Protein AF-Q38CW8-F1 (afdb_monomer_lite)

pLDDT: mean 77.37, std 21.34, range [30.84, 97.62]

Sequence (544 aa):
MPAKKATDAPVYNLPHERQVELLSEALLREYMHKRKFTDTLRTFDEENPRGPDTISSRALMSDLMTLKSETQKDMKADGIETIMEMLCCLRVQRRLEVEDLKRRAAAEVPPTPEKLKKKKSKNHDGGKGSKRKKEKKRVFAKEFEEDSPSDKDSVSKYGEKHTKRRSSEGRSDNSSSDEGSSGDESTSEQSSTSVGKGGGPKSQIGKKTARALLEVLCGAAGALPVSFLGQGFAFDGDVDYGLIQRKKGPDGVVSVVQAFVCAFFFKGPFMDVRRHQKQCLIRSIMTVLSSVQSQARLICLVDGPISADSVETDLASINTRRDFATMQDVENALHDFIDSWMQPNGSGVFCFLLSALLSHGVKAVTSALASNTTSSAVAAEQHLITADGRCSVVLTELLMPKESASTAGDDDFVLGNLALGMGAAGATCGFVTRNPDGNVTMTNGNPRCPVWIVHHEGRYVVLFLKRDNRRQLEQRRTTGATMSTDVFFYEPSVSDRGDTFVTITVNSEDENSSSDNFFLGRAIRSIPLWPSCAIHWNGAEPPF

Structure (mmCIF, N/CA/C/O backbone):
data_AF-Q38CW8-F1
#
_entry.id   AF-Q38CW8-F1
#
loop_
_atom_site.group_PDB
_atom_site.id
_atom_site.type_symbol
_atom_site.label_atom_id
_atom_site.label_alt_id
_atom_site.label_comp_id
_atom_site.label_asym_id
_atom_site.label_entity_id
_atom_site.label_seq_id
_atom_site.pdbx_PDB_ins_code
_atom_site.Cartn_x
_atom_site.Cartn_y
_atom_site.Cartn_z
_atom_site.occupancy
_atom_site.B_iso_or_equiv
_atom_site.auth_seq_id
_atom_site.auth_comp_id
_atom_site.auth_asym_id
_atom_site.auth_atom_id
_atom_site.pdbx_PDB_model_num
ATOM 1 N N . MET A 1 1 ? -8.618 -41.268 -38.007 1.00 33.66 1 MET A N 1
ATOM 2 C CA . MET A 1 1 ? -9.225 -40.640 -36.813 1.00 33.66 1 MET A CA 1
ATOM 3 C C . MET A 1 1 ? -9.398 -39.157 -37.111 1.00 33.66 1 MET A C 1
ATOM 5 O O . MET A 1 1 ? -8.379 -38.494 -37.272 1.00 33.66 1 MET A O 1
ATOM 9 N N . PRO A 1 2 ? -10.623 -38.635 -37.280 1.00 34.03 2 PRO A N 1
ATOM 10 C CA . PRO A 1 2 ? -10.821 -37.194 -37.401 1.00 34.03 2 PRO A CA 1
ATOM 11 C C . PRO A 1 2 ? -10.414 -36.524 -36.080 1.00 34.03 2 PRO A C 1
ATOM 13 O O . PRO A 1 2 ? -10.706 -37.049 -35.004 1.00 34.03 2 PRO A O 1
ATOM 16 N N . ALA A 1 3 ? -9.699 -35.402 -36.156 1.00 39.72 3 ALA A N 1
ATOM 17 C CA . ALA A 1 3 ? -9.290 -34.636 -34.985 1.00 39.72 3 ALA A CA 1
ATOM 18 C C . ALA A 1 3 ? -10.542 -34.184 -34.215 1.00 39.72 3 ALA A C 1
ATOM 20 O O . ALA A 1 3 ? -11.329 -33.386 -34.727 1.00 39.72 3 ALA A O 1
ATOM 21 N N . LYS A 1 4 ? -10.749 -34.712 -33.000 1.00 41.53 4 LYS A N 1
ATOM 22 C CA . LYS A 1 4 ? -11.737 -34.162 -32.064 1.00 41.53 4 LYS A CA 1
ATOM 23 C C . LYS A 1 4 ? -11.395 -32.686 -31.880 1.00 41.53 4 LYS A C 1
ATOM 25 O O . LYS A 1 4 ? -10.305 -32.371 -31.403 1.00 41.53 4 LYS A O 1
ATOM 30 N N . LYS A 1 5 ? -12.296 -31.797 -32.308 1.00 46.56 5 LYS A N 1
ATOM 31 C CA . LYS A 1 5 ? -12.189 -30.365 -32.022 1.00 46.56 5 LYS A CA 1
ATOM 32 C C . LYS A 1 5 ? -11.993 -30.214 -30.514 1.00 46.56 5 LYS A C 1
ATOM 34 O O . LYS A 1 5 ? -12.729 -30.819 -29.740 1.00 46.56 5 LYS A O 1
ATOM 39 N N . ALA A 1 6 ? -10.991 -29.436 -30.116 1.00 56.09 6 ALA A N 1
ATOM 40 C CA . ALA A 1 6 ? -10.623 -29.211 -28.718 1.00 56.09 6 ALA A CA 1
ATOM 41 C C . ALA A 1 6 ? -11.744 -28.561 -27.876 1.00 56.09 6 ALA A C 1
ATOM 43 O O . ALA A 1 6 ? -11.606 -28.455 -26.666 1.00 56.09 6 ALA A O 1
ATOM 44 N N . THR A 1 7 ? -12.862 -28.180 -28.496 1.00 59.16 7 THR A N 1
ATOM 45 C CA . THR A 1 7 ? -13.948 -27.373 -27.932 1.00 59.16 7 THR A CA 1
ATOM 46 C C . THR A 1 7 ? -14.784 -28.042 -26.833 1.00 59.16 7 THR A C 1
ATOM 48 O O . THR A 1 7 ? -15.585 -27.350 -26.225 1.00 59.16 7 THR A O 1
ATOM 51 N N . ASP A 1 8 ? -14.602 -29.336 -26.551 1.00 69.38 8 ASP A N 1
ATOM 52 C CA . ASP A 1 8 ? -15.381 -30.084 -25.537 1.00 69.38 8 ASP A CA 1
ATOM 53 C C . ASP A 1 8 ? -14.575 -30.453 -24.274 1.00 69.38 8 ASP A C 1
ATOM 55 O O . ASP A 1 8 ? -14.980 -31.316 -23.493 1.00 69.38 8 ASP A O 1
ATOM 59 N N . ALA A 1 9 ? -13.400 -29.857 -24.053 1.00 76.94 9 ALA A N 1
ATOM 60 C CA . ALA A 1 9 ? -12.629 -30.171 -22.851 1.00 76.94 9 ALA A CA 1
ATOM 61 C C . ALA A 1 9 ? -13.344 -29.657 -21.577 1.00 76.94 9 ALA A C 1
ATOM 63 O O . ALA A 1 9 ? -13.749 -28.492 -21.555 1.00 76.94 9 ALA A O 1
ATOM 64 N N . PRO A 1 10 ? -13.437 -30.460 -20.491 1.00 83.12 10 PRO A N 1
ATOM 65 C CA . PRO A 1 10 ? -14.126 -30.080 -19.248 1.00 83.12 10 PRO A CA 1
ATOM 66 C C . PRO A 1 10 ? -13.663 -28.739 -18.676 1.00 83.12 10 PRO A C 1
ATOM 68 O O . PRO A 1 10 ? -14.459 -27.987 -18.119 1.00 83.12 10 PRO A O 1
ATOM 71 N N . VAL A 1 11 ? -12.381 -28.417 -18.881 1.00 83.69 11 VAL A N 1
ATOM 72 C CA . VAL A 1 11 ? -11.750 -27.203 -18.365 1.00 83.69 11 VAL A CA 1
ATOM 73 C C . VAL A 1 11 ? -12.439 -25.917 -18.827 1.00 83.69 11 VAL A C 1
ATOM 75 O O . VAL A 1 11 ? -12.532 -24.989 -18.034 1.00 83.69 11 VAL A O 1
ATOM 78 N N . TYR A 1 12 ? -12.994 -25.850 -20.045 1.00 85.25 12 TYR A N 1
ATOM 79 C CA . TYR A 1 12 ? -13.652 -24.626 -20.529 1.00 85.25 12 TYR A CA 1
ATOM 80 C C . TYR A 1 12 ? -14.924 -24.272 -19.747 1.00 85.25 12 TYR A C 1
ATOM 82 O O . TYR A 1 12 ? -15.331 -23.113 -19.747 1.00 85.25 12 TYR A O 1
ATOM 90 N N . ASN A 1 13 ? -15.529 -25.247 -19.060 1.00 86.88 13 ASN A N 1
ATOM 91 C CA . ASN A 1 13 ? -16.735 -25.050 -18.255 1.00 86.88 13 ASN A CA 1
ATOM 92 C C . ASN A 1 13 ? -16.429 -24.690 -16.792 1.00 86.88 13 ASN A C 1
ATOM 94 O O . ASN A 1 13 ? -17.350 -24.435 -16.016 1.00 86.88 13 ASN A O 1
ATOM 98 N N . LEU A 1 14 ? -15.154 -24.685 -16.396 1.00 86.81 14 LEU A N 1
ATOM 99 C CA . LEU A 1 14 ? -14.742 -24.348 -15.036 1.00 86.81 14 LEU A CA 1
ATOM 100 C C . LEU A 1 14 ? -14.613 -22.828 -14.854 1.00 86.81 14 LEU A C 1
ATOM 102 O O . LEU A 1 14 ? -14.365 -22.113 -15.828 1.00 86.81 14 LEU A O 1
ATOM 106 N N . PRO A 1 15 ? -14.721 -22.308 -13.617 1.00 85.69 15 PRO A N 1
ATOM 107 C CA . PRO A 1 15 ? -14.406 -20.912 -13.325 1.00 85.69 15 PRO A CA 1
ATOM 108 C C . PRO A 1 15 ? -12.992 -20.549 -13.795 1.00 85.69 15 PRO A C 1
ATOM 110 O O . PRO A 1 15 ? -12.074 -21.356 -13.664 1.00 85.69 15 PRO A O 1
ATOM 113 N N . HIS A 1 16 ? -12.800 -19.325 -14.299 1.00 83.75 16 HIS A N 1
ATOM 114 C CA . HIS A 1 16 ? -11.527 -18.888 -14.890 1.00 83.75 16 HIS A CA 1
ATOM 115 C C . HIS A 1 16 ? -10.316 -19.112 -13.969 1.00 83.75 16 HIS A C 1
ATOM 117 O O . HIS A 1 16 ? -9.268 -19.551 -14.428 1.00 83.75 16 HIS A O 1
ATOM 123 N N . GLU A 1 17 ? -10.470 -18.887 -12.662 1.00 84.88 17 GLU A N 1
ATOM 124 C CA . GLU A 1 17 ? -9.419 -19.153 -11.675 1.00 84.88 17 GLU A CA 1
ATOM 125 C C . GLU A 1 17 ? -8.967 -20.617 -11.684 1.00 84.88 17 GLU A C 1
ATOM 127 O O . GLU A 1 17 ? -7.772 -20.894 -11.776 1.00 84.88 17 GLU A O 1
ATOM 132 N N . ARG A 1 18 ? -9.919 -21.555 -11.731 1.00 89.19 18 ARG A N 1
ATOM 133 C CA . ARG A 1 18 ? -9.612 -22.983 -11.806 1.00 89.19 18 ARG A CA 1
ATOM 134 C C . ARG A 1 18 ? -8.986 -23.370 -13.147 1.00 89.19 18 ARG A C 1
ATOM 136 O O . ARG A 1 18 ? -8.123 -24.243 -13.183 1.00 89.19 18 ARG A O 1
ATOM 143 N N . GLN A 1 19 ? -9.373 -22.710 -14.243 1.00 90.12 19 GLN A N 1
ATOM 144 C CA . GLN A 1 19 ? -8.715 -22.898 -15.543 1.00 90.12 19 GLN A CA 1
ATOM 145 C C . GLN A 1 19 ? -7.240 -22.486 -15.484 1.00 90.12 19 GLN A C 1
ATOM 147 O O . GLN A 1 19 ? -6.385 -23.218 -15.979 1.00 90.12 19 GLN A O 1
ATOM 152 N N . VAL A 1 20 ? -6.941 -21.340 -14.858 1.00 90.69 20 VAL A N 1
ATOM 153 C CA . VAL A 1 20 ? -5.573 -20.825 -14.699 1.00 90.69 20 VAL A CA 1
ATOM 154 C C . VAL A 1 20 ? -4.730 -21.757 -13.832 1.00 90.69 20 VAL A C 1
ATOM 156 O O . VAL A 1 20 ? -3.605 -22.070 -14.219 1.00 90.69 20 VAL A O 1
ATOM 159 N N . GLU A 1 21 ? -5.270 -22.256 -12.717 1.00 92.06 21 GLU A N 1
ATOM 160 C CA . GLU A 1 21 ? -4.592 -23.246 -11.868 1.00 92.06 21 GLU A CA 1
ATOM 161 C C . GLU A 1 21 ? -4.229 -24.503 -12.668 1.00 92.06 21 GLU A C 1
ATOM 163 O O . GLU A 1 21 ? -3.051 -24.831 -12.817 1.00 92.06 21 GLU A O 1
ATOM 168 N N . LEU A 1 22 ? -5.219 -25.153 -13.285 1.00 93.06 22 LEU A N 1
ATOM 169 C CA . LEU A 1 22 ? -5.009 -26.384 -14.053 1.00 93.06 22 LEU A CA 1
ATOM 170 C C . LEU A 1 22 ? -4.046 -26.184 -15.233 1.00 93.06 22 LEU A C 1
ATOM 172 O O . LEU A 1 22 ? -3.250 -27.074 -15.541 1.00 93.06 22 LEU A O 1
ATOM 176 N N . LEU A 1 23 ? -4.089 -25.016 -15.882 1.00 94.12 23 LEU A N 1
ATOM 177 C CA . LEU A 1 23 ? -3.161 -24.644 -16.947 1.00 94.12 23 LEU A CA 1
ATOM 178 C C . LEU A 1 23 ? -1.740 -24.449 -16.424 1.00 94.12 23 LEU A C 1
ATOM 180 O O . LEU A 1 23 ? -0.802 -24.964 -17.028 1.00 94.12 23 LEU A O 1
ATOM 184 N N . SER A 1 24 ? -1.569 -23.763 -15.295 1.00 93.75 24 SER A N 1
ATOM 185 C CA . SER A 1 24 ? -0.255 -23.560 -14.683 1.00 93.75 24 SER A CA 1
ATOM 186 C C . SER A 1 24 ? 0.392 -24.881 -14.261 1.00 93.75 24 SER A C 1
ATOM 188 O O . SER A 1 24 ? 1.552 -25.129 -14.598 1.00 93.75 24 SER A O 1
ATOM 190 N N . GLU A 1 25 ? -0.370 -25.784 -13.639 1.00 95.12 25 GLU A N 1
ATOM 191 C CA . GLU A 1 25 ? 0.125 -27.113 -13.299 1.00 95.12 25 GLU A CA 1
ATOM 192 C C . GLU A 1 25 ? 0.474 -27.929 -14.556 1.00 95.12 25 GLU A C 1
ATOM 194 O O . GLU A 1 25 ? 1.476 -28.642 -14.581 1.00 95.12 25 GLU A O 1
ATOM 199 N N . ALA A 1 26 ? -0.330 -27.849 -15.621 1.00 95.75 26 ALA A N 1
ATOM 200 C CA . ALA A 1 26 ? -0.064 -28.572 -16.863 1.00 95.75 26 ALA A CA 1
ATOM 201 C C . ALA A 1 26 ? 1.203 -28.073 -17.573 1.00 95.75 26 ALA A C 1
ATOM 203 O O . ALA A 1 26 ? 2.003 -28.889 -18.039 1.00 95.75 26 ALA A O 1
ATOM 204 N N . LEU A 1 27 ? 1.430 -26.754 -17.591 1.00 95.50 27 LEU A N 1
ATOM 205 C CA . LEU A 1 27 ? 2.658 -26.148 -18.109 1.00 95.50 27 LEU A CA 1
ATOM 206 C C . LEU A 1 27 ? 3.887 -26.586 -17.300 1.00 95.50 27 LEU A C 1
ATOM 208 O O . LEU A 1 27 ? 4.918 -26.914 -17.887 1.00 95.50 27 LEU A O 1
ATOM 212 N N . LEU A 1 28 ? 3.781 -26.633 -15.966 1.00 95.50 28 LEU A N 1
ATOM 213 C CA . LEU A 1 28 ? 4.853 -27.122 -15.091 1.00 95.50 28 LEU A CA 1
ATOM 214 C C . LEU A 1 28 ? 5.156 -28.600 -15.347 1.00 95.50 28 LEU A C 1
ATOM 216 O O . LEU A 1 28 ? 6.316 -28.958 -15.555 1.00 95.50 28 LEU A O 1
ATOM 220 N N . ARG A 1 29 ? 4.124 -29.450 -15.412 1.00 95.81 29 ARG A N 1
ATOM 221 C CA . ARG A 1 29 ? 4.280 -30.880 -15.723 1.00 95.81 29 ARG A CA 1
ATOM 222 C C . ARG A 1 29 ? 4.937 -31.089 -17.086 1.00 95.81 29 ARG A C 1
ATOM 224 O O . ARG A 1 29 ? 5.821 -31.935 -17.213 1.00 95.81 29 ARG A O 1
ATOM 231 N N . GLU A 1 30 ? 4.544 -30.315 -18.098 1.00 95.75 30 GLU A N 1
ATOM 232 C CA . GLU A 1 30 ? 5.156 -30.361 -19.427 1.00 95.75 30 GLU A CA 1
ATOM 233 C C . GLU A 1 30 ? 6.642 -29.990 -19.379 1.00 95.75 30 GLU A C 1
ATOM 235 O O . GLU A 1 30 ? 7.479 -30.713 -19.928 1.00 95.75 30 GLU A O 1
ATOM 240 N N . TYR A 1 31 ? 6.965 -28.886 -18.702 1.00 95.44 31 TYR A N 1
ATOM 241 C CA . TYR A 1 31 ? 8.330 -28.401 -18.558 1.00 95.44 31 TYR A CA 1
ATOM 242 C C . TYR A 1 31 ? 9.217 -29.422 -17.842 1.00 95.44 31 TYR A C 1
ATOM 244 O O . TYR A 1 31 ? 10.257 -29.817 -18.375 1.00 95.44 31 TYR A O 1
ATOM 252 N N . MET A 1 32 ? 8.778 -29.920 -16.682 1.00 95.56 32 MET A N 1
ATOM 253 C CA . MET A 1 32 ? 9.516 -30.912 -15.897 1.00 95.56 32 MET A CA 1
ATOM 254 C C . MET A 1 32 ? 9.723 -32.214 -16.675 1.00 95.56 32 MET A C 1
ATOM 256 O O . MET A 1 32 ? 10.832 -32.749 -16.694 1.00 95.56 32 MET A O 1
ATOM 260 N N . HIS A 1 33 ? 8.697 -32.692 -17.385 1.00 94.38 33 HIS A N 1
ATOM 261 C CA . HIS A 1 33 ? 8.805 -33.882 -18.226 1.00 94.38 33 HIS A CA 1
ATOM 262 C C . HIS A 1 33 ? 9.820 -33.685 -19.365 1.00 94.38 33 HIS A C 1
ATOM 264 O O . HIS A 1 33 ? 10.698 -34.521 -19.578 1.00 94.38 33 HIS A O 1
ATOM 270 N N . LYS A 1 34 ? 9.737 -32.566 -20.096 1.00 93.25 34 LYS A N 1
ATOM 271 C CA . LYS A 1 34 ? 10.616 -32.271 -21.240 1.00 93.25 34 LYS A CA 1
ATOM 272 C C . LYS A 1 34 ? 12.066 -32.005 -20.842 1.00 93.25 34 LYS A C 1
ATOM 274 O O . LYS A 1 34 ? 12.974 -32.433 -21.551 1.00 93.25 34 LYS A O 1
ATOM 279 N N . ARG A 1 35 ? 12.291 -31.363 -19.695 1.00 93.75 35 ARG A N 1
ATOM 280 C CA . ARG A 1 35 ? 13.626 -31.109 -19.131 1.00 93.75 35 ARG A CA 1
ATOM 281 C C . ARG A 1 35 ? 14.168 -32.263 -18.279 1.00 93.75 35 ARG A C 1
ATOM 283 O O . ARG A 1 35 ? 15.260 -32.141 -17.736 1.00 93.75 35 ARG A O 1
ATOM 290 N N . LYS A 1 36 ? 13.464 -33.404 -18.240 1.00 93.88 36 LYS A N 1
ATOM 291 C CA . LYS A 1 36 ? 13.861 -34.639 -17.537 1.00 93.88 36 LYS A CA 1
ATOM 292 C C . LYS A 1 36 ? 14.016 -34.472 -16.018 1.00 93.88 36 LYS A C 1
ATOM 294 O O . LYS A 1 36 ? 14.772 -35.209 -15.393 1.00 93.88 36 LYS A O 1
ATOM 299 N N . PHE A 1 37 ? 13.264 -33.559 -15.405 1.00 95.00 37 PHE A N 1
ATOM 300 C CA . PHE A 1 37 ? 13.162 -33.432 -13.948 1.00 95.00 37 PHE A CA 1
ATOM 301 C C . PHE A 1 37 ? 12.173 -34.465 -13.388 1.00 95.00 37 PHE A C 1
ATOM 303 O O . PHE A 1 37 ? 11.130 -34.118 -12.841 1.00 95.00 37 PHE A O 1
ATOM 310 N N . THR A 1 38 ? 12.464 -35.753 -13.580 1.00 94.75 38 THR A N 1
ATOM 311 C CA . THR A 1 38 ? 11.525 -36.850 -13.288 1.00 94.75 38 THR A CA 1
ATOM 312 C C . THR A 1 38 ? 11.210 -36.997 -11.805 1.00 94.75 38 THR A C 1
ATOM 314 O O . THR A 1 38 ? 10.061 -37.254 -11.458 1.00 94.75 38 THR A O 1
ATOM 317 N N . ASP A 1 39 ? 12.199 -36.809 -10.929 1.00 95.25 39 ASP A N 1
ATOM 318 C CA . ASP A 1 39 ? 11.982 -36.887 -9.481 1.00 95.25 39 ASP A CA 1
ATOM 319 C C . ASP A 1 39 ? 11.139 -35.711 -8.981 1.00 95.25 39 ASP A C 1
ATOM 321 O O . ASP A 1 39 ? 10.180 -35.918 -8.246 1.00 95.25 39 ASP A O 1
ATOM 325 N N . THR A 1 40 ? 11.426 -34.497 -9.462 1.00 95.38 40 THR A N 1
ATOM 326 C CA . THR A 1 40 ? 10.623 -33.301 -9.167 1.00 95.38 40 THR A CA 1
ATOM 327 C C . THR A 1 40 ? 9.196 -33.445 -9.682 1.00 95.38 40 THR A C 1
ATOM 329 O O . THR A 1 40 ? 8.261 -33.100 -8.973 1.00 95.38 40 THR A O 1
ATOM 332 N N . LEU A 1 41 ? 9.015 -33.995 -10.887 1.00 96.00 41 LEU A N 1
ATOM 333 C CA . LEU A 1 41 ? 7.690 -34.259 -11.446 1.00 96.00 41 LEU A CA 1
ATOM 334 C C . LEU A 1 41 ? 6.911 -35.276 -10.605 1.00 96.00 41 LEU A C 1
ATOM 336 O O . LEU A 1 41 ? 5.711 -35.105 -10.422 1.00 96.00 41 LEU A O 1
ATOM 340 N N . ARG A 1 42 ? 7.578 -36.312 -10.080 1.00 95.75 42 ARG A N 1
ATOM 341 C CA . ARG A 1 42 ? 6.947 -37.295 -9.189 1.00 95.75 42 ARG A CA 1
ATOM 342 C C . ARG A 1 42 ? 6.469 -36.638 -7.896 1.00 95.75 42 ARG A C 1
ATOM 344 O O . ARG A 1 42 ? 5.302 -36.784 -7.564 1.00 95.75 42 ARG A O 1
ATOM 351 N N . THR A 1 43 ? 7.329 -35.872 -7.222 1.00 95.75 43 THR A N 1
ATOM 352 C CA . THR A 1 43 ? 6.943 -35.122 -6.013 1.00 95.75 43 THR A CA 1
ATOM 353 C C . THR A 1 43 ? 5.823 -34.121 -6.309 1.00 95.75 43 THR A C 1
ATOM 355 O O . THR A 1 43 ? 4.862 -34.027 -5.556 1.00 95.75 43 THR A O 1
ATOM 358 N N . PHE A 1 44 ? 5.879 -33.435 -7.454 1.00 96.19 44 PHE A N 1
ATOM 359 C CA . PHE A 1 44 ? 4.824 -32.512 -7.866 1.00 96.19 44 PHE A CA 1
ATOM 360 C C . PHE A 1 44 ? 3.479 -33.213 -8.102 1.00 96.19 44 PHE A C 1
ATOM 362 O O . PHE A 1 44 ? 2.444 -32.672 -7.727 1.00 96.19 44 PHE A O 1
ATOM 369 N N . ASP A 1 45 ? 3.477 -34.405 -8.707 1.00 95.75 45 ASP A N 1
ATOM 370 C CA . ASP A 1 45 ? 2.262 -35.201 -8.920 1.00 95.75 45 ASP A CA 1
ATOM 371 C C . ASP A 1 45 ? 1.723 -35.821 -7.606 1.00 95.75 45 ASP A C 1
ATOM 373 O O . ASP A 1 45 ? 0.530 -36.112 -7.530 1.00 95.75 45 ASP A O 1
ATOM 377 N N . GLU A 1 46 ? 2.553 -35.991 -6.567 1.00 95.19 46 GLU A N 1
ATOM 378 C CA . GLU A 1 46 ? 2.114 -36.358 -5.207 1.00 95.19 46 GLU A CA 1
ATOM 379 C C . GLU A 1 46 ? 1.435 -35.177 -4.491 1.00 95.19 46 GLU A C 1
ATOM 381 O O . GLU A 1 46 ? 0.380 -35.346 -3.880 1.00 95.19 46 GLU A O 1
ATOM 386 N N . GLU A 1 47 ? 2.012 -33.976 -4.600 1.00 93.75 47 GLU A N 1
ATOM 387 C CA . GLU A 1 47 ? 1.469 -32.741 -4.014 1.00 93.75 47 GLU A CA 1
ATOM 388 C C . GLU A 1 47 ? 0.229 -32.228 -4.763 1.00 93.75 47 GLU A C 1
ATOM 390 O O . GLU A 1 47 ? -0.686 -31.676 -4.154 1.00 93.75 47 GLU A O 1
AT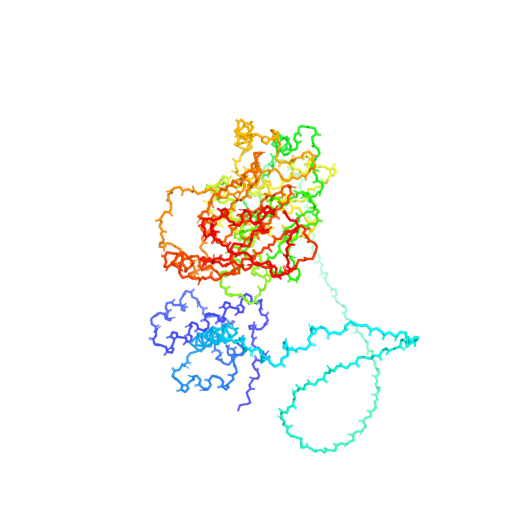OM 395 N N . ASN A 1 48 ? 0.183 -32.436 -6.083 1.00 92.94 48 ASN A N 1
ATOM 396 C CA . ASN A 1 48 ? -0.893 -32.006 -6.973 1.00 92.94 48 ASN A CA 1
ATOM 397 C C . ASN A 1 48 ? -1.384 -33.207 -7.802 1.00 92.94 48 ASN A C 1
ATOM 399 O O . ASN A 1 48 ? -0.994 -33.364 -8.968 1.00 92.94 48 ASN A O 1
ATOM 403 N N . PRO A 1 49 ? -2.239 -34.074 -7.227 1.00 92.62 49 PRO A N 1
ATOM 404 C CA . PRO A 1 49 ? -2.723 -35.270 -7.902 1.00 92.62 49 PRO A CA 1
ATOM 405 C C . PRO A 1 49 ? -3.487 -34.951 -9.186 1.00 92.62 49 PRO A C 1
ATOM 407 O O . PRO A 1 49 ? -4.274 -34.005 -9.262 1.00 92.62 49 PRO A O 1
ATOM 410 N N . ARG A 1 50 ? -3.300 -35.789 -10.207 1.00 92.44 50 ARG A N 1
ATOM 411 C CA . ARG A 1 50 ? -4.026 -35.669 -11.477 1.00 92.44 50 ARG A CA 1
ATOM 412 C C . ARG A 1 50 ? -5.489 -36.078 -11.282 1.00 92.44 50 ARG A C 1
ATOM 414 O O . ARG A 1 50 ? -5.771 -37.189 -10.842 1.00 92.44 50 ARG A O 1
ATOM 421 N N . GLY A 1 51 ? -6.407 -35.188 -11.640 1.00 89.44 51 GLY A N 1
ATOM 422 C CA . GLY A 1 51 ? -7.853 -35.381 -11.568 1.00 89.44 51 GLY A CA 1
ATOM 423 C C . GLY A 1 51 ? -8.524 -35.447 -12.947 1.00 89.44 51 GLY A C 1
ATOM 424 O O . GLY A 1 51 ? -7.849 -35.373 -13.978 1.00 89.44 51 GLY A O 1
ATOM 425 N N . PRO A 1 52 ? -9.865 -35.557 -12.990 1.00 87.50 52 PRO A N 1
ATOM 426 C CA . PRO A 1 52 ? -10.629 -35.610 -14.242 1.00 87.50 52 PRO A CA 1
ATOM 427 C C . PRO A 1 52 ? -10.498 -34.329 -15.081 1.00 87.50 52 PRO A C 1
ATOM 429 O O . PRO A 1 52 ? -10.559 -34.389 -16.307 1.00 87.50 52 PRO A O 1
ATOM 432 N N . ASP A 1 53 ? -10.252 -33.191 -14.428 1.00 89.50 53 ASP A N 1
ATOM 433 C CA . ASP A 1 53 ? -10.110 -31.885 -15.077 1.00 89.50 53 ASP A CA 1
ATOM 434 C C . ASP A 1 53 ? -8.663 -31.570 -15.497 1.00 89.50 53 ASP A C 1
ATOM 436 O O . ASP A 1 53 ? -8.390 -30.515 -16.071 1.00 89.50 53 ASP A O 1
ATOM 440 N N . THR A 1 54 ? -7.705 -32.461 -15.213 1.00 92.25 54 THR A N 1
ATOM 441 C CA . THR A 1 54 ? -6.290 -32.213 -15.501 1.00 92.25 54 THR A CA 1
ATOM 442 C C . THR A 1 54 ? -6.039 -32.079 -17.003 1.00 92.25 54 THR A C 1
ATOM 444 O O . THR A 1 54 ? -6.296 -32.986 -17.799 1.00 92.25 54 THR A O 1
ATOM 447 N N . ILE A 1 55 ? -5.441 -30.952 -17.394 1.00 92.38 55 ILE A N 1
ATOM 448 C CA . ILE A 1 55 ? -5.059 -30.683 -18.778 1.00 92.38 55 ILE A CA 1
ATOM 449 C C . ILE A 1 55 ? -3.861 -31.564 -19.154 1.00 92.38 55 ILE A C 1
ATOM 451 O O . ILE A 1 55 ? -2.732 -31.342 -18.727 1.00 92.38 55 ILE A O 1
ATOM 455 N N . SER A 1 56 ? -4.110 -32.575 -19.983 1.00 88.75 56 SER A N 1
ATOM 456 C CA . SER A 1 56 ? -3.082 -33.492 -20.502 1.00 88.75 56 SER A CA 1
ATOM 457 C C . SER A 1 56 ? -2.708 -33.225 -21.964 1.00 88.75 56 SER A C 1
ATOM 459 O O . SER A 1 56 ? -1.685 -33.705 -22.450 1.00 88.75 56 SER A O 1
ATOM 461 N N . SER A 1 57 ? -3.523 -32.451 -22.684 1.00 90.69 57 SER A N 1
ATOM 462 C CA . SER A 1 57 ? -3.328 -32.179 -24.106 1.00 90.69 57 SER A CA 1
ATOM 463 C C . SER A 1 57 ? -2.519 -30.905 -24.325 1.00 90.69 57 SER A C 1
ATOM 465 O O . SER A 1 57 ? -2.942 -29.811 -23.951 1.00 90.69 57 SER A O 1
ATOM 467 N N . ARG A 1 58 ? -1.389 -31.023 -25.034 1.00 90.06 58 ARG A N 1
ATOM 468 C CA . ARG A 1 58 ? -0.604 -29.855 -25.459 1.00 90.06 58 ARG A CA 1
ATOM 469 C C . ARG A 1 58 ? -1.393 -28.918 -26.377 1.00 90.06 58 ARG A C 1
ATOM 471 O O . ARG A 1 58 ? -1.217 -27.709 -26.283 1.00 90.06 58 ARG A O 1
ATOM 478 N N . ALA A 1 59 ? -2.286 -29.456 -27.212 1.00 89.38 59 ALA A N 1
ATOM 479 C CA . ALA A 1 59 ? -3.159 -28.640 -28.057 1.00 89.38 59 ALA A CA 1
ATOM 480 C C . ALA A 1 59 ? -4.117 -27.780 -27.218 1.00 89.38 59 ALA A C 1
ATOM 482 O O . ALA A 1 59 ? -4.328 -26.620 -27.549 1.00 89.38 59 ALA A O 1
ATOM 483 N N . LEU A 1 60 ? -4.621 -28.321 -26.103 1.00 90.31 60 LEU A N 1
ATOM 484 C CA . LEU A 1 60 ? -5.479 -27.588 -25.172 1.00 90.31 60 LEU A CA 1
ATOM 485 C C . LEU A 1 60 ? -4.706 -26.476 -24.449 1.00 90.31 60 LEU A C 1
ATOM 487 O O . LEU A 1 60 ? -5.186 -25.352 -24.370 1.00 90.31 60 LEU A O 1
ATOM 491 N N . MET A 1 61 ? -3.477 -26.757 -23.994 1.00 92.12 61 MET A N 1
ATOM 492 C CA . MET A 1 61 ? -2.601 -25.726 -23.414 1.00 92.12 61 MET A CA 1
ATOM 493 C C . MET A 1 61 ? -2.296 -24.604 -24.414 1.00 92.12 61 MET A C 1
ATOM 495 O O . MET A 1 61 ? -2.317 -23.432 -24.056 1.00 92.12 61 MET A O 1
ATOM 499 N N . SER A 1 62 ? -2.016 -24.953 -25.675 1.00 90.94 62 SER A N 1
ATOM 500 C CA . SER A 1 62 ? -1.772 -23.970 -26.737 1.00 90.94 62 SER A CA 1
ATOM 501 C C . SER A 1 62 ? -2.987 -23.098 -27.032 1.00 90.94 62 SER A C 1
ATOM 503 O O . SER A 1 62 ? -2.814 -21.900 -27.237 1.00 90.94 62 SER A O 1
ATOM 505 N N . ASP A 1 63 ? -4.183 -23.687 -27.047 1.00 88.94 63 ASP A N 1
ATOM 506 C CA . ASP A 1 63 ? -5.429 -22.962 -27.293 1.00 88.94 63 ASP A CA 1
ATOM 507 C C . ASP A 1 63 ? -5.753 -21.999 -26.143 1.00 88.94 63 ASP A C 1
ATOM 509 O O . ASP A 1 63 ? -5.940 -20.807 -26.377 1.00 88.94 63 ASP A O 1
ATOM 513 N N . LEU A 1 64 ? -5.672 -22.471 -24.892 1.00 87.38 64 LEU A N 1
ATOM 514 C CA . LEU A 1 64 ? -5.874 -21.637 -23.700 1.00 87.38 64 LEU A CA 1
ATOM 515 C C . LEU A 1 64 ? -4.864 -20.483 -23.592 1.00 87.38 64 LEU A C 1
ATOM 517 O O . LEU A 1 64 ? -5.202 -19.418 -23.085 1.00 87.38 64 LEU A O 1
ATOM 521 N N . MET A 1 65 ? -3.637 -20.669 -24.094 1.00 88.31 65 MET A N 1
ATOM 522 C CA . MET A 1 65 ? -2.609 -19.620 -24.147 1.00 88.31 65 MET A CA 1
ATOM 523 C C . MET A 1 65 ? -2.631 -18.798 -25.443 1.00 88.31 65 MET A C 1
ATOM 525 O O . MET A 1 65 ? -1.792 -17.913 -25.613 1.00 88.31 65 MET A O 1
ATOM 529 N N . THR A 1 66 ? -3.557 -19.063 -26.371 1.00 87.75 66 THR A N 1
ATOM 530 C CA . THR A 1 66 ? -3.666 -18.388 -27.680 1.00 87.75 66 THR A CA 1
ATOM 531 C C . THR A 1 66 ? -2.376 -18.424 -28.521 1.00 87.75 66 THR A C 1
ATOM 533 O O . THR A 1 66 ? -2.069 -17.506 -29.284 1.00 87.75 66 THR A O 1
ATOM 536 N N . LEU A 1 67 ? -1.590 -19.499 -28.398 1.00 86.25 67 LEU A N 1
ATOM 537 C CA . LEU A 1 67 ? -0.316 -19.651 -29.104 1.00 86.25 67 LEU A CA 1
ATOM 538 C C . LEU A 1 67 ? -0.524 -20.164 -30.530 1.00 86.25 67 LEU A C 1
ATOM 540 O O . LEU A 1 67 ? -0.835 -21.339 -30.746 1.00 86.25 67 LEU A O 1
ATOM 544 N N . LYS A 1 68 ? -0.264 -19.297 -31.515 1.00 86.88 68 LYS A N 1
ATOM 545 C CA . LYS A 1 68 ? -0.326 -19.638 -32.944 1.00 86.88 68 LYS A CA 1
ATOM 546 C C . LYS A 1 68 ? 0.590 -20.819 -33.275 1.00 86.88 68 LYS A C 1
ATOM 548 O O . LYS A 1 68 ? 1.726 -20.902 -32.810 1.00 86.88 68 LYS A O 1
ATOM 553 N N . SER A 1 69 ? 0.097 -21.728 -34.116 1.00 86.94 69 SER A N 1
ATOM 554 C CA . SER A 1 69 ? 0.839 -22.940 -34.489 1.00 86.94 69 SER A CA 1
ATOM 555 C C . SER A 1 69 ? 2.142 -22.649 -35.248 1.00 86.94 69 SER A C 1
ATOM 557 O O . SER A 1 69 ? 3.101 -23.400 -35.098 1.00 86.94 69 SER A O 1
ATOM 559 N N . GLU A 1 70 ? 2.187 -21.556 -36.012 1.00 86.75 70 GLU A N 1
ATOM 560 C CA . GLU A 1 70 ? 3.377 -21.061 -36.721 1.00 86.75 70 GLU A CA 1
ATOM 561 C C . GLU A 1 70 ? 4.471 -20.656 -35.732 1.00 86.75 70 GLU A C 1
ATOM 563 O O . GLU A 1 70 ? 5.537 -21.261 -35.728 1.00 86.75 70 GLU A O 1
ATOM 568 N N . THR A 1 71 ? 4.150 -19.776 -34.777 1.00 87.00 71 THR A N 1
ATOM 569 C CA . THR A 1 71 ? 5.074 -19.357 -33.712 1.00 87.00 71 THR A CA 1
ATOM 570 C C . THR A 1 71 ? 5.637 -20.549 -32.938 1.00 87.00 71 THR A C 1
ATOM 572 O O . THR A 1 71 ? 6.824 -20.597 -32.637 1.00 87.00 71 THR A O 1
ATOM 575 N N . GLN A 1 72 ? 4.815 -21.562 -32.649 1.00 89.31 72 GLN A N 1
ATOM 576 C CA . GLN A 1 72 ? 5.301 -22.771 -31.981 1.00 89.31 72 GLN A CA 1
ATOM 577 C C . GLN A 1 72 ? 6.268 -23.597 -32.837 1.00 89.31 72 GLN A C 1
ATOM 579 O O . GLN A 1 72 ? 7.137 -24.262 -32.278 1.00 89.31 72 GLN A O 1
ATOM 584 N N . LYS A 1 73 ? 6.096 -23.627 -34.164 1.00 89.44 73 LYS A N 1
ATOM 585 C CA . LYS A 1 73 ? 7.013 -24.331 -35.071 1.00 89.44 73 LYS A CA 1
ATOM 586 C C . LYS A 1 73 ? 8.344 -23.593 -35.162 1.00 89.44 73 LYS A C 1
ATOM 588 O O . LYS A 1 73 ? 9.375 -24.243 -35.026 1.00 89.44 73 LYS A O 1
ATOM 593 N N . ASP A 1 74 ? 8.300 -22.272 -35.298 1.00 87.56 74 ASP A N 1
ATOM 594 C CA . ASP A 1 74 ? 9.492 -21.429 -35.395 1.00 87.56 74 ASP A CA 1
ATOM 595 C C . ASP A 1 74 ? 10.324 -21.521 -34.110 1.00 87.56 74 ASP A C 1
ATOM 597 O O . ASP A 1 74 ? 11.501 -21.862 -34.143 1.00 87.56 74 ASP A O 1
ATOM 601 N N . MET A 1 75 ? 9.687 -21.375 -32.945 1.00 89.75 75 MET A N 1
ATOM 602 C CA . MET A 1 75 ? 10.388 -21.472 -31.659 1.00 89.75 75 MET A CA 1
ATOM 603 C C . MET A 1 75 ? 10.945 -22.876 -31.390 1.00 89.75 75 MET A C 1
ATOM 605 O O . MET A 1 75 ? 12.016 -23.017 -30.802 1.00 89.75 75 MET A O 1
ATOM 609 N N . LYS A 1 76 ? 10.263 -23.933 -31.851 1.00 89.94 76 LYS A N 1
ATOM 610 C CA . LYS A 1 76 ? 10.817 -25.294 -31.784 1.00 89.94 76 LYS A CA 1
ATOM 611 C C . LYS A 1 76 ? 12.054 -25.457 -32.663 1.00 89.94 76 LYS A C 1
ATOM 613 O O . LYS A 1 76 ? 12.942 -26.210 -32.273 1.00 89.94 76 LYS A O 1
ATOM 618 N N . ALA A 1 77 ? 12.121 -24.780 -33.812 1.00 87.00 77 ALA A N 1
ATOM 619 C CA . ALA A 1 77 ? 13.314 -24.782 -34.659 1.00 87.00 77 ALA A CA 1
ATOM 620 C C . ALA A 1 77 ? 14.513 -24.119 -33.953 1.00 87.00 77 ALA A C 1
ATOM 622 O O . ALA A 1 77 ? 15.637 -24.588 -34.112 1.00 87.00 77 ALA A O 1
ATOM 623 N N . ASP A 1 78 ? 14.259 -23.137 -33.082 1.00 87.12 78 ASP A N 1
ATOM 624 C CA . ASP A 1 78 ? 15.265 -22.486 -32.228 1.00 87.12 78 ASP A CA 1
ATOM 625 C C . ASP A 1 78 ? 15.629 -23.291 -30.956 1.00 87.12 78 ASP A C 1
ATOM 627 O O . ASP A 1 78 ? 16.357 -22.811 -30.086 1.00 87.12 78 ASP A O 1
ATOM 631 N N . GLY A 1 79 ? 15.124 -24.523 -30.807 1.00 87.31 79 GLY A N 1
ATOM 632 C CA . GLY A 1 79 ? 15.390 -25.383 -29.646 1.00 87.31 79 GLY A CA 1
ATOM 633 C C . GLY A 1 79 ? 14.540 -25.075 -28.405 1.00 87.31 79 GLY A C 1
ATOM 634 O O . GLY A 1 79 ? 14.807 -25.604 -27.323 1.00 87.31 79 GLY A O 1
ATOM 635 N N . ILE A 1 80 ? 13.503 -24.243 -28.539 1.00 89.19 80 ILE A N 1
ATOM 636 C CA . ILE A 1 80 ? 12.551 -23.929 -27.470 1.00 89.19 80 ILE A CA 1
ATOM 637 C C . ILE A 1 80 ? 11.415 -24.954 -27.519 1.00 89.19 80 ILE A C 1
ATOM 639 O O . ILE A 1 80 ? 10.493 -24.873 -28.333 1.00 89.19 80 ILE A O 1
ATOM 643 N N . GLU A 1 81 ? 11.480 -25.962 -26.651 1.00 90.00 81 GLU A N 1
ATOM 644 C CA . GLU A 1 81 ? 10.593 -27.121 -26.755 1.00 90.00 81 GLU A CA 1
ATOM 645 C C . GLU A 1 81 ? 9.294 -26.999 -25.955 1.00 90.00 81 GLU A C 1
ATOM 647 O O . GLU A 1 81 ? 8.260 -27.528 -26.382 1.00 90.00 81 GLU A O 1
ATOM 652 N N . THR A 1 82 ? 9.315 -26.356 -24.790 1.00 93.25 82 THR A N 1
ATOM 653 C CA . THR A 1 82 ? 8.162 -26.318 -23.870 1.00 93.25 82 THR A CA 1
ATOM 654 C C . THR A 1 82 ? 7.317 -25.071 -24.095 1.00 93.25 82 THR A C 1
ATOM 656 O O . THR A 1 82 ? 7.826 -24.038 -24.526 1.00 93.25 82 THR A O 1
ATOM 659 N N . ILE A 1 83 ? 6.015 -25.137 -23.801 1.00 93.38 83 ILE A N 1
ATOM 660 C CA . ILE A 1 83 ? 5.149 -23.956 -23.903 1.00 93.38 83 ILE A CA 1
ATOM 661 C C . ILE A 1 83 ? 5.603 -22.881 -22.909 1.00 93.38 83 ILE A C 1
ATOM 663 O O . ILE A 1 83 ? 5.615 -21.702 -23.249 1.00 93.38 83 ILE A O 1
ATOM 667 N N . MET A 1 84 ? 6.034 -23.274 -21.708 1.00 92.81 84 MET A N 1
ATOM 668 C CA . MET A 1 84 ? 6.535 -22.333 -20.704 1.00 92.81 84 MET A CA 1
ATOM 669 C C . MET A 1 84 ? 7.728 -21.517 -21.218 1.00 92.81 84 MET A C 1
ATOM 671 O O . MET A 1 84 ? 7.750 -20.297 -21.071 1.00 92.81 84 MET A O 1
ATOM 675 N N . GLU A 1 85 ? 8.687 -22.157 -21.885 1.00 93.56 85 GLU A N 1
ATOM 676 C CA . GLU A 1 85 ? 9.831 -21.448 -22.466 1.00 93.56 85 GLU A CA 1
ATOM 677 C C . GLU A 1 85 ? 9.423 -20.565 -23.642 1.00 93.56 85 GLU A C 1
ATOM 679 O O . GLU A 1 85 ? 9.906 -19.440 -23.739 1.00 93.56 85 GLU A O 1
ATOM 684 N N . MET A 1 86 ? 8.492 -21.023 -24.489 1.00 92.94 86 MET A N 1
ATOM 685 C CA . MET A 1 86 ? 7.930 -20.195 -25.563 1.00 92.94 86 MET A CA 1
ATOM 686 C C . MET A 1 86 ? 7.316 -18.912 -24.996 1.00 92.94 86 MET A C 1
ATOM 688 O O . MET A 1 86 ? 7.599 -17.819 -25.479 1.00 92.94 86 MET A O 1
ATOM 692 N N . LEU A 1 87 ? 6.529 -19.020 -23.925 1.00 91.50 87 LEU A N 1
ATOM 693 C CA . LEU A 1 87 ? 5.916 -17.870 -23.260 1.00 91.50 87 LEU A CA 1
ATOM 694 C C . LEU A 1 87 ? 6.966 -16.919 -22.674 1.00 91.50 87 LEU A C 1
ATOM 696 O O . LEU A 1 87 ? 6.851 -15.701 -22.834 1.00 91.50 87 LEU A O 1
ATOM 700 N N . CYS A 1 88 ? 8.009 -17.457 -22.039 1.00 91.12 88 CYS A N 1
ATOM 701 C CA . CYS A 1 88 ? 9.128 -16.666 -21.531 1.00 91.12 88 CYS A CA 1
ATOM 702 C C . CYS A 1 88 ? 9.855 -15.923 -22.661 1.00 91.12 88 CYS A C 1
ATOM 704 O O . CYS A 1 88 ? 10.078 -14.717 -22.557 1.00 91.12 88 CYS A O 1
ATOM 706 N N . CYS A 1 89 ? 10.170 -16.606 -23.761 1.00 90.75 89 CYS A N 1
ATOM 707 C CA . CYS A 1 89 ? 10.844 -16.015 -24.913 1.00 90.75 89 CYS A CA 1
ATOM 708 C C . CYS A 1 89 ? 9.993 -14.934 -25.593 1.00 90.75 89 CYS A C 1
ATOM 710 O O . CYS A 1 89 ? 10.500 -13.837 -25.819 1.00 90.75 89 CYS A O 1
ATOM 712 N N . LEU A 1 90 ? 8.696 -15.174 -25.818 1.00 89.50 90 LEU A N 1
ATOM 713 C CA . LEU A 1 90 ? 7.773 -14.167 -26.362 1.00 89.50 90 LEU A CA 1
ATOM 714 C C . LEU A 1 90 ? 7.684 -12.928 -25.462 1.00 89.50 90 LEU A C 1
ATOM 716 O O . LEU A 1 90 ? 7.638 -11.796 -25.944 1.00 89.50 90 LEU A O 1
ATOM 720 N N . ARG A 1 91 ? 7.698 -13.120 -24.138 1.00 88.00 91 ARG A N 1
ATOM 721 C CA . ARG A 1 91 ? 7.685 -12.015 -23.172 1.00 88.00 91 ARG A CA 1
ATOM 722 C C . ARG A 1 91 ? 8.973 -11.193 -23.218 1.00 88.00 91 ARG A C 1
ATOM 724 O O . ARG A 1 91 ? 8.905 -9.967 -23.128 1.00 88.00 91 ARG A O 1
ATOM 731 N N . VAL A 1 92 ? 10.129 -11.840 -23.367 1.00 87.25 92 VAL A N 1
ATOM 732 C CA . VAL A 1 92 ? 11.422 -11.156 -23.529 1.00 87.25 92 VAL A CA 1
ATOM 733 C C . VAL A 1 92 ? 11.472 -10.398 -24.856 1.00 87.25 92 VAL A C 1
ATOM 735 O O . VAL A 1 92 ? 11.821 -9.219 -24.851 1.00 87.25 92 VAL A O 1
ATOM 738 N N . GLN A 1 93 ? 11.055 -11.020 -25.963 1.00 87.25 93 GLN A N 1
ATOM 739 C CA . GLN A 1 93 ? 10.985 -10.380 -27.283 1.00 87.25 93 GLN A CA 1
ATOM 740 C C . GLN A 1 93 ? 10.101 -9.130 -27.249 1.00 87.25 93 GLN A C 1
ATOM 742 O O . GLN A 1 93 ? 10.572 -8.043 -27.576 1.00 87.25 93 GLN A O 1
ATOM 747 N N . ARG A 1 94 ? 8.874 -9.238 -26.721 1.00 84.88 94 ARG A N 1
ATOM 748 C CA . ARG A 1 94 ? 7.958 -8.094 -26.587 1.00 84.88 94 ARG A CA 1
ATOM 749 C C . ARG A 1 94 ? 8.554 -6.970 -25.735 1.00 84.88 94 ARG A C 1
ATOM 751 O O . ARG A 1 94 ? 8.362 -5.795 -26.034 1.00 84.88 94 ARG A O 1
ATOM 758 N N . ARG A 1 95 ? 9.288 -7.300 -24.665 1.00 83.75 95 ARG A N 1
ATOM 759 C CA . ARG A 1 95 ? 9.972 -6.289 -23.847 1.00 83.75 95 ARG A CA 1
ATOM 760 C C . ARG A 1 95 ? 11.055 -5.558 -24.646 1.00 83.75 95 ARG A C 1
ATOM 762 O O . ARG A 1 95 ? 11.125 -4.334 -24.559 1.00 83.75 95 ARG A O 1
ATOM 769 N N . LEU A 1 96 ? 11.875 -6.285 -25.404 1.00 83.81 96 LEU A N 1
ATOM 770 C CA . LEU A 1 96 ? 12.929 -5.700 -26.236 1.00 83.81 96 LEU A CA 1
ATOM 771 C C . LEU A 1 96 ? 12.348 -4.815 -27.345 1.00 83.81 96 LEU A C 1
ATOM 773 O O . LEU A 1 96 ? 12.843 -3.711 -27.547 1.00 83.81 96 LEU A O 1
ATOM 777 N N . GLU A 1 97 ? 11.264 -5.246 -27.994 1.00 85.81 97 GLU A N 1
ATOM 778 C CA . GLU A 1 97 ? 10.533 -4.450 -28.989 1.00 85.81 97 GLU A CA 1
ATOM 779 C C . GLU A 1 97 ? 10.011 -3.135 -28.399 1.00 85.81 97 GLU A C 1
ATOM 781 O O . GLU A 1 97 ? 10.198 -2.072 -28.985 1.00 85.81 97 GLU A O 1
ATOM 786 N N . VAL A 1 98 ? 9.405 -3.175 -27.207 1.00 79.75 98 VAL A N 1
ATOM 787 C CA . VAL A 1 98 ? 8.923 -1.966 -26.518 1.00 79.75 98 VAL A CA 1
ATOM 788 C C . VAL A 1 98 ? 10.082 -1.042 -26.131 1.00 79.75 98 VAL A C 1
ATOM 790 O O . VAL A 1 98 ? 9.963 0.178 -26.249 1.00 79.75 98 VAL A O 1
ATOM 793 N N . GLU A 1 99 ? 11.207 -1.586 -25.661 1.00 80.94 99 GLU A N 1
ATOM 794 C CA . GLU A 1 99 ? 12.404 -0.796 -25.344 1.00 80.94 99 GLU A CA 1
ATOM 795 C C . GLU A 1 99 ? 13.046 -0.174 -26.598 1.00 80.94 99 GLU A C 1
ATOM 797 O O . GLU A 1 99 ? 13.581 0.933 -26.521 1.00 80.94 99 GLU A O 1
ATOM 802 N N . ASP A 1 100 ? 12.980 -0.846 -27.748 1.00 84.19 100 ASP A N 1
ATOM 803 C CA . ASP A 1 100 ? 13.469 -0.332 -29.029 1.00 84.19 100 ASP A CA 1
ATOM 804 C C . ASP A 1 100 ? 12.537 0.735 -29.622 1.00 84.19 100 ASP A C 1
ATOM 806 O O . ASP A 1 100 ? 12.997 1.805 -30.014 1.00 84.19 100 ASP A O 1
ATOM 810 N N . LEU A 1 101 ? 11.216 0.523 -29.579 1.00 80.56 101 LEU A N 1
ATOM 811 C CA . LEU A 1 101 ? 10.217 1.532 -29.957 1.00 80.56 101 LEU A CA 1
ATOM 812 C C . LEU A 1 101 ? 10.375 2.811 -29.130 1.00 80.56 101 LEU A C 1
ATOM 814 O O . LEU A 1 101 ? 10.346 3.909 -29.681 1.00 80.56 101 LEU A O 1
ATOM 818 N N . LYS A 1 102 ? 10.615 2.679 -27.819 1.00 80.38 102 LYS A N 1
ATOM 819 C CA . LYS A 1 102 ? 10.913 3.823 -26.944 1.00 80.38 102 LYS A CA 1
ATOM 820 C C . LYS A 1 102 ? 12.212 4.526 -27.330 1.00 80.38 102 LYS A C 1
ATOM 822 O O . LYS A 1 102 ? 12.252 5.752 -27.324 1.00 80.38 102 LYS A O 1
ATOM 827 N N . ARG A 1 103 ? 13.263 3.775 -27.682 1.00 82.12 103 ARG A N 1
ATOM 828 C CA . ARG A 1 103 ? 14.530 4.351 -28.160 1.00 82.12 103 ARG A CA 1
ATOM 829 C C . ARG A 1 103 ? 14.355 5.114 -29.472 1.00 82.12 103 ARG A C 1
ATOM 831 O O . ARG A 1 103 ? 14.858 6.226 -29.569 1.00 82.12 103 ARG A O 1
ATOM 838 N N . ARG A 1 104 ? 13.612 4.567 -30.440 1.00 81.12 104 ARG A N 1
ATOM 839 C CA . ARG A 1 104 ? 13.314 5.245 -31.714 1.00 81.12 104 ARG A CA 1
ATOM 840 C C . ARG A 1 104 ? 12.467 6.499 -31.508 1.00 81.12 104 ARG A C 1
ATOM 842 O O . ARG A 1 104 ? 12.811 7.547 -32.039 1.00 81.12 104 ARG A O 1
ATOM 849 N N . ALA A 1 105 ? 11.431 6.421 -30.672 1.00 78.38 105 ALA A N 1
ATOM 850 C CA . ALA A 1 105 ? 10.593 7.572 -30.334 1.00 78.38 105 ALA A CA 1
ATOM 851 C C . ALA A 1 105 ? 11.378 8.702 -29.640 1.00 78.38 105 ALA A C 1
ATOM 853 O O . ALA A 1 105 ? 11.053 9.870 -29.822 1.00 78.38 105 ALA A O 1
ATOM 854 N N . ALA A 1 106 ? 12.422 8.371 -28.871 1.00 79.56 106 ALA A N 1
ATOM 855 C CA . ALA A 1 106 ? 13.296 9.358 -28.237 1.00 79.56 106 ALA A CA 1
ATOM 856 C C . ALA A 1 106 ? 14.381 9.928 -29.175 1.00 79.56 106 ALA A C 1
ATOM 858 O O . ALA A 1 106 ? 14.907 11.004 -28.903 1.00 79.56 106 ALA A O 1
ATOM 859 N N . ALA A 1 107 ? 14.749 9.215 -30.245 1.00 70.50 107 ALA A N 1
ATOM 860 C CA . ALA A 1 107 ? 15.879 9.571 -31.105 1.00 70.50 107 ALA A CA 1
ATOM 861 C C . ALA A 1 107 ? 15.514 10.481 -32.293 1.00 70.50 107 ALA A C 1
ATOM 863 O O . ALA A 1 107 ? 16.414 11.063 -32.896 1.00 70.50 107 ALA A O 1
ATOM 864 N N . GLU A 1 108 ? 14.232 10.642 -32.635 1.00 55.88 108 GLU A N 1
ATOM 865 C CA . GLU A 1 108 ? 13.826 11.365 -33.845 1.00 55.88 108 GLU A CA 1
ATOM 866 C C . GLU A 1 108 ? 12.898 12.555 -33.567 1.00 55.88 108 GLU A C 1
ATOM 868 O O . GLU A 1 108 ? 11.680 12.431 -33.473 1.00 55.88 108 GLU A O 1
ATOM 873 N N . VAL A 1 109 ? 13.481 13.756 -33.572 1.00 55.03 109 VAL A N 1
ATOM 874 C CA . VAL A 1 109 ? 12.831 14.932 -34.165 1.00 55.03 109 VAL A CA 1
ATOM 875 C C . VAL A 1 109 ? 13.752 15.404 -35.289 1.00 55.03 109 VAL A C 1
ATOM 877 O O . VAL A 1 109 ? 14.786 16.016 -35.011 1.00 55.03 109 VAL A O 1
ATOM 880 N N . PRO A 1 110 ? 13.445 15.106 -36.564 1.00 60.22 110 PRO A N 1
ATOM 881 C CA . PRO A 1 110 ? 14.211 15.643 -37.678 1.00 60.22 110 PRO A CA 1
ATOM 882 C C . PRO A 1 110 ? 14.188 17.177 -37.608 1.00 60.22 110 PRO A C 1
ATOM 884 O O . PRO A 1 110 ? 13.112 17.755 -37.412 1.00 60.22 110 PRO A O 1
ATOM 887 N N . PRO A 1 111 ? 15.324 17.876 -37.773 1.00 58.03 111 PRO A N 1
ATOM 888 C CA . PRO A 1 111 ? 15.315 19.328 -37.800 1.00 58.03 111 PRO A CA 1
ATOM 889 C C . PRO A 1 111 ? 14.450 19.799 -38.973 1.00 58.03 111 PRO A C 1
ATOM 891 O O . PRO A 1 111 ? 14.742 19.522 -40.137 1.00 58.03 111 PRO A O 1
ATOM 894 N N . THR A 1 112 ? 13.366 20.516 -38.663 1.00 49.53 112 THR A N 1
ATOM 895 C CA . THR A 1 112 ? 12.532 21.193 -39.665 1.00 49.53 112 THR A CA 1
ATOM 896 C C . THR A 1 112 ? 13.433 22.004 -40.604 1.00 49.53 112 THR A C 1
ATOM 898 O O . THR A 1 112 ? 14.192 22.845 -40.114 1.00 49.53 112 THR A O 1
ATOM 901 N N . PRO A 1 113 ? 13.374 21.808 -41.933 1.00 57.91 113 PRO A N 1
ATOM 902 C CA . PRO A 1 113 ? 14.254 22.517 -42.852 1.00 57.91 113 PRO A CA 1
ATOM 903 C C . PRO A 1 113 ? 14.063 24.037 -42.728 1.00 57.91 113 PRO A C 1
ATOM 905 O O . PRO A 1 113 ? 12.962 24.562 -42.899 1.00 57.91 113 PRO A O 1
ATOM 908 N N . GLU A 1 114 ? 15.159 24.758 -42.477 1.00 54.03 114 GLU A N 1
ATOM 909 C CA . GLU A 1 114 ? 15.248 26.209 -42.214 1.00 54.03 114 GLU A CA 1
ATOM 910 C C . GLU A 1 114 ? 14.706 27.137 -43.324 1.00 54.03 114 GLU A C 1
ATOM 912 O O . GLU A 1 114 ? 14.721 28.364 -43.198 1.00 54.03 114 GLU A O 1
ATOM 917 N N . LYS A 1 115 ? 14.157 26.596 -44.415 1.00 50.31 115 LYS A N 1
ATOM 918 C CA . LYS A 1 115 ? 13.695 27.378 -45.572 1.00 50.31 115 LYS A CA 1
ATOM 919 C C . LYS A 1 115 ? 12.343 28.085 -45.382 1.00 50.31 115 LYS A C 1
ATOM 921 O O . LYS A 1 115 ? 11.860 28.705 -46.324 1.00 50.31 115 LYS A O 1
ATOM 926 N N . LEU A 1 116 ? 11.758 28.082 -44.179 1.00 52.59 116 LEU A N 1
ATOM 927 C CA . LEU A 1 116 ? 10.477 28.756 -43.896 1.00 52.59 116 LEU A CA 1
ATOM 928 C C . LEU A 1 116 ? 10.538 29.908 -42.871 1.00 52.59 116 LEU A C 1
ATOM 930 O O . LEU A 1 116 ? 9.514 30.540 -42.619 1.00 52.59 116 LEU A O 1
ATOM 934 N N . LYS A 1 117 ? 11.718 30.282 -42.349 1.00 49.50 117 LYS A N 1
ATOM 935 C CA . LYS A 1 117 ? 11.855 31.382 -41.362 1.00 49.50 117 LYS A CA 1
ATOM 936 C C . LYS A 1 117 ? 12.205 32.772 -41.939 1.00 49.50 117 LYS A C 1
ATOM 938 O O . LYS A 1 117 ? 12.369 33.717 -41.178 1.00 49.50 117 LYS A O 1
ATOM 943 N N . LYS A 1 118 ? 12.254 32.959 -43.270 1.00 47.91 118 LYS A N 1
ATOM 944 C CA . LYS A 1 118 ? 12.696 34.225 -43.920 1.00 47.91 118 LYS A CA 1
ATOM 945 C C . LYS A 1 118 ? 11.611 35.090 -44.594 1.00 47.91 118 LYS A C 1
ATOM 947 O O . LYS A 1 118 ? 11.942 35.903 -45.450 1.00 47.91 118 LYS A O 1
ATOM 952 N N . LYS A 1 119 ? 10.320 34.968 -44.248 1.00 47.53 119 LYS A N 1
ATOM 953 C CA . LYS A 1 119 ? 9.256 35.711 -44.975 1.00 47.53 119 LYS A CA 1
ATOM 954 C C . LYS A 1 119 ? 8.180 36.423 -44.144 1.00 47.53 119 LYS A C 1
ATOM 956 O O . LYS A 1 119 ? 7.106 36.704 -44.666 1.00 47.53 119 LYS A O 1
ATOM 961 N N . LYS A 1 120 ? 8.450 36.760 -42.878 1.00 44.81 120 LYS A N 1
ATOM 962 C CA . LYS A 1 120 ? 7.522 37.550 -42.043 1.00 44.81 120 LYS A CA 1
ATOM 963 C C . LYS A 1 120 ? 8.232 38.675 -41.287 1.00 44.81 120 LYS A C 1
ATOM 965 O O . LYS A 1 120 ? 8.323 38.665 -40.069 1.00 44.81 120 LYS A O 1
ATOM 970 N N . SER A 1 121 ? 8.713 39.670 -42.022 1.00 45.88 121 SER A N 1
ATOM 971 C CA . SER A 1 121 ? 9.011 40.994 -41.471 1.00 45.88 121 SER A CA 1
ATOM 972 C C . SER A 1 121 ? 8.936 42.021 -42.597 1.00 45.88 121 SER A C 1
ATOM 974 O O . SER A 1 121 ? 9.620 41.850 -43.601 1.00 45.88 121 SER A O 1
ATOM 976 N N . LYS A 1 122 ? 8.142 43.077 -42.390 1.00 47.44 122 LYS A N 1
ATOM 977 C CA . LYS A 1 122 ? 7.963 44.261 -43.251 1.00 47.44 122 LYS A CA 1
ATOM 978 C C . LYS A 1 122 ? 7.174 44.047 -44.549 1.00 47.44 122 LYS A C 1
ATOM 980 O O . LYS A 1 122 ? 7.727 43.712 -45.583 1.00 47.44 122 LYS A O 1
ATOM 985 N N . ASN A 1 123 ? 5.876 44.334 -44.475 1.00 44.69 123 ASN A N 1
ATOM 986 C CA . ASN A 1 123 ? 5.241 45.310 -45.364 1.00 44.69 123 ASN A CA 1
ATOM 987 C C . ASN A 1 123 ? 3.968 45.812 -44.678 1.00 44.69 123 ASN A C 1
ATOM 989 O O . ASN A 1 123 ? 2.935 45.148 -44.655 1.00 44.69 123 ASN A O 1
ATOM 993 N N . HIS A 1 124 ? 4.120 46.967 -44.037 1.00 44.06 124 HIS A N 1
ATOM 994 C CA . HIS A 1 124 ? 3.046 47.824 -43.573 1.00 44.06 124 HIS A CA 1
ATOM 995 C C . HIS A 1 124 ? 2.827 48.834 -44.700 1.00 44.06 124 HIS A C 1
ATOM 997 O O . HIS A 1 124 ? 3.798 49.468 -45.106 1.00 44.06 124 HIS A O 1
ATOM 1003 N N . ASP A 1 125 ? 1.598 48.917 -45.205 1.00 44.31 125 ASP A N 1
ATOM 1004 C CA . ASP A 1 125 ? 0.888 50.139 -45.611 1.00 44.31 125 ASP A CA 1
ATOM 1005 C C . ASP A 1 125 ? 0.019 49.946 -46.870 1.00 44.31 125 ASP A C 1
ATOM 1007 O O . ASP A 1 125 ? 0.438 49.357 -47.864 1.00 44.31 125 ASP A O 1
ATOM 1011 N N . GLY A 1 126 ? -1.205 50.475 -46.798 1.00 41.16 126 GLY A N 1
ATOM 1012 C CA . GLY A 1 126 ? -2.054 50.760 -47.954 1.00 41.16 126 GLY A CA 1
ATOM 1013 C C . GLY A 1 126 ? -3.130 49.736 -48.345 1.00 41.16 126 GLY A C 1
ATOM 1014 O O . GLY A 1 126 ? -2.883 48.814 -49.111 1.00 41.16 126 GLY A O 1
ATOM 1015 N N . GLY A 1 127 ? -4.388 50.036 -47.992 1.00 37.22 127 GLY A N 1
ATOM 1016 C CA . GLY A 1 127 ? -5.448 50.024 -49.016 1.00 37.22 127 GLY A CA 1
ATOM 1017 C C . GLY A 1 127 ? -6.575 48.987 -48.922 1.00 37.22 127 GLY A C 1
ATOM 1018 O O . GLY A 1 127 ? -6.554 47.967 -49.593 1.00 37.22 127 GLY A O 1
ATOM 1019 N N . LYS A 1 128 ? -7.616 49.347 -48.155 1.00 40.56 128 LYS A N 1
ATOM 1020 C CA . LYS A 1 128 ? -9.071 49.231 -48.434 1.00 40.56 128 LYS A CA 1
ATOM 1021 C C . LYS A 1 128 ? -9.567 48.166 -49.442 1.00 40.56 128 LYS A C 1
ATOM 1023 O O . LYS A 1 128 ? -9.327 48.292 -50.635 1.00 40.56 128 LYS A O 1
ATOM 1028 N N . GLY A 1 129 ? -10.517 47.321 -49.009 1.00 38.62 129 GLY A N 1
ATOM 1029 C CA . GLY A 1 129 ? -11.538 46.796 -49.935 1.00 38.62 129 GLY A CA 1
ATOM 1030 C C . GLY A 1 129 ? -12.301 45.524 -49.547 1.00 38.62 129 GLY A C 1
ATOM 1031 O O . GLY A 1 129 ? -11.944 44.443 -49.975 1.00 38.62 129 GLY A O 1
ATOM 1032 N N . SER A 1 130 ? -13.421 45.693 -48.835 1.00 42.69 130 SER A N 1
ATOM 1033 C CA . SER A 1 130 ? -14.704 44.968 -48.983 1.00 42.69 130 SER A CA 1
ATOM 1034 C C . SER A 1 130 ? -14.809 43.423 -49.045 1.00 42.69 130 SER A C 1
ATOM 1036 O O . SER A 1 130 ? -14.588 42.798 -50.071 1.00 42.69 130 SER A O 1
ATOM 1038 N N . LYS A 1 131 ? -15.518 42.921 -48.016 1.00 44.03 131 LYS A N 1
ATOM 1039 C CA . LYS A 1 131 ? -16.753 42.093 -48.053 1.00 44.03 131 LYS A CA 1
ATOM 1040 C C . LYS A 1 131 ? -16.712 40.594 -48.424 1.00 44.03 131 LYS A C 1
ATOM 1042 O O . LYS A 1 131 ? -16.465 40.224 -49.560 1.00 44.03 131 LYS A O 1
ATOM 1047 N N . ARG A 1 132 ? -17.369 39.848 -47.505 1.00 42.06 132 ARG A N 1
ATOM 1048 C CA . ARG A 1 132 ? -18.188 38.613 -47.663 1.00 42.06 132 ARG A CA 1
ATOM 1049 C C . ARG A 1 132 ? -17.409 37.309 -47.894 1.00 42.06 132 ARG A C 1
ATOM 1051 O O . ARG A 1 132 ? -16.422 37.311 -48.595 1.00 42.06 132 ARG A O 1
ATOM 1058 N N . LYS A 1 133 ? -17.834 36.120 -47.455 1.00 40.66 133 LYS A N 1
ATOM 1059 C CA . LYS A 1 133 ? -18.835 35.562 -46.512 1.00 40.66 133 LYS A CA 1
ATOM 1060 C C . LYS A 1 133 ? -18.624 34.030 -46.634 1.00 40.66 133 LYS A C 1
ATOM 1062 O O . LYS A 1 133 ? -18.435 33.584 -47.753 1.00 40.66 133 LYS A O 1
ATOM 1067 N N . LYS A 1 134 ? -18.655 33.289 -45.512 1.00 39.06 134 LYS A N 1
ATOM 1068 C CA . LYS A 1 134 ? -18.950 31.838 -45.311 1.00 39.06 134 LYS A CA 1
ATOM 1069 C C . LYS A 1 134 ? -18.787 30.863 -46.505 1.00 39.06 134 LYS A C 1
ATOM 1071 O O . LYS A 1 134 ? -19.488 31.047 -47.483 1.00 39.06 134 LYS A O 1
ATOM 1076 N N . GLU A 1 135 ? -18.087 29.727 -46.328 1.00 39.06 135 GLU A N 1
ATOM 1077 C CA . GLU A 1 135 ? -18.678 28.379 -46.097 1.00 39.06 135 GLU A CA 1
ATOM 1078 C C . GLU A 1 135 ? -17.642 27.217 -46.100 1.00 39.06 135 GLU A C 1
ATOM 1080 O O . GLU A 1 135 ? -16.729 27.190 -46.913 1.00 39.06 135 GLU A O 1
ATOM 1085 N N . LYS A 1 136 ? -17.839 26.264 -45.167 1.00 36.91 136 LYS A N 1
ATOM 1086 C CA . LYS A 1 136 ? -17.555 24.802 -45.148 1.00 36.91 136 LYS A CA 1
ATOM 1087 C C . LYS A 1 136 ? -16.561 24.170 -46.152 1.00 36.91 136 LYS A C 1
ATOM 1089 O O . LYS A 1 136 ? -16.819 24.197 -47.349 1.00 36.91 136 LYS A O 1
ATOM 1094 N N . LYS A 1 137 ? -15.671 23.291 -45.647 1.00 40.09 137 LYS A N 1
ATOM 1095 C CA . LYS A 1 137 ? -15.694 21.824 -45.918 1.00 40.09 137 LYS A CA 1
ATOM 1096 C C . LYS A 1 137 ? -14.588 21.032 -45.192 1.00 40.09 137 LYS A C 1
ATOM 1098 O O . LYS A 1 137 ? -13.449 21.469 -45.116 1.00 40.09 137 LYS A O 1
ATOM 1103 N N . ARG A 1 138 ? -14.975 19.836 -44.723 1.00 36.19 138 ARG A N 1
ATOM 1104 C CA . ARG A 1 138 ? -14.150 18.690 -44.286 1.00 36.19 138 ARG A CA 1
ATOM 1105 C C . ARG A 1 138 ? -13.409 18.067 -45.475 1.00 36.19 138 ARG A C 1
ATOM 1107 O O . ARG A 1 138 ? -14.065 17.862 -46.491 1.00 36.19 138 ARG A O 1
ATOM 1114 N N . VAL A 1 139 ? -12.148 17.668 -45.292 1.00 39.66 139 VAL A N 1
ATOM 1115 C CA . VAL A 1 139 ? -11.404 16.574 -45.973 1.00 39.66 139 VAL A CA 1
ATOM 1116 C C . VAL A 1 139 ? -10.173 16.314 -45.062 1.00 39.66 139 VAL A C 1
ATOM 1118 O O . VAL A 1 139 ? -9.649 17.287 -44.535 1.00 39.66 139 VAL A O 1
ATOM 1121 N N . PHE A 1 140 ? -9.706 15.118 -44.690 1.00 35.62 140 PHE A N 1
ATOM 1122 C CA . PHE A 1 140 ? -9.232 14.006 -45.518 1.00 35.62 140 PHE A CA 1
ATOM 1123 C C . PHE A 1 140 ? -8.945 12.775 -44.625 1.00 35.62 140 PHE A C 1
ATOM 1125 O O . PHE A 1 140 ? -8.380 12.927 -43.546 1.00 35.62 140 PHE A O 1
ATOM 1132 N N . ALA A 1 141 ? -9.297 11.579 -45.106 1.00 33.38 141 ALA A N 1
ATOM 1133 C CA . ALA A 1 141 ? -8.807 10.275 -44.651 1.00 33.38 141 ALA A CA 1
ATOM 1134 C C . ALA A 1 141 ? -8.268 9.522 -45.884 1.00 33.38 141 ALA A C 1
ATOM 1136 O O . ALA A 1 141 ? -8.899 9.594 -46.938 1.00 33.38 141 ALA A O 1
ATOM 1137 N N . LYS A 1 142 ? -7.106 8.871 -45.751 1.00 36.56 142 LYS A N 1
ATOM 1138 C CA . LYS A 1 142 ? -6.404 7.924 -46.655 1.00 36.56 142 LYS A CA 1
ATOM 1139 C C . LYS A 1 142 ? -5.131 7.515 -45.883 1.00 36.56 142 LYS A C 1
ATOM 1141 O O . LYS A 1 142 ? -4.588 8.383 -45.211 1.00 36.56 142 LYS A O 1
ATOM 1146 N N . GLU A 1 143 ? -4.594 6.302 -45.830 1.00 34.56 143 GLU A N 1
ATOM 1147 C CA . GLU A 1 143 ? -4.616 5.061 -46.622 1.00 34.56 143 GLU A CA 1
ATOM 1148 C C . GLU A 1 143 ? -3.993 3.955 -45.733 1.00 34.56 143 GLU A C 1
ATOM 1150 O O . GLU A 1 143 ? -3.218 4.304 -44.845 1.00 34.56 143 GLU A O 1
ATOM 1155 N N . PHE A 1 144 ? -4.330 2.674 -45.953 1.00 37.53 144 PHE A N 1
ATOM 1156 C CA . PHE A 1 144 ? -3.419 1.508 -46.085 1.00 37.53 144 PHE A CA 1
ATOM 1157 C C . PHE A 1 144 ? -4.188 0.184 -45.873 1.00 37.53 144 PHE A C 1
ATOM 1159 O O . PHE A 1 144 ? -4.439 -0.226 -44.744 1.00 37.53 144 PHE A O 1
ATOM 1166 N N . GLU A 1 145 ? -4.534 -0.481 -46.979 1.00 36.22 145 GLU A N 1
ATOM 1167 C CA . GLU A 1 145 ? -4.861 -1.913 -47.077 1.00 36.22 145 GLU A CA 1
ATOM 1168 C C . GLU A 1 145 ? -4.384 -2.404 -48.456 1.00 36.22 145 GLU A C 1
ATOM 1170 O O . GLU A 1 145 ? -4.755 -1.799 -49.455 1.00 36.22 145 GLU A O 1
ATOM 1175 N N . GLU A 1 146 ? -3.575 -3.465 -48.477 1.00 42.19 146 GLU A N 1
ATOM 1176 C CA . GLU A 1 146 ? -3.246 -4.423 -49.559 1.00 42.19 146 GLU A CA 1
ATOM 1177 C C . GLU A 1 146 ? -2.609 -5.607 -48.779 1.00 42.19 146 GLU A C 1
ATOM 1179 O O . GLU A 1 146 ? -1.848 -5.370 -47.843 1.00 42.19 146 GLU A O 1
ATOM 1184 N N . ASP A 1 147 ? -2.929 -6.893 -48.929 1.00 37.03 147 ASP A N 1
ATOM 1185 C CA . ASP A 1 147 ? -3.137 -7.696 -50.133 1.00 37.03 147 ASP A CA 1
ATOM 1186 C C . ASP A 1 147 ? -3.765 -9.058 -49.740 1.00 37.03 147 ASP A C 1
ATOM 1188 O O . ASP A 1 147 ? -3.310 -9.675 -48.772 1.00 37.03 147 ASP A O 1
ATOM 1192 N N . SER A 1 148 ? -4.745 -9.575 -50.499 1.00 40.22 148 SER A N 1
ATOM 1193 C CA . SER A 1 148 ? -4.866 -11.010 -50.862 1.00 40.22 148 SER A CA 1
ATOM 1194 C C . SER A 1 148 ? -6.061 -11.278 -51.804 1.00 40.22 148 SER A C 1
ATOM 1196 O O . SER A 1 148 ? -7.115 -10.665 -51.637 1.00 40.22 148 SER A O 1
ATOM 1198 N N . PRO A 1 149 ? -5.940 -12.193 -52.792 1.00 42.00 149 PRO A N 1
ATOM 1199 C CA . PRO A 1 149 ? -6.772 -12.210 -53.996 1.00 42.00 149 PRO A CA 1
ATOM 1200 C C . PRO A 1 149 ? -7.945 -13.207 -53.946 1.00 42.00 149 PRO A C 1
ATOM 1202 O O . PRO A 1 149 ? -7.898 -14.246 -53.294 1.00 42.00 149 PRO A O 1
ATOM 1205 N N . SER A 1 150 ? -8.994 -12.870 -54.699 1.00 36.97 150 SER A N 1
ATOM 1206 C CA . SER A 1 150 ? -10.278 -13.564 -54.846 1.00 36.97 150 SER A CA 1
ATOM 1207 C C . SER A 1 150 ? -10.290 -14.674 -55.908 1.00 36.97 150 SER A C 1
ATOM 1209 O O . SER A 1 150 ? -9.816 -14.435 -57.018 1.00 36.97 150 SER A O 1
ATOM 1211 N N . ASP A 1 151 ? -11.010 -15.772 -55.638 1.00 44.12 151 ASP A N 1
ATOM 1212 C CA . ASP A 1 151 ? -11.534 -16.709 -56.646 1.00 44.12 151 ASP A CA 1
ATOM 1213 C C . ASP A 1 151 ? -13.062 -16.909 -56.499 1.00 44.12 151 ASP A C 1
ATOM 1215 O O . ASP A 1 151 ? -13.568 -17.463 -55.528 1.00 44.12 151 ASP A O 1
ATOM 1219 N N . LYS A 1 152 ? -13.768 -16.320 -57.470 1.00 41.72 152 LYS A N 1
ATOM 1220 C CA . LYS A 1 152 ? -14.898 -16.785 -58.300 1.00 41.72 152 LYS A CA 1
ATOM 1221 C C . LYS A 1 152 ? -15.937 -17.838 -57.830 1.00 41.72 152 LYS A C 1
ATOM 1223 O O . LYS A 1 152 ? -15.631 -18.990 -57.556 1.00 41.72 152 LYS A O 1
ATOM 1228 N N . ASP A 1 153 ? -17.195 -17.411 -58.031 1.00 40.00 153 ASP A N 1
ATOM 1229 C CA . ASP A 1 153 ? -18.301 -18.072 -58.766 1.00 40.00 153 ASP A CA 1
ATOM 1230 C C . ASP A 1 153 ? -19.553 -18.627 -58.038 1.00 40.00 153 ASP A C 1
ATOM 1232 O O . ASP A 1 153 ? -19.510 -19.538 -57.220 1.00 40.00 153 ASP A O 1
ATOM 1236 N N . SER A 1 154 ? -20.709 -18.146 -58.548 1.00 41.78 154 SER A N 1
ATOM 1237 C CA . SER A 1 154 ? -22.065 -18.755 -58.645 1.00 41.78 154 SER A CA 1
ATOM 1238 C C . SER A 1 154 ? -22.893 -18.950 -57.350 1.00 41.78 154 SER A C 1
ATOM 1240 O O . SER A 1 154 ? -22.493 -19.667 -56.451 1.00 41.78 154 SER A O 1
ATOM 1242 N N . VAL A 1 155 ? -24.003 -18.237 -57.075 1.00 40.19 155 VAL A N 1
ATOM 1243 C CA . VAL A 1 155 ? -25.354 -18.103 -57.701 1.00 40.19 155 VAL A CA 1
ATOM 1244 C C . VAL A 1 155 ? -26.358 -19.245 -57.388 1.00 40.19 155 VAL A C 1
ATOM 1246 O O . VAL A 1 155 ? -26.136 -20.400 -57.729 1.00 40.19 155 VAL A O 1
ATOM 1249 N N . SER A 1 156 ? -27.537 -18.826 -56.878 1.00 41.47 156 SER A N 1
ATOM 1250 C CA . SER A 1 156 ? -28.867 -19.488 -56.704 1.00 41.47 156 SER A CA 1
ATOM 1251 C C . SER A 1 156 ? -29.212 -19.832 -55.237 1.00 41.47 156 SER A C 1
ATOM 1253 O O . SER A 1 156 ? -28.436 -20.498 -54.572 1.00 41.47 156 SER A O 1
ATOM 1255 N N . LYS A 1 157 ? -30.213 -19.250 -54.545 1.00 36.44 157 LYS A N 1
ATOM 1256 C CA . LYS A 1 157 ? -31.662 -18.960 -54.750 1.00 36.44 157 LYS A CA 1
ATOM 1257 C C . LYS A 1 157 ? -32.550 -20.209 -54.551 1.00 36.44 157 LYS A C 1
ATOM 1259 O O . LYS A 1 157 ? -32.287 -21.200 -55.207 1.00 36.44 157 LYS A O 1
ATOM 1264 N N . TYR A 1 158 ? -33.591 -20.074 -53.702 1.00 41.12 158 TYR A N 1
ATOM 1265 C CA . TYR A 1 158 ? -34.671 -20.997 -53.233 1.00 41.12 158 TYR A CA 1
ATOM 1266 C C . TYR A 1 158 ? -34.549 -21.277 -51.716 1.00 41.12 158 TYR A C 1
ATOM 1268 O O . TYR A 1 158 ? -33.463 -21.586 -51.257 1.00 41.12 158 TYR A O 1
ATOM 1276 N N . GLY A 1 159 ? -35.559 -21.198 -50.841 1.00 35.38 159 GLY A N 1
ATOM 1277 C CA . GLY A 1 159 ? -36.988 -20.877 -50.910 1.00 35.38 159 GLY A CA 1
ATOM 1278 C C . GLY A 1 159 ? -37.614 -21.110 -49.513 1.00 35.38 159 GLY A C 1
ATOM 1279 O O . GLY A 1 159 ? -37.141 -21.958 -48.761 1.00 35.38 159 GLY A O 1
ATOM 1280 N N . GLU A 1 160 ? -38.642 -20.337 -49.150 1.00 34.62 160 GLU A N 1
ATOM 1281 C CA . GLU A 1 160 ? -39.440 -20.455 -47.911 1.00 34.62 160 GLU A CA 1
ATOM 1282 C C . GLU A 1 160 ? -40.210 -21.786 -47.791 1.00 34.62 160 GLU A C 1
ATOM 1284 O O . GLU A 1 160 ? -40.677 -22.305 -48.808 1.00 34.62 160 GLU A O 1
ATOM 1289 N N . LYS A 1 161 ? -40.500 -22.241 -46.552 1.00 40.88 161 LYS A N 1
ATOM 1290 C CA . LYS A 1 161 ? -41.881 -22.535 -46.084 1.00 40.88 161 LYS A CA 1
ATOM 1291 C C . LYS A 1 161 ? -41.998 -22.975 -44.610 1.00 40.88 161 LYS A C 1
ATOM 1293 O O . LYS A 1 161 ? -41.236 -23.784 -44.099 1.00 40.88 161 LYS A O 1
ATOM 1298 N N . HIS A 1 162 ? -43.052 -22.436 -43.996 1.00 40.44 162 HIS A N 1
ATOM 1299 C CA . HIS A 1 162 ? -43.751 -22.769 -42.748 1.00 40.44 162 HIS A CA 1
ATOM 1300 C C . HIS A 1 162 ? -43.923 -24.263 -42.401 1.00 40.44 162 HIS A C 1
ATOM 1302 O O . HIS A 1 162 ? -44.217 -25.042 -43.296 1.00 40.44 162 HIS A O 1
ATOM 1308 N N . THR A 1 163 ? -44.017 -24.595 -41.095 1.00 40.06 163 THR A N 1
ATOM 1309 C CA . THR A 1 163 ? -45.228 -25.220 -40.490 1.00 40.06 163 THR A CA 1
ATOM 1310 C C . THR A 1 163 ? -45.218 -25.265 -38.947 1.00 40.06 163 THR A C 1
ATOM 1312 O O . THR A 1 163 ? -44.186 -25.433 -38.313 1.00 40.06 163 THR A O 1
ATOM 1315 N N . LYS A 1 164 ? -46.423 -25.092 -38.376 1.00 38.16 164 LYS A N 1
ATOM 1316 C CA . LYS A 1 164 ? -46.856 -25.116 -36.959 1.00 38.16 164 LYS A CA 1
ATOM 1317 C C . LYS A 1 164 ? -47.020 -26.546 -36.400 1.00 38.16 164 LYS A C 1
ATOM 1319 O O . LYS A 1 164 ? -47.435 -27.399 -37.179 1.00 38.16 164 LYS A O 1
ATOM 1324 N N . ARG A 1 165 ? -46.949 -26.723 -35.060 1.00 40.38 165 ARG A N 1
ATOM 1325 C CA . ARG A 1 165 ? -47.911 -27.427 -34.136 1.00 40.38 165 ARG A CA 1
ATOM 1326 C C . ARG A 1 165 ? -47.232 -27.757 -32.777 1.00 40.38 165 ARG A C 1
ATOM 1328 O O . ARG A 1 165 ? -46.090 -28.182 -32.796 1.00 40.38 165 ARG A O 1
ATOM 1335 N N . ARG A 1 166 ? -47.768 -27.308 -31.617 1.00 40.28 166 ARG A N 1
ATOM 1336 C CA . ARG A 1 166 ? -48.694 -27.996 -30.651 1.00 40.28 166 ARG A CA 1
ATOM 1337 C C . ARG A 1 166 ? -48.096 -29.294 -30.060 1.00 40.28 166 ARG A C 1
ATOM 1339 O O . ARG A 1 166 ? -47.584 -30.066 -30.848 1.00 40.28 166 ARG A O 1
ATOM 1346 N N . SER A 1 167 ? -48.207 -29.716 -28.794 1.00 40.22 167 SER A N 1
ATOM 1347 C CA . SER A 1 167 ? -48.693 -29.250 -27.469 1.00 40.22 167 SER A CA 1
ATOM 1348 C C . SER A 1 167 ? -48.805 -30.528 -26.601 1.00 40.22 167 SER A C 1
ATOM 1350 O O . SER A 1 167 ? -49.392 -31.463 -27.135 1.00 40.22 167 SER A O 1
ATOM 1352 N N . SER A 1 168 ? -48.329 -30.567 -25.342 1.00 47.16 168 SER A N 1
ATOM 1353 C CA . SER A 1 168 ? -48.769 -31.450 -24.210 1.00 47.16 168 SER A CA 1
ATOM 1354 C C . SER A 1 168 ? -47.623 -31.581 -23.185 1.00 47.16 168 SER A C 1
ATOM 1356 O O . SER A 1 168 ? -46.535 -32.005 -23.560 1.00 47.16 168 SER A O 1
ATOM 1358 N N . GLU A 1 169 ? -47.693 -31.008 -21.981 1.00 39.69 169 GLU A N 1
ATOM 1359 C CA . GLU A 1 169 ? -48.319 -31.536 -20.745 1.00 39.69 169 GLU A CA 1
ATOM 1360 C C . GLU A 1 169 ? -47.728 -32.855 -20.214 1.00 39.69 169 GLU A C 1
ATOM 1362 O O . GLU A 1 169 ? -47.789 -33.892 -20.865 1.00 39.69 169 GLU A O 1
ATOM 1367 N N . GLY A 1 170 ? -47.206 -32.787 -18.982 1.00 43.47 170 GLY A N 1
ATOM 1368 C CA . GLY A 1 170 ? -46.775 -33.914 -18.157 1.00 43.47 170 GLY A CA 1
ATOM 1369 C C . GLY A 1 170 ? -46.506 -33.447 -16.720 1.00 43.47 170 GLY A C 1
ATOM 1370 O O . GLY A 1 170 ? -45.420 -32.962 -16.420 1.00 43.47 170 GLY A O 1
ATOM 1371 N N . ARG A 1 171 ? -47.527 -33.545 -15.857 1.00 40.19 171 ARG A N 1
ATOM 1372 C CA . ARG A 1 171 ? -47.458 -33.464 -14.385 1.00 40.19 171 ARG A CA 1
ATOM 1373 C C . ARG A 1 171 ? -47.539 -34.889 -13.830 1.00 40.19 171 ARG A C 1
ATOM 1375 O O . ARG A 1 171 ? -48.325 -35.679 -14.345 1.00 40.19 171 ARG A O 1
ATOM 1382 N N . SER A 1 172 ? -46.813 -35.179 -12.754 1.00 52.38 172 SER A N 1
ATOM 1383 C CA . SER A 1 172 ? -47.036 -36.365 -11.919 1.00 52.38 172 SER A CA 1
ATOM 1384 C C . SER A 1 172 ? -46.661 -36.067 -10.465 1.00 52.38 172 SER A C 1
ATOM 1386 O O . SER A 1 172 ? -45.509 -35.741 -10.178 1.00 52.38 172 SER A O 1
ATOM 1388 N N . ASP A 1 173 ? -47.672 -36.172 -9.603 1.00 39.16 173 ASP A N 1
ATOM 1389 C CA . ASP A 1 173 ? -47.660 -36.085 -8.141 1.00 39.16 173 ASP A CA 1
ATOM 1390 C C . ASP A 1 173 ? -47.280 -37.433 -7.485 1.00 39.16 173 ASP A C 1
ATOM 1392 O O . ASP A 1 173 ? -47.503 -38.491 -8.071 1.00 39.16 173 ASP A O 1
ATOM 1396 N N . ASN A 1 174 ? -46.771 -37.385 -6.247 1.00 51.25 174 ASN A N 1
ATOM 1397 C CA . ASN A 1 174 ? -46.852 -38.431 -5.204 1.00 51.25 174 ASN A CA 1
ATOM 1398 C C . ASN A 1 174 ? -46.458 -37.749 -3.865 1.00 51.25 174 ASN A C 1
ATOM 1400 O O . ASN A 1 174 ? -45.383 -37.160 -3.815 1.00 51.25 174 ASN A O 1
ATOM 1404 N N . SER A 1 175 ? -47.289 -37.567 -2.819 1.00 49.12 175 SER A N 1
ATOM 1405 C CA . SER A 1 175 ? -48.036 -38.514 -1.947 1.00 49.12 175 SER A CA 1
ATOM 1406 C C . SER A 1 175 ? -47.099 -39.553 -1.297 1.00 49.12 175 SER A C 1
ATOM 1408 O O . SER A 1 175 ? -46.329 -40.165 -2.027 1.00 49.12 175 SER A O 1
ATOM 1410 N N . SER A 1 176 ? -47.066 -39.822 0.018 1.00 52.19 176 SER A N 1
ATOM 1411 C CA . SER A 1 176 ? -47.991 -39.589 1.146 1.00 52.19 176 SER A CA 1
ATOM 1412 C C . SER A 1 176 ? -47.312 -39.962 2.493 1.00 52.19 176 SER A C 1
ATOM 1414 O O . SER A 1 176 ? -46.281 -40.630 2.459 1.00 52.19 176 SER A O 1
ATOM 1416 N N . SER A 1 177 ? -47.979 -39.619 3.619 1.00 49.41 177 SER A N 1
ATOM 1417 C CA . SER A 1 177 ? -48.049 -40.331 4.936 1.00 49.41 177 SER A CA 1
ATOM 1418 C C . SER A 1 177 ? -46.762 -40.448 5.798 1.00 49.41 177 SER A C 1
ATOM 1420 O O . SER A 1 177 ? -45.684 -40.641 5.262 1.00 49.41 177 SER A O 1
ATOM 1422 N N . ASP A 1 178 ? -46.732 -40.339 7.134 1.00 48.31 178 ASP A N 1
ATOM 1423 C CA . ASP A 1 178 ? -47.716 -40.604 8.199 1.00 48.31 178 ASP A CA 1
ATOM 1424 C C . ASP A 1 178 ? -47.267 -39.974 9.547 1.00 48.31 178 ASP A C 1
ATOM 1426 O O . ASP A 1 178 ? -46.073 -39.766 9.748 1.00 48.31 178 ASP A O 1
ATOM 1430 N N . GLU A 1 179 ? -48.252 -39.703 10.423 1.00 51.88 179 GLU A N 1
ATOM 1431 C CA . GLU A 1 179 ? -48.332 -39.938 11.895 1.00 51.88 179 GLU A CA 1
ATOM 1432 C C . GLU A 1 179 ? -47.089 -39.639 12.786 1.00 51.88 179 GLU A C 1
ATOM 1434 O O . GLU A 1 179 ? -45.984 -40.084 12.522 1.00 51.88 179 GLU A O 1
ATOM 1439 N N . GLY A 1 180 ? -47.129 -38.989 13.953 1.00 44.22 180 GLY A N 1
ATOM 1440 C CA . GLY A 1 180 ? -48.183 -38.665 14.904 1.00 44.22 180 GLY A CA 1
ATOM 1441 C C . GLY A 1 180 ? -47.559 -38.530 16.313 1.00 44.22 180 GLY A C 1
ATOM 1442 O O . GLY A 1 180 ? -46.508 -39.097 16.598 1.00 44.22 180 GLY A O 1
ATOM 1443 N N . SER A 1 181 ? -48.273 -37.835 17.200 1.00 53.44 181 SER A N 1
ATOM 1444 C CA . SER A 1 181 ? -48.206 -37.915 18.671 1.00 53.44 181 SER A CA 1
ATOM 1445 C C . SER A 1 181 ? -47.232 -37.033 19.483 1.00 53.44 181 SER A C 1
ATOM 1447 O O . SER A 1 181 ? -46.062 -36.831 19.187 1.00 53.44 181 SER A O 1
ATOM 1449 N N . SER A 1 182 ? -47.836 -36.535 20.561 1.00 44.44 182 SER A N 1
ATOM 1450 C CA . SER A 1 182 ? -47.538 -35.480 21.533 1.00 44.44 182 SER A CA 1
ATOM 1451 C C . SER A 1 182 ? -46.605 -35.852 22.691 1.00 44.44 182 SER A C 1
ATOM 1453 O O . SER A 1 182 ? -46.569 -37.010 23.103 1.00 44.44 182 SER A O 1
ATOM 1455 N N . GLY A 1 183 ? -46.016 -34.834 23.331 1.00 46.78 183 GLY A N 1
ATOM 1456 C CA . GLY A 1 183 ? -45.481 -34.906 24.697 1.00 46.78 183 GLY A CA 1
ATOM 1457 C C . GLY A 1 183 ? -44.871 -33.579 25.167 1.00 46.78 183 GLY A C 1
ATOM 1458 O O . GLY A 1 183 ? -43.838 -33.170 24.649 1.00 46.78 183 GLY A O 1
ATOM 1459 N N . ASP A 1 184 ? -45.539 -32.920 26.117 1.00 40.88 184 ASP A N 1
ATOM 1460 C CA . ASP A 1 184 ? -45.059 -31.788 26.928 1.00 40.88 184 ASP A CA 1
ATOM 1461 C C . ASP A 1 184 ? -43.833 -32.170 27.779 1.00 40.88 184 ASP A C 1
ATOM 1463 O O . ASP A 1 184 ? -43.802 -33.273 28.314 1.00 40.88 184 ASP A O 1
ATOM 1467 N N . GLU A 1 185 ? -42.875 -31.248 27.952 1.00 41.78 185 GLU A N 1
ATOM 1468 C CA . GLU A 1 185 ? -42.352 -30.774 29.255 1.00 41.78 185 GLU A CA 1
ATOM 1469 C C . GLU A 1 185 ? -41.037 -29.969 29.110 1.00 41.78 185 GLU A C 1
ATOM 1471 O O . GLU A 1 185 ? -40.032 -30.429 28.578 1.00 41.78 185 GLU A O 1
ATOM 1476 N N . SER A 1 186 ? -41.076 -28.749 29.652 1.00 39.97 186 SER A N 1
ATOM 1477 C CA . SER A 1 186 ? -40.095 -28.154 30.576 1.00 39.97 186 SER A CA 1
ATOM 1478 C C . SER A 1 186 ? -38.592 -28.098 30.223 1.00 39.97 186 SER A C 1
ATOM 1480 O O . SER A 1 186 ? -37.822 -29.024 30.437 1.00 39.97 186 SER A O 1
ATOM 1482 N N . THR A 1 187 ? -38.166 -26.883 29.854 1.00 34.69 187 THR A N 1
ATOM 1483 C CA . THR A 1 187 ? -36.986 -26.144 30.368 1.00 34.69 187 THR A CA 1
ATOM 1484 C C . THR A 1 187 ? -35.721 -26.921 30.774 1.00 34.69 187 THR A C 1
ATOM 1486 O O . THR A 1 187 ? -35.620 -27.405 31.898 1.00 34.69 187 THR A O 1
ATOM 1489 N N . SER A 1 188 ? -34.669 -26.850 29.953 1.00 39.66 188 SER A N 1
ATOM 1490 C CA . SER A 1 188 ? -33.331 -26.343 30.331 1.00 39.66 188 SER A CA 1
ATOM 1491 C C . SER A 1 188 ? -32.341 -26.470 29.163 1.00 39.66 188 SER A C 1
ATOM 1493 O O . SER A 1 188 ? -32.347 -27.446 28.428 1.00 39.66 188 SER A O 1
ATOM 1495 N N . GLU A 1 189 ? -31.552 -25.408 28.984 1.00 36.41 189 GLU A N 1
ATOM 1496 C CA . GLU A 1 189 ? -30.179 -25.356 28.458 1.00 36.41 189 GLU A CA 1
ATOM 1497 C C . GLU A 1 189 ? -29.746 -26.334 27.345 1.00 36.41 189 GLU A C 1
ATOM 1499 O O . GLU A 1 189 ? -29.531 -27.511 27.594 1.00 36.41 189 GLU A O 1
ATOM 1504 N N . GLN A 1 190 ? -29.461 -25.787 26.151 1.00 38.31 190 GLN A N 1
ATOM 1505 C CA . GLN A 1 190 ? -28.223 -25.985 25.360 1.00 38.31 190 GLN A CA 1
ATOM 1506 C C . GLN A 1 190 ? -28.472 -25.629 23.885 1.00 38.31 190 GLN A C 1
ATOM 1508 O O . GLN A 1 190 ? -28.878 -26.462 23.078 1.00 38.31 190 GLN A O 1
ATOM 1513 N N . SER A 1 191 ? -28.166 -24.389 23.490 1.00 36.25 191 SER A N 1
ATOM 1514 C CA . SER A 1 191 ? -28.022 -24.046 22.072 1.00 36.25 191 SER A CA 1
ATOM 1515 C C . SER A 1 191 ? -26.610 -24.402 21.608 1.00 36.25 191 SER A C 1
ATOM 1517 O O . SER A 1 191 ? -25.678 -23.599 21.678 1.00 36.25 191 SER A O 1
ATOM 1519 N N . SER A 1 192 ? -26.461 -25.630 21.132 1.00 34.47 192 SER A N 1
ATOM 1520 C CA . SER A 1 192 ? -25.470 -25.965 20.118 1.00 34.47 192 SER A CA 1
ATOM 1521 C C . SER A 1 192 ? -26.007 -25.482 18.768 1.00 34.47 192 SER A C 1
ATOM 1523 O O . SER A 1 192 ? -27.152 -25.771 18.464 1.00 34.47 192 SER A O 1
ATOM 1525 N N . THR A 1 193 ? -25.221 -24.746 17.969 1.00 33.44 193 THR A N 1
ATOM 1526 C CA . THR A 1 193 ? -25.252 -24.875 16.497 1.00 33.44 193 THR A CA 1
ATOM 1527 C C . THR A 1 193 ? -24.203 -24.016 15.788 1.00 33.44 193 THR A C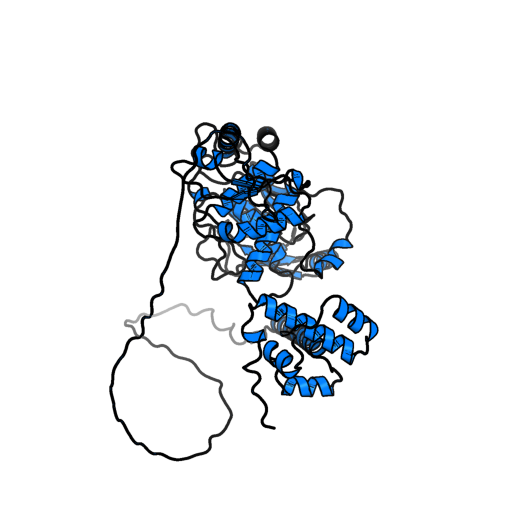 1
ATOM 1529 O O . THR A 1 193 ? -24.137 -22.800 15.943 1.00 33.44 193 THR A O 1
ATOM 1532 N N . SER A 1 194 ? -23.498 -24.699 14.883 1.00 35.28 194 SER A N 1
ATOM 1533 C CA . SER A 1 194 ? -22.758 -24.224 13.707 1.00 35.28 194 SER A CA 1
ATOM 1534 C C . SER A 1 194 ? -21.379 -23.585 13.920 1.00 35.28 194 SER A C 1
ATOM 1536 O O . SER A 1 194 ? -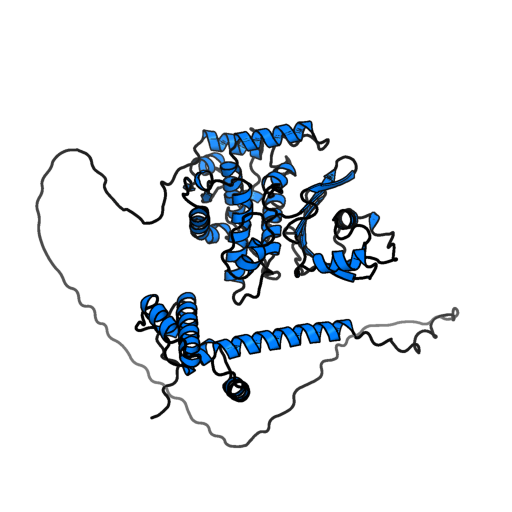21.190 -22.373 13.937 1.00 35.28 194 SER A O 1
ATOM 1538 N N . VAL A 1 195 ? -20.374 -24.464 13.956 1.00 30.84 195 VAL A N 1
ATOM 1539 C CA . VAL A 1 195 ? -18.978 -24.153 13.633 1.00 30.84 195 VAL A CA 1
ATOM 1540 C C . VAL A 1 195 ? -18.894 -23.837 12.135 1.00 30.84 195 VAL A C 1
ATOM 1542 O O . VAL A 1 195 ? -18.734 -24.723 11.298 1.00 30.84 195 VAL A O 1
ATOM 1545 N N . GLY A 1 196 ? -19.047 -22.559 11.795 1.00 32.59 196 GLY A N 1
ATOM 1546 C CA . GLY A 1 196 ? -18.641 -22.007 10.507 1.00 32.59 196 GLY A CA 1
ATOM 1547 C C . GLY A 1 196 ? -17.144 -21.712 10.542 1.00 32.59 196 GLY A C 1
ATOM 1548 O O . GLY A 1 196 ? -16.690 -20.880 11.326 1.00 32.59 196 GLY A O 1
ATOM 1549 N N . LYS A 1 197 ? -16.368 -22.416 9.715 1.00 34.59 197 LYS A N 1
ATOM 1550 C CA . LYS A 1 197 ? -14.932 -22.175 9.524 1.00 34.59 197 LYS A CA 1
ATOM 1551 C C . LYS A 1 197 ? -14.690 -20.696 9.167 1.00 34.59 197 LYS A C 1
ATOM 1553 O O . LYS A 1 197 ? -15.094 -20.265 8.095 1.00 34.59 197 LYS A O 1
ATOM 1558 N N . GLY A 1 198 ? -14.023 -19.949 10.055 1.00 32.03 198 GLY A N 1
ATOM 1559 C CA . GLY A 1 198 ? -13.340 -18.685 9.729 1.00 32.03 198 GLY A CA 1
ATOM 1560 C C . GLY A 1 198 ? -13.888 -17.374 10.315 1.00 32.03 198 GLY A C 1
ATOM 1561 O O . GLY A 1 198 ? -13.281 -16.334 10.087 1.00 32.03 198 GLY A O 1
ATOM 1562 N N . GLY A 1 199 ? -14.986 -17.370 11.076 1.00 34.81 199 GLY A N 1
ATOM 1563 C CA . GLY A 1 199 ? -15.543 -16.131 11.642 1.00 34.81 199 GLY A CA 1
ATOM 1564 C C . GLY A 1 199 ? -15.307 -16.002 13.145 1.00 34.81 199 GLY A C 1
ATOM 1565 O O . GLY A 1 199 ? -15.986 -16.674 13.917 1.00 34.81 199 GLY A O 1
ATOM 1566 N N . GLY A 1 200 ? -14.399 -15.120 13.577 1.00 44.78 200 GLY A N 1
ATOM 1567 C CA . GLY A 1 200 ? -14.345 -14.684 14.979 1.00 44.78 200 GLY A CA 1
ATOM 1568 C C . GLY A 1 200 ? -15.701 -14.122 15.452 1.00 44.78 200 GLY A C 1
ATOM 1569 O O . GLY A 1 200 ? -16.535 -13.748 14.618 1.00 44.78 200 GLY A O 1
ATOM 1570 N N . PRO A 1 201 ? -15.964 -14.069 16.772 1.00 51.12 201 PRO A N 1
ATOM 1571 C CA . PRO A 1 201 ? -17.241 -13.600 17.302 1.00 51.12 201 PRO A CA 1
ATOM 1572 C C . PRO A 1 201 ? -17.543 -12.190 16.781 1.00 51.12 201 PRO A C 1
ATOM 1574 O O . PRO A 1 201 ? -16.768 -11.259 17.004 1.00 51.12 201 PRO A O 1
ATOM 1577 N N . LYS A 1 202 ? -18.671 -12.030 16.074 1.00 62.47 202 LYS A N 1
ATOM 1578 C CA . LYS A 1 202 ? -19.147 -10.719 15.617 1.00 62.47 202 LYS A CA 1
ATOM 1579 C C . LYS A 1 202 ? -19.367 -9.838 16.846 1.00 62.47 202 LYS A C 1
ATOM 1581 O O . LYS A 1 202 ? -20.265 -10.102 17.641 1.00 62.47 202 LYS A O 1
ATOM 1586 N N . SER A 1 203 ? -18.536 -8.813 17.005 1.00 81.88 203 SER A N 1
ATOM 1587 C CA . SER A 1 203 ? -18.659 -7.830 18.082 1.00 81.88 203 SER A CA 1
ATOM 1588 C C . SER A 1 203 ? -19.217 -6.529 17.520 1.00 81.88 203 SER A C 1
ATOM 1590 O O . SER A 1 203 ? -18.955 -6.182 16.369 1.00 81.88 203 SER A O 1
ATOM 1592 N N . GLN A 1 204 ? -19.955 -5.787 18.339 1.00 89.06 204 GLN A N 1
ATOM 1593 C CA . GLN A 1 204 ? -20.377 -4.420 18.030 1.00 89.06 204 GLN A CA 1
ATOM 1594 C C . GLN A 1 204 ? -19.429 -3.409 18.689 1.00 89.06 204 GLN A C 1
ATOM 1596 O O . GLN A 1 204 ? -18.787 -3.722 19.695 1.00 89.06 204 GLN A O 1
ATOM 1601 N N . ILE A 1 205 ? -19.349 -2.194 18.138 1.00 90.62 205 ILE A N 1
ATOM 1602 C CA . ILE A 1 205 ? -18.511 -1.102 18.672 1.00 90.62 205 ILE A CA 1
ATOM 1603 C C . ILE A 1 205 ? -19.025 -0.617 20.040 1.00 90.62 205 ILE A C 1
ATOM 1605 O O . ILE A 1 205 ? -18.236 -0.289 20.935 1.00 90.62 205 ILE A O 1
ATOM 1609 N N . GLY A 1 206 ? -20.351 -0.581 20.210 1.00 91.50 206 GLY A N 1
ATOM 1610 C CA . GLY A 1 206 ? -21.025 -0.096 21.410 1.00 91.50 206 GLY A CA 1
ATOM 1611 C C . GLY A 1 206 ? -21.146 1.433 21.479 1.00 91.50 206 GLY A C 1
ATOM 1612 O O . GLY A 1 206 ? -20.316 2.186 20.970 1.00 91.50 206 GLY A O 1
ATOM 1613 N N . LYS A 1 207 ? -22.191 1.914 22.168 1.00 91.75 207 LYS A N 1
ATOM 1614 C CA . LYS A 1 207 ? -22.581 3.341 22.207 1.00 91.75 207 LYS A CA 1
ATOM 1615 C C . LYS A 1 207 ? -21.484 4.279 22.722 1.00 91.75 207 LYS A C 1
ATOM 1617 O O . LYS A 1 207 ? -21.301 5.367 22.190 1.00 91.75 207 LYS A O 1
ATOM 1622 N N . LYS A 1 208 ? -20.744 3.869 23.758 1.00 92.44 208 LYS A N 1
ATOM 1623 C CA . LYS A 1 208 ? -19.689 4.701 24.364 1.00 92.44 208 LYS A CA 1
ATOM 1624 C C . LYS A 1 208 ? -18.546 4.966 23.380 1.00 92.44 208 LYS A C 1
ATOM 1626 O O . LYS A 1 208 ? -18.096 6.100 23.262 1.00 92.44 208 LYS A O 1
ATOM 1631 N N . THR A 1 209 ? -18.101 3.928 22.679 1.00 92.44 209 THR A N 1
ATOM 1632 C CA . THR A 1 209 ? -17.030 4.029 21.683 1.00 92.44 209 THR A CA 1
ATOM 1633 C C . THR A 1 209 ? -17.503 4.798 20.454 1.00 92.44 209 THR A C 1
ATOM 1635 O O . THR A 1 209 ? -16.767 5.646 19.965 1.00 92.44 209 THR A O 1
ATOM 1638 N N . ALA A 1 210 ? -18.745 4.572 20.006 1.00 92.75 210 ALA A N 1
ATOM 1639 C CA . ALA A 1 210 ? -19.350 5.320 18.905 1.00 92.75 210 ALA A CA 1
ATOM 1640 C C . ALA A 1 210 ? -19.375 6.834 19.178 1.00 92.75 210 ALA A C 1
ATOM 1642 O O . ALA A 1 210 ? -18.921 7.612 18.344 1.00 92.75 210 ALA A O 1
ATOM 1643 N N . ARG A 1 211 ? -19.810 7.256 20.375 1.00 92.56 211 ARG A N 1
ATOM 1644 C CA . ARG A 1 211 ? -19.770 8.673 20.786 1.00 92.56 211 ARG A CA 1
ATOM 1645 C C . ARG A 1 211 ? -18.360 9.244 20.800 1.00 92.56 211 ARG A C 1
ATOM 1647 O O . ARG A 1 211 ? -18.146 10.318 20.260 1.00 92.56 211 ARG A O 1
ATOM 1654 N N . ALA A 1 212 ? -17.404 8.517 21.377 1.00 93.25 212 ALA A N 1
ATOM 1655 C CA . ALA A 1 212 ? -16.019 8.973 21.441 1.00 93.25 212 ALA A CA 1
ATOM 1656 C C . ALA A 1 212 ? -15.384 9.105 20.042 1.00 93.25 212 ALA A C 1
ATOM 1658 O O . ALA A 1 212 ? -14.618 10.031 19.798 1.00 93.25 212 ALA A O 1
ATOM 1659 N N . LEU A 1 213 ? -15.720 8.207 19.108 1.00 93.88 213 LEU A N 1
ATOM 1660 C CA . LEU A 1 213 ? -15.298 8.316 17.710 1.00 93.88 213 LEU A CA 1
ATOM 1661 C C . LEU A 1 213 ? -15.896 9.551 17.033 1.00 93.88 213 LEU A C 1
ATOM 1663 O O . LEU A 1 213 ? -15.162 10.289 16.386 1.00 93.88 213 LEU A O 1
ATOM 1667 N N . LEU A 1 214 ? -17.200 9.794 17.196 1.00 92.81 214 LEU A N 1
ATOM 1668 C CA . LEU A 1 214 ? -17.863 10.976 16.634 1.00 92.81 214 LEU A CA 1
ATOM 1669 C C . LEU A 1 214 ? -17.290 12.278 17.202 1.00 92.81 214 LEU A C 1
ATOM 1671 O O . LEU A 1 214 ? -17.050 13.217 16.449 1.00 92.81 214 LEU A O 1
ATOM 1675 N N . GLU A 1 215 ? -17.000 12.307 18.501 1.00 92.44 215 GLU A N 1
ATOM 1676 C CA . GLU A 1 215 ? -16.380 13.452 19.167 1.00 92.44 215 GLU A CA 1
ATOM 1677 C C . GLU A 1 215 ? -14.981 13.753 18.609 1.00 92.44 215 GLU A C 1
ATOM 1679 O O . GLU A 1 215 ? -14.667 14.905 18.334 1.00 92.44 215 GLU A O 1
ATOM 1684 N N . VAL A 1 216 ? -14.158 12.732 18.360 1.00 93.50 216 VAL A N 1
ATOM 1685 C CA . VAL A 1 216 ? -12.831 12.915 17.746 1.00 93.50 216 VAL A CA 1
ATOM 1686 C C . VAL A 1 216 ? -12.929 13.300 16.263 1.00 93.50 216 VAL A C 1
ATOM 1688 O O . VAL A 1 216 ? -12.113 14.077 15.763 1.00 93.50 216 VAL A O 1
ATOM 1691 N N . LEU A 1 217 ? -13.920 12.763 15.547 1.00 94.19 217 LEU A N 1
ATOM 1692 C CA . LEU A 1 217 ? -14.125 13.041 14.127 1.00 94.19 217 LEU A CA 1
ATOM 1693 C C . LEU A 1 217 ? -14.621 14.467 13.883 1.00 94.19 217 LEU A C 1
ATOM 1695 O O . LEU A 1 217 ? -13.994 15.176 13.108 1.00 94.19 217 LEU A O 1
ATOM 1699 N N . CYS A 1 218 ? -15.710 14.886 14.533 1.00 91.75 218 CYS A N 1
ATOM 1700 C CA . CYS A 1 218 ? -16.406 16.143 14.231 1.00 91.75 218 CYS A CA 1
ATOM 1701 C C . CYS A 1 218 ? -16.678 17.026 15.464 1.00 91.75 218 CYS A C 1
ATOM 1703 O O . CYS A 1 218 ? -17.260 18.102 15.324 1.00 91.75 218 CYS A O 1
ATOM 1705 N N . GLY A 1 219 ? -16.308 16.587 16.668 1.00 88.38 219 GLY A N 1
ATOM 1706 C CA . GLY A 1 219 ? -16.666 17.254 17.922 1.00 88.38 219 GLY A CA 1
ATOM 1707 C C . GLY A 1 219 ? -18.038 16.839 18.454 1.00 88.38 219 GLY A C 1
ATOM 1708 O O . GLY A 1 219 ? -18.858 16.259 17.747 1.00 88.38 219 GLY A O 1
ATOM 1709 N N . ALA A 1 220 ? -18.316 17.160 19.720 1.00 78.88 220 ALA A N 1
ATOM 1710 C CA . ALA A 1 220 ? -19.540 16.731 20.411 1.00 78.88 220 ALA A CA 1
ATOM 1711 C C . ALA A 1 220 ? -20.850 17.243 19.770 1.00 78.88 220 ALA A C 1
ATOM 1713 O O . ALA A 1 220 ? -21.893 16.611 19.916 1.00 78.88 220 ALA A O 1
ATOM 1714 N N . ALA A 1 221 ? -20.799 18.383 19.073 1.00 73.62 221 ALA A N 1
ATOM 1715 C CA . ALA A 1 221 ? -21.940 18.984 18.376 1.00 73.62 221 ALA A CA 1
ATOM 1716 C C . ALA A 1 221 ? -21.863 18.839 16.843 1.00 73.62 221 ALA A C 1
ATOM 1718 O O . ALA A 1 221 ? -22.744 19.329 16.136 1.00 73.62 221 ALA A O 1
ATOM 1719 N N . GLY A 1 222 ? -20.803 18.217 16.318 1.00 73.00 222 GLY A N 1
ATOM 1720 C CA . GLY A 1 222 ? -20.574 18.122 14.883 1.00 73.00 222 GLY A CA 1
ATOM 1721 C C . GLY A 1 222 ? -21.370 16.992 14.244 1.00 73.00 222 GLY A C 1
ATOM 1722 O O . GLY A 1 222 ? -21.337 15.852 14.701 1.00 73.00 222 GLY A O 1
ATOM 1723 N N . ALA A 1 223 ? -22.052 17.297 13.142 1.00 83.69 223 ALA A N 1
ATOM 1724 C CA . ALA A 1 223 ? -22.642 16.277 12.286 1.00 83.69 223 ALA A CA 1
ATOM 1725 C C . ALA A 1 223 ? -21.571 15.691 11.356 1.00 83.69 223 ALA A C 1
ATOM 1727 O O . ALA A 1 223 ? -20.756 16.421 10.787 1.00 83.69 223 ALA A O 1
ATOM 1728 N N . LEU A 1 224 ? -21.584 14.371 11.169 1.00 89.31 224 LEU A N 1
ATOM 1729 C CA . LEU A 1 224 ? -20.708 13.720 10.201 1.00 89.31 224 LEU A CA 1
ATOM 1730 C C . LEU A 1 224 ? -21.122 14.124 8.773 1.00 89.31 224 LEU A C 1
ATOM 1732 O O . LEU A 1 224 ? -22.288 13.934 8.410 1.00 89.31 224 LEU A O 1
ATOM 1736 N N . PRO A 1 225 ? -20.210 14.647 7.933 1.00 90.12 225 PRO A N 1
ATOM 1737 C CA . PRO A 1 225 ? -20.571 15.026 6.576 1.00 90.12 225 PRO A CA 1
ATOM 1738 C C . PRO A 1 225 ? -21.011 13.815 5.749 1.00 90.12 225 PRO A C 1
ATOM 1740 O O . PRO A 1 225 ? -20.317 12.800 5.659 1.00 90.12 225 PRO A O 1
ATOM 1743 N N . VAL A 1 226 ? -22.133 13.958 5.042 1.00 89.69 226 VAL A N 1
ATOM 1744 C CA . VAL A 1 226 ? -22.673 12.935 4.122 1.00 89.69 226 VAL A CA 1
ATOM 1745 C C . VAL A 1 226 ? -21.703 12.545 3.000 1.00 89.69 226 VAL A C 1
ATOM 1747 O O . VAL A 1 226 ? -21.892 11.509 2.364 1.00 89.69 226 VAL A O 1
ATOM 1750 N N . SER A 1 227 ? -20.674 13.355 2.736 1.00 91.56 227 SER A N 1
ATOM 1751 C CA . SER A 1 227 ? -19.607 13.038 1.783 1.00 91.56 227 SER A CA 1
ATOM 1752 C C . SER A 1 227 ? -18.754 11.837 2.201 1.00 91.56 227 SER A C 1
ATOM 1754 O O . SER A 1 227 ? -18.208 11.183 1.320 1.00 91.56 227 SER A O 1
ATOM 1756 N N . PHE A 1 228 ? -18.682 11.503 3.494 1.00 91.12 228 PHE A N 1
ATOM 1757 C CA . PHE A 1 228 ? -17.989 10.304 3.979 1.00 91.12 228 PHE A CA 1
ATOM 1758 C C . PHE A 1 228 ? -18.865 9.046 3.896 1.00 91.12 228 PHE A C 1
ATOM 1760 O O . PHE A 1 228 ? -18.365 7.972 3.577 1.00 91.12 228 PHE A O 1
ATOM 1767 N N . LEU A 1 229 ? -20.170 9.170 4.160 1.00 90.75 229 LEU A N 1
ATOM 1768 C CA . LEU A 1 229 ? -21.080 8.023 4.307 1.00 90.75 229 LEU A CA 1
ATOM 1769 C C . LEU A 1 229 ? -21.451 7.333 2.987 1.00 90.75 229 LEU A C 1
ATOM 1771 O O . LEU A 1 229 ? -21.684 6.130 2.974 1.00 90.75 229 LEU A O 1
ATOM 1775 N N . GLY A 1 230 ? -21.507 8.085 1.887 1.00 90.06 230 GLY A N 1
ATOM 1776 C CA . GLY A 1 230 ? -21.859 7.579 0.553 1.00 90.06 230 GLY A CA 1
ATOM 1777 C C . GLY A 1 230 ? -20.664 7.472 -0.392 1.00 90.06 230 GLY A C 1
ATOM 1778 O O . GLY A 1 230 ? -20.804 7.780 -1.577 1.00 90.06 230 GLY A O 1
ATOM 1779 N N . GLN A 1 231 ? -19.488 7.133 0.135 1.00 94.12 231 GLN A N 1
ATOM 1780 C CA . GLN A 1 231 ? -18.243 7.026 -0.616 1.00 94.12 231 GLN A CA 1
ATOM 1781 C C . GLN A 1 231 ? -17.613 5.636 -0.430 1.00 94.12 231 GLN A C 1
ATOM 1783 O O . GLN A 1 231 ? -17.100 5.302 0.639 1.00 94.12 231 GLN A O 1
ATOM 1788 N N . GLY A 1 232 ? -17.592 4.843 -1.503 1.00 95.44 232 GLY A N 1
ATOM 1789 C CA . GLY A 1 232 ? -16.777 3.626 -1.594 1.00 95.44 232 GLY A CA 1
ATOM 1790 C C . GLY A 1 232 ? -15.465 3.848 -2.346 1.00 95.44 232 GLY A C 1
ATOM 1791 O O . GLY A 1 232 ? -15.230 4.913 -2.919 1.00 95.44 232 GLY A O 1
ATOM 1792 N N . PHE A 1 233 ? -14.614 2.828 -2.382 1.00 97.06 233 PHE A N 1
ATOM 1793 C CA . PHE A 1 233 ? -13.398 2.802 -3.197 1.00 97.06 233 PHE A CA 1
ATOM 1794 C C . PHE A 1 233 ? -13.719 2.379 -4.635 1.00 97.06 233 PHE A C 1
ATOM 1796 O O . PHE A 1 233 ? -13.389 1.277 -5.069 1.00 97.06 233 PHE A O 1
ATOM 1803 N N . ALA A 1 234 ? -14.414 3.249 -5.365 1.00 95.69 234 ALA A N 1
ATOM 1804 C CA . ALA A 1 234 ? -14.727 3.020 -6.770 1.00 95.69 234 ALA A CA 1
ATOM 1805 C C . ALA A 1 234 ? -13.575 3.477 -7.666 1.00 95.69 234 ALA A C 1
ATOM 1807 O O . ALA A 1 234 ? -13.093 4.601 -7.520 1.00 95.69 234 ALA A O 1
ATOM 1808 N N . PHE A 1 235 ? -13.177 2.621 -8.604 1.00 94.94 235 PHE A N 1
ATOM 1809 C CA . PHE A 1 235 ? -12.210 2.962 -9.640 1.00 94.94 235 PHE A CA 1
ATOM 1810 C C . PHE A 1 235 ? -12.863 3.721 -10.794 1.00 94.94 235 PHE A C 1
ATOM 1812 O O . PHE A 1 235 ? -14.062 3.582 -11.055 1.00 94.94 235 PHE A O 1
ATOM 1819 N N . ASP A 1 236 ? -12.045 4.519 -11.463 1.00 89.62 236 ASP A N 1
ATOM 1820 C CA . ASP A 1 236 ? -12.381 5.251 -12.665 1.00 89.62 236 ASP A CA 1
ATOM 1821 C C . ASP A 1 236 ? -12.517 4.324 -13.879 1.00 89.62 236 ASP A C 1
ATOM 1823 O O . ASP A 1 236 ? -11.939 3.237 -13.917 1.00 89.62 236 ASP A O 1
ATOM 1827 N N . GLY A 1 237 ? -13.351 4.731 -14.839 1.00 86.19 237 GLY A N 1
ATOM 1828 C CA . GLY A 1 237 ? -13.555 3.997 -16.087 1.00 86.19 237 GLY A CA 1
ATOM 1829 C C . GLY A 1 237 ? -12.523 4.333 -17.164 1.00 86.19 237 GLY A C 1
ATOM 1830 O O . GLY A 1 237 ? -12.268 3.497 -18.024 1.00 86.19 237 GLY A O 1
ATOM 1831 N N . ASP A 1 238 ? -11.933 5.527 -17.099 1.00 86.50 238 ASP A N 1
ATOM 1832 C CA . ASP A 1 238 ? -10.942 6.046 -18.040 1.00 86.50 238 ASP A CA 1
ATOM 1833 C C . ASP A 1 238 ? -9.508 5.875 -17.508 1.00 86.50 238 ASP A C 1
ATOM 1835 O O . ASP A 1 238 ? -8.561 5.737 -18.285 1.00 86.50 238 ASP A O 1
ATOM 1839 N N . VAL A 1 239 ? -9.335 5.850 -16.179 1.00 91.25 239 VAL A N 1
ATOM 1840 C CA . VAL A 1 239 ? -8.033 5.685 -15.513 1.00 91.25 239 VAL A CA 1
ATOM 1841 C C . VAL A 1 239 ? -8.044 4.460 -14.597 1.00 91.25 239 VAL A C 1
ATOM 1843 O O . VAL A 1 239 ? -8.448 4.534 -13.439 1.00 91.25 239 VAL A O 1
ATOM 1846 N N . ASP A 1 240 ? -7.508 3.336 -15.079 1.00 93.31 240 ASP A N 1
ATOM 1847 C CA . ASP A 1 240 ? -7.592 2.030 -14.400 1.00 93.31 240 ASP A CA 1
ATOM 1848 C C . ASP A 1 240 ? -7.054 2.002 -12.954 1.00 93.31 240 ASP A C 1
ATOM 1850 O O . ASP A 1 240 ? -7.462 1.161 -12.155 1.00 93.31 240 ASP A O 1
ATOM 1854 N N . TYR A 1 241 ? -6.123 2.884 -12.593 1.00 94.25 241 TYR A N 1
ATOM 1855 C CA . TYR A 1 241 ? -5.548 2.964 -11.243 1.00 94.25 241 TYR A CA 1
ATOM 1856 C C . TYR A 1 241 ? -6.212 4.031 -10.360 1.00 94.25 241 TYR A C 1
ATOM 1858 O O . TYR A 1 241 ? -5.862 4.165 -9.186 1.00 94.25 241 TYR A O 1
ATOM 1866 N N . GLY A 1 242 ? -7.099 4.847 -10.927 1.00 95.00 242 GLY A N 1
ATOM 1867 C CA . GLY A 1 242 ? -7.637 6.042 -10.298 1.00 95.00 242 GLY A CA 1
ATOM 1868 C C . GLY A 1 242 ? -8.874 5.745 -9.462 1.00 95.00 242 GLY A C 1
ATOM 1869 O O . GLY A 1 242 ? -9.855 5.223 -9.967 1.00 95.00 242 GLY A O 1
ATOM 1870 N N . LEU A 1 243 ? -8.868 6.115 -8.187 1.00 96.31 243 LEU A N 1
ATOM 1871 C CA . LEU A 1 243 ? -10.041 6.111 -7.320 1.00 96.31 243 LEU A CA 1
ATOM 1872 C C . LEU A 1 243 ? -10.843 7.398 -7.525 1.00 96.31 243 LEU A C 1
ATOM 1874 O O . LEU A 1 243 ? -10.281 8.495 -7.631 1.00 96.31 243 LEU A O 1
ATOM 1878 N N . ILE A 1 244 ? -12.168 7.270 -7.555 1.00 94.06 244 ILE A N 1
ATOM 1879 C CA . ILE A 1 244 ? -13.097 8.387 -7.715 1.00 94.06 244 ILE A CA 1
ATOM 1880 C C . ILE A 1 244 ? -13.604 8.860 -6.360 1.00 94.06 244 ILE A C 1
ATOM 1882 O O . ILE A 1 244 ? -14.298 8.132 -5.650 1.00 94.06 244 ILE A O 1
ATOM 1886 N N . GLN A 1 245 ? -13.384 10.135 -6.058 1.00 92.94 245 GLN A N 1
ATOM 1887 C CA . GLN A 1 245 ? -14.142 10.856 -5.046 1.00 92.94 245 GLN A CA 1
ATOM 1888 C C . GLN A 1 245 ? -15.361 11.531 -5.681 1.00 92.94 245 GLN A C 1
ATOM 1890 O O . GLN A 1 245 ? -15.240 12.303 -6.631 1.00 92.94 245 GLN A O 1
ATOM 1895 N N . ARG A 1 246 ? -16.546 11.268 -5.126 1.00 89.50 246 ARG A N 1
ATOM 1896 C CA . ARG A 1 246 ? -17.825 11.789 -5.635 1.00 89.50 246 ARG A CA 1
ATOM 1897 C C . ARG A 1 246 ? -18.173 13.163 -5.079 1.00 89.50 246 ARG A C 1
ATOM 1899 O O . ARG A 1 246 ? -18.760 13.987 -5.774 1.00 89.50 246 ARG A O 1
ATOM 1906 N N . LYS A 1 247 ? -17.863 13.395 -3.803 1.00 90.38 247 LYS A N 1
ATOM 1907 C CA . LYS A 1 247 ? -18.161 14.639 -3.081 1.00 90.38 247 LYS A CA 1
ATOM 1908 C C 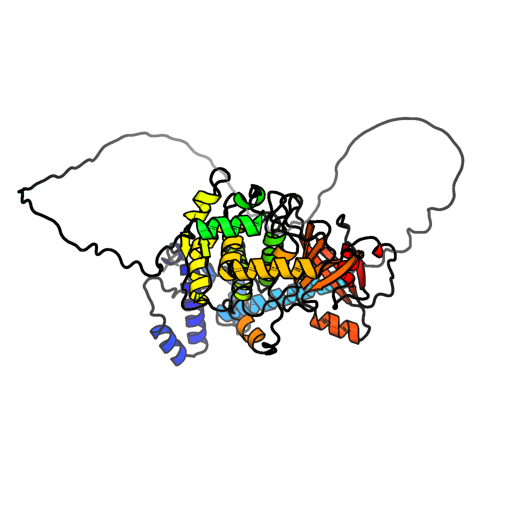. LYS A 1 247 ? -16.921 15.108 -2.336 1.00 90.38 247 LYS A C 1
ATOM 1910 O O . LYS A 1 247 ? -16.185 14.285 -1.798 1.00 90.38 247 LYS A O 1
ATOM 1915 N N . LYS A 1 248 ? -16.713 16.424 -2.264 1.00 89.25 248 LYS A N 1
ATOM 1916 C CA . LYS A 1 248 ? -15.639 17.021 -1.453 1.00 89.25 248 LYS A CA 1
ATOM 1917 C C . LYS A 1 248 ? -15.774 16.595 0.016 1.00 89.25 248 LYS A C 1
ATOM 1919 O O . LYS A 1 248 ? -16.894 16.513 0.520 1.00 89.25 248 LYS A O 1
ATOM 1924 N N . GLY A 1 249 ? -14.652 16.292 0.668 1.00 90.38 249 GLY A N 1
ATOM 1925 C CA . GLY A 1 249 ? -14.633 15.866 2.069 1.00 90.38 249 GLY A CA 1
ATOM 1926 C C . GLY A 1 249 ? -13.601 14.780 2.390 1.00 90.38 249 GLY A C 1
ATOM 1927 O O . GLY A 1 249 ? -12.629 15.084 3.066 1.00 90.38 249 GLY A O 1
ATOM 1928 N N . PRO A 1 250 ? -13.777 13.534 1.909 1.00 94.31 250 PRO A N 1
ATOM 1929 C CA . PRO A 1 250 ? -12.908 12.399 2.243 1.00 94.31 250 PRO A CA 1
ATOM 1930 C C . PRO A 1 250 ? -11.608 12.331 1.416 1.00 94.31 250 PRO A C 1
ATOM 1932 O O . PRO A 1 250 ? -10.991 11.270 1.324 1.00 94.31 250 PRO A O 1
ATOM 1935 N N . ASP A 1 251 ? -11.203 13.424 0.772 1.00 92.81 251 ASP A N 1
ATOM 1936 C CA . ASP A 1 251 ? -10.042 13.481 -0.129 1.00 92.81 251 ASP A CA 1
ATOM 1937 C C . ASP A 1 251 ? -8.742 13.054 0.549 1.00 92.81 251 ASP A C 1
ATOM 1939 O O . ASP A 1 251 ? -7.988 12.289 -0.047 1.00 92.81 251 ASP A O 1
ATOM 1943 N N . GLY A 1 252 ? -8.495 13.477 1.790 1.00 94.06 252 GLY A N 1
ATOM 1944 C CA . GLY A 1 252 ? -7.323 13.047 2.555 1.00 94.06 252 GLY A CA 1
ATOM 1945 C C . GLY A 1 252 ? -7.259 11.526 2.727 1.00 94.06 252 GLY A C 1
ATOM 1946 O O . GLY A 1 252 ? -6.222 10.918 2.469 1.00 94.06 252 GLY A O 1
ATOM 1947 N N . VAL A 1 253 ? -8.386 10.879 3.055 1.00 96.69 253 VAL A N 1
ATOM 1948 C CA . VAL A 1 253 ? -8.460 9.410 3.190 1.00 96.69 253 VAL A CA 1
ATOM 1949 C C . VAL A 1 253 ? -8.276 8.722 1.836 1.00 96.69 253 VAL A C 1
ATOM 1951 O O . VAL A 1 253 ? -7.468 7.800 1.712 1.00 96.69 253 VAL A O 1
ATOM 1954 N N . VAL A 1 254 ? -8.996 9.178 0.805 1.00 96.88 254 VAL A N 1
ATOM 1955 C CA . VAL A 1 254 ? -8.914 8.596 -0.545 1.00 96.88 254 VAL A CA 1
ATOM 1956 C C . VAL A 1 254 ? -7.508 8.755 -1.121 1.00 96.88 254 VAL A C 1
ATOM 1958 O O . VAL A 1 254 ? -7.011 7.828 -1.750 1.00 96.88 254 VAL A O 1
ATOM 1961 N N . SER A 1 255 ? -6.838 9.881 -0.874 1.00 96.06 255 SER A N 1
ATOM 1962 C CA . SER A 1 255 ? -5.507 10.172 -1.423 1.00 96.06 255 SER A CA 1
ATOM 1963 C C . SER A 1 255 ? -4.413 9.312 -0.798 1.00 96.06 255 SER A C 1
ATOM 1965 O O . SER A 1 255 ? -3.495 8.895 -1.505 1.00 96.06 255 SER A O 1
ATOM 1967 N N . VAL A 1 256 ? -4.528 8.978 0.493 1.00 96.75 256 VAL A N 1
ATOM 1968 C CA . VAL A 1 256 ? -3.617 8.022 1.144 1.00 96.75 256 VAL A CA 1
ATOM 1969 C C . VAL A 1 256 ? -3.735 6.645 0.502 1.00 96.75 256 VAL A C 1
ATOM 1971 O O . VAL A 1 256 ? -2.728 6.057 0.108 1.00 96.75 256 VAL A O 1
ATOM 1974 N N . VAL A 1 257 ? -4.960 6.148 0.320 1.00 97.62 257 VAL A N 1
ATOM 1975 C CA . VAL A 1 257 ? -5.178 4.854 -0.340 1.00 97.62 257 VAL A CA 1
ATOM 1976 C C . VAL A 1 257 ? -4.737 4.913 -1.805 1.00 97.62 257 VAL A C 1
ATOM 1978 O O . VAL A 1 257 ? -4.017 4.025 -2.255 1.00 97.62 257 VAL A O 1
ATOM 1981 N N . GLN A 1 258 ? -5.071 5.986 -2.526 1.00 97.00 258 GLN A N 1
ATOM 1982 C CA . GLN A 1 258 ? -4.664 6.218 -3.914 1.00 97.00 258 GLN A CA 1
ATOM 1983 C C . GLN A 1 258 ? -3.144 6.186 -4.094 1.00 97.00 258 GLN A C 1
ATOM 1985 O O . GLN A 1 258 ? -2.663 5.606 -5.066 1.00 97.00 258 GLN A O 1
ATOM 1990 N N . ALA A 1 259 ? -2.380 6.782 -3.174 1.00 96.31 259 ALA A N 1
ATOM 1991 C CA . ALA A 1 259 ? -0.922 6.760 -3.231 1.00 96.31 259 ALA A CA 1
ATOM 1992 C C . ALA A 1 259 ? -0.388 5.325 -3.231 1.00 96.31 259 ALA A C 1
ATOM 1994 O O . ALA A 1 259 ? 0.457 4.975 -4.056 1.00 96.31 259 ALA A O 1
ATOM 1995 N N . PHE A 1 260 ? -0.926 4.462 -2.370 1.00 96.12 260 PHE A N 1
ATOM 1996 C CA . PHE A 1 260 ? -0.537 3.056 -2.356 1.00 96.12 260 PHE A CA 1
ATOM 1997 C C . PHE A 1 260 ? -1.105 2.263 -3.532 1.00 96.12 260 PHE A C 1
ATOM 1999 O O . PHE A 1 260 ? -0.431 1.350 -4.005 1.00 96.12 260 PHE A O 1
ATOM 2006 N N . VAL A 1 261 ? -2.283 2.617 -4.054 1.00 96.19 261 VAL A N 1
ATOM 2007 C CA . VAL A 1 261 ? -2.798 2.007 -5.287 1.00 96.19 261 VAL A CA 1
ATOM 2008 C C . VAL A 1 261 ? -1.812 2.285 -6.415 1.00 96.19 261 VAL A C 1
ATOM 2010 O O . VAL A 1 261 ? -1.323 1.338 -7.020 1.00 96.19 261 VAL A O 1
ATOM 2013 N N . CYS A 1 262 ? -1.400 3.540 -6.626 1.00 95.19 262 CYS A N 1
ATOM 2014 C CA . CYS A 1 262 ? -0.371 3.888 -7.611 1.00 95.19 262 CYS A CA 1
ATOM 2015 C C . CYS A 1 262 ? 0.956 3.155 -7.355 1.00 95.19 262 CYS A C 1
ATOM 2017 O O . CYS A 1 262 ? 1.595 2.694 -8.300 1.00 95.19 262 CYS A O 1
ATOM 2019 N N . ALA A 1 263 ? 1.366 2.999 -6.092 1.00 92.94 263 ALA A N 1
ATOM 2020 C CA . ALA A 1 263 ? 2.600 2.297 -5.741 1.00 92.94 263 ALA A CA 1
ATOM 2021 C C . ALA A 1 263 ? 2.589 0.807 -6.126 1.00 92.94 263 ALA A C 1
ATOM 2023 O O . ALA A 1 263 ? 3.652 0.242 -6.395 1.00 92.94 263 ALA A O 1
ATOM 2024 N N . PHE A 1 264 ? 1.421 0.160 -6.127 1.00 93.44 264 PHE A N 1
ATOM 2025 C CA . PHE A 1 264 ? 1.282 -1.272 -6.411 1.00 93.44 264 PHE A CA 1
ATOM 2026 C C . PHE A 1 264 ? 0.794 -1.566 -7.827 1.00 93.44 264 PHE A C 1
ATOM 2028 O O . PHE A 1 264 ? 1.193 -2.577 -8.401 1.00 93.44 264 PHE A O 1
ATOM 2035 N N . PHE A 1 265 ? 0.015 -0.668 -8.425 1.00 93.38 265 PHE A N 1
ATOM 2036 C CA . PHE A 1 265 ? -0.630 -0.890 -9.715 1.00 93.38 265 PHE A CA 1
ATOM 2037 C C . PHE A 1 265 ? 0.367 -1.124 -10.852 1.00 93.38 265 PHE A C 1
ATOM 2039 O O . PHE A 1 265 ? 0.136 -1.958 -11.722 1.00 93.38 265 PHE A O 1
ATOM 2046 N N . PHE A 1 266 ? 1.513 -0.443 -10.826 1.00 90.25 266 PHE A N 1
ATOM 2047 C CA . PHE A 1 266 ? 2.544 -0.580 -11.860 1.00 90.25 266 PHE A CA 1
ATOM 2048 C C . PHE A 1 266 ? 3.595 -1.659 -11.543 1.00 90.25 266 PHE A C 1
ATOM 2050 O O . PHE A 1 266 ? 4.577 -1.807 -12.278 1.00 90.25 266 PHE A O 1
ATOM 2057 N N . LYS A 1 267 ? 3.411 -2.439 -10.465 1.00 83.00 267 LYS A N 1
ATOM 2058 C CA . LYS A 1 267 ? 4.310 -3.544 -10.105 1.00 83.00 267 LYS A CA 1
ATOM 2059 C C . LYS A 1 267 ? 3.968 -4.805 -10.896 1.00 83.00 267 LYS A C 1
ATOM 2061 O O . LYS A 1 267 ? 3.319 -5.720 -10.403 1.00 83.00 267 LYS A O 1
ATOM 2066 N N . GLY A 1 268 ? 4.481 -4.857 -12.121 1.00 71.06 268 GLY A N 1
ATOM 2067 C CA . GLY A 1 268 ? 4.347 -6.008 -13.010 1.00 71.06 268 GLY A CA 1
ATOM 2068 C C . GLY A 1 268 ? 3.114 -5.936 -13.917 1.00 71.06 268 GLY A C 1
ATOM 2069 O O . GLY A 1 268 ? 2.255 -5.075 -13.745 1.00 71.06 268 GLY A O 1
ATOM 2070 N N . PRO A 1 269 ? 3.049 -6.793 -14.949 1.00 77.69 269 PRO A N 1
ATOM 2071 C CA . PRO A 1 269 ? 1.918 -6.813 -15.862 1.00 77.69 269 PRO A CA 1
ATOM 2072 C C . PRO A 1 269 ? 0.734 -7.569 -15.263 1.00 77.69 269 PRO A C 1
ATOM 2074 O O . PRO A 1 269 ? 0.908 -8.547 -14.538 1.00 77.69 269 PRO A O 1
ATOM 2077 N N . PHE A 1 270 ? -0.460 -7.171 -15.678 1.00 84.50 270 PHE A N 1
ATOM 2078 C CA . PHE A 1 270 ? -1.728 -7.813 -15.362 1.00 84.50 270 PHE A CA 1
ATOM 2079 C C . PHE A 1 270 ? -2.515 -8.053 -16.656 1.00 84.50 270 PHE A C 1
ATOM 2081 O O . PHE A 1 270 ? -2.254 -7.415 -17.677 1.00 84.50 270 PHE A O 1
ATOM 2088 N N . MET A 1 271 ? -3.448 -9.006 -16.625 1.00 80.62 271 MET A N 1
ATOM 2089 C CA . MET A 1 271 ? -4.343 -9.296 -17.757 1.00 80.62 271 MET A CA 1
ATOM 2090 C C . MET A 1 271 ? -5.770 -8.811 -17.493 1.00 80.62 271 MET A C 1
ATOM 2092 O O . MET A 1 271 ? -6.406 -8.269 -18.387 1.00 80.62 271 MET A O 1
ATOM 2096 N N . ASP A 1 272 ? -6.255 -8.986 -16.261 1.00 89.50 272 ASP A N 1
ATOM 2097 C CA . ASP A 1 272 ? -7.577 -8.540 -15.823 1.00 89.50 272 ASP A CA 1
ATOM 2098 C C . ASP A 1 272 ? -7.431 -7.289 -14.951 1.00 89.50 272 ASP A C 1
ATOM 2100 O O . ASP A 1 272 ? -6.946 -7.358 -13.818 1.00 89.50 272 ASP A O 1
ATOM 2104 N N . VAL A 1 273 ? -7.865 -6.152 -15.500 1.00 91.94 273 VAL A N 1
ATOM 2105 C CA . VAL A 1 273 ? -7.850 -4.844 -14.832 1.00 91.94 273 VAL A CA 1
ATOM 2106 C C . VAL A 1 273 ? -8.611 -4.897 -13.509 1.00 91.94 273 VAL A C 1
ATOM 2108 O O . VAL A 1 273 ? -8.099 -4.431 -12.497 1.00 91.94 273 VAL A O 1
ATOM 2111 N N . ARG A 1 274 ? -9.805 -5.499 -13.473 1.00 92.56 274 ARG A N 1
ATOM 2112 C CA . ARG A 1 274 ? -10.668 -5.495 -12.283 1.00 92.56 274 ARG A CA 1
ATOM 2113 C C . ARG A 1 274 ? -10.067 -6.335 -11.164 1.00 92.56 274 ARG A C 1
ATOM 2115 O O . ARG A 1 274 ? -10.063 -5.917 -10.004 1.00 92.56 274 ARG A O 1
ATOM 2122 N N . ARG A 1 275 ? -9.546 -7.520 -11.497 1.00 91.50 275 ARG A N 1
ATOM 2123 C CA . ARG A 1 275 ? -8.846 -8.365 -10.516 1.00 91.50 275 ARG A CA 1
ATOM 2124 C C . ARG A 1 275 ? -7.620 -7.638 -9.965 1.00 91.50 275 ARG A C 1
ATOM 2126 O O . ARG A 1 275 ? -7.407 -7.645 -8.753 1.00 91.50 275 ARG A O 1
ATOM 2133 N N . HIS A 1 276 ? -6.861 -6.979 -10.838 1.00 93.06 276 HIS A N 1
ATOM 2134 C CA . HIS A 1 276 ? -5.673 -6.218 -10.459 1.00 93.06 276 HIS A CA 1
ATOM 2135 C C . HIS A 1 276 ? -6.004 -5.012 -9.573 1.00 93.06 276 HIS A C 1
ATOM 2137 O O . HIS A 1 276 ? -5.363 -4.818 -8.544 1.00 93.06 276 HIS A O 1
ATOM 2143 N N . GLN A 1 277 ? -7.055 -4.258 -9.902 1.00 95.31 277 GLN A N 1
ATOM 2144 C CA . GLN A 1 277 ? -7.594 -3.166 -9.084 1.00 95.31 277 GLN A CA 1
ATOM 2145 C C . GLN A 1 277 ? -7.936 -3.640 -7.668 1.00 95.31 277 GLN A C 1
ATOM 2147 O O . GLN A 1 277 ? -7.478 -3.047 -6.691 1.00 95.31 277 GLN A O 1
ATOM 2152 N N . LYS A 1 278 ? -8.687 -4.743 -7.550 1.00 95.25 278 LYS A N 1
ATOM 2153 C CA . LYS A 1 278 ? -9.063 -5.340 -6.259 1.00 95.25 278 LYS A CA 1
ATOM 2154 C C . LYS A 1 278 ? -7.830 -5.747 -5.449 1.00 95.25 278 LYS A C 1
ATOM 2156 O O . LYS A 1 278 ? -7.734 -5.400 -4.276 1.00 95.25 278 LYS A O 1
ATOM 2161 N N . GLN A 1 279 ? -6.861 -6.418 -6.071 1.00 93.44 279 GLN A N 1
ATOM 2162 C CA . GLN A 1 279 ? -5.609 -6.810 -5.410 1.00 93.44 279 GLN A CA 1
ATOM 2163 C C . GLN A 1 279 ? -4.787 -5.600 -4.954 1.00 93.44 279 GLN A C 1
ATOM 2165 O O . GLN A 1 279 ? -4.310 -5.569 -3.819 1.00 93.44 279 GLN A O 1
ATOM 2170 N N . CYS A 1 280 ? -4.654 -4.581 -5.806 1.00 95.06 280 CYS A N 1
ATOM 2171 C CA . CYS A 1 280 ? -3.953 -3.350 -5.458 1.00 95.06 280 CYS A CA 1
ATOM 2172 C C . CYS A 1 280 ? -4.628 -2.650 -4.281 1.00 95.06 280 CYS A C 1
ATOM 2174 O O . CYS A 1 280 ? -3.937 -2.285 -3.336 1.00 95.06 280 CYS A O 1
ATOM 2176 N N . LEU A 1 281 ? -5.959 -2.531 -4.294 1.00 97.12 281 LEU A N 1
ATOM 2177 C CA . LEU A 1 281 ? -6.721 -1.896 -3.222 1.00 97.12 281 LEU A CA 1
ATOM 2178 C C . LEU A 1 281 ? -6.570 -2.634 -1.884 1.00 97.12 281 LEU A C 1
ATOM 2180 O O . LEU A 1 281 ? -6.311 -1.991 -0.867 1.00 97.12 281 LEU A O 1
ATOM 2184 N N . ILE A 1 282 ? -6.676 -3.968 -1.880 1.00 96.00 282 ILE A N 1
ATOM 2185 C CA . ILE A 1 282 ? -6.440 -4.797 -0.684 1.00 96.00 282 ILE A CA 1
ATOM 2186 C C . ILE A 1 282 ? -5.045 -4.525 -0.136 1.00 96.00 282 ILE A C 1
ATOM 2188 O O . ILE A 1 282 ? -4.894 -4.206 1.042 1.00 96.00 282 ILE A O 1
ATOM 2192 N N . ARG A 1 283 ? -4.027 -4.562 -1.002 1.00 93.81 283 ARG A N 1
ATOM 2193 C CA . ARG A 1 283 ? -2.640 -4.315 -0.605 1.00 93.81 283 ARG A CA 1
ATOM 2194 C C . ARG A 1 283 ? -2.446 -2.901 -0.052 1.00 93.81 283 ARG A C 1
ATOM 2196 O O . ARG A 1 283 ? -1.755 -2.736 0.947 1.00 93.81 283 ARG A O 1
ATOM 2203 N N . SER A 1 284 ? -3.084 -1.893 -0.648 1.00 95.81 284 SER A N 1
ATOM 2204 C CA . SER A 1 284 ? -3.069 -0.502 -0.175 1.00 95.81 284 SER A CA 1
ATOM 2205 C C . SER A 1 284 ? -3.684 -0.343 1.211 1.00 95.81 284 SER A C 1
ATOM 2207 O O . SER A 1 284 ? -3.063 0.251 2.092 1.00 95.81 284 SER A O 1
ATOM 2209 N N . ILE A 1 285 ? -4.872 -0.909 1.425 1.00 96.38 285 ILE A N 1
ATOM 2210 C CA . ILE A 1 285 ? -5.558 -0.889 2.721 1.00 96.38 285 ILE A CA 1
ATOM 2211 C C . ILE A 1 285 ? -4.724 -1.630 3.768 1.00 96.38 285 ILE A C 1
ATOM 2213 O O . ILE A 1 285 ? -4.507 -1.105 4.860 1.00 96.38 285 ILE A O 1
ATOM 2217 N N . MET A 1 286 ? -4.200 -2.809 3.424 1.00 95.44 286 MET A N 1
ATOM 2218 C CA . MET A 1 286 ? -3.323 -3.579 4.302 1.00 95.44 286 MET A CA 1
ATOM 2219 C C . MET A 1 286 ? -2.066 -2.795 4.676 1.00 95.44 286 MET A C 1
ATOM 2221 O O . MET A 1 286 ? -1.682 -2.824 5.842 1.00 95.44 286 MET A O 1
ATOM 2225 N N . THR A 1 287 ? -1.441 -2.056 3.752 1.00 94.19 287 THR A N 1
ATOM 2226 C CA . THR A 1 287 ? -0.268 -1.216 4.058 1.00 94.19 287 THR A CA 1
ATOM 2227 C C . THR A 1 287 ? -0.597 -0.170 5.112 1.00 94.19 287 THR A C 1
ATOM 2229 O O . THR A 1 287 ? 0.133 -0.044 6.097 1.00 94.19 287 THR A O 1
ATOM 2232 N N . VAL A 1 288 ? -1.716 0.537 4.949 1.00 95.00 288 VAL A N 1
ATOM 2233 C CA . VAL A 1 288 ? -2.137 1.556 5.913 1.00 95.00 288 VAL A CA 1
ATOM 2234 C C . VAL A 1 288 ? -2.460 0.918 7.264 1.00 95.00 288 VAL A C 1
ATOM 2236 O O . VAL A 1 288 ? -1.871 1.311 8.268 1.00 95.00 288 VAL A O 1
ATOM 2239 N N . LEU A 1 289 ? -3.307 -0.116 7.304 1.00 94.75 289 LEU A N 1
ATOM 2240 C CA . LEU A 1 289 ? -3.698 -0.783 8.553 1.00 94.75 289 LEU A CA 1
ATOM 2241 C C . LEU A 1 289 ? -2.495 -1.365 9.309 1.00 94.75 289 LEU A C 1
ATOM 2243 O O . LEU A 1 289 ? -2.390 -1.172 10.518 1.00 94.75 289 LEU A O 1
ATOM 2247 N N . SER A 1 290 ? -1.559 -2.002 8.598 1.00 92.62 290 SER A N 1
ATOM 2248 C CA . SER A 1 290 ? -0.332 -2.569 9.186 1.00 92.62 290 SER A CA 1
ATOM 2249 C C . SER A 1 290 ? 0.582 -1.498 9.783 1.00 92.62 290 SER A C 1
ATOM 2251 O O . SER A 1 290 ? 1.320 -1.767 10.729 1.00 92.62 290 SER A O 1
ATOM 2253 N N . SER A 1 291 ? 0.565 -0.288 9.216 1.00 90.50 291 SER A N 1
ATOM 2254 C CA . SER A 1 291 ? 1.346 0.842 9.724 1.00 90.50 291 SER A CA 1
ATOM 2255 C C . SER A 1 291 ? 0.704 1.516 10.933 1.00 90.50 291 SER A C 1
ATOM 2257 O O . SER A 1 291 ? 1.408 1.951 11.842 1.00 90.50 291 SER A O 1
ATOM 2259 N N . VAL A 1 292 ? -0.630 1.558 10.960 1.00 91.88 292 VAL A N 1
ATOM 2260 C CA . VAL A 1 292 ? -1.414 2.082 12.080 1.00 91.88 292 VAL A CA 1
ATOM 2261 C C . VAL A 1 292 ? -1.318 1.141 13.281 1.00 91.88 292 VAL A C 1
ATOM 2263 O O . VAL A 1 292 ? -1.244 1.589 14.424 1.00 91.88 292 VAL A O 1
ATOM 2266 N N . GLN A 1 293 ? -1.298 -0.169 13.026 1.00 93.25 293 GLN A N 1
ATOM 2267 C CA . GLN A 1 293 ? -1.201 -1.197 14.047 1.00 93.25 293 GLN A CA 1
ATOM 2268 C C . GLN A 1 293 ? -0.407 -2.403 13.532 1.00 93.25 293 GLN A C 1
ATOM 2270 O O . GLN A 1 293 ? -0.874 -3.159 12.685 1.00 93.25 293 GLN A O 1
ATOM 2275 N N . SER A 1 294 ? 0.780 -2.624 14.099 1.00 90.44 294 SER A N 1
ATOM 2276 C CA . SER A 1 294 ? 1.662 -3.729 13.700 1.00 90.44 294 SER A CA 1
ATOM 2277 C C . SER A 1 294 ? 1.248 -5.087 14.274 1.00 90.44 294 SER A C 1
ATOM 2279 O O . SER A 1 294 ? 1.702 -6.127 13.799 1.00 90.44 294 SER A O 1
ATOM 2281 N N . GLN A 1 295 ? 0.397 -5.108 15.305 1.00 91.56 295 GLN A N 1
ATOM 2282 C CA . GLN A 1 295 ? -0.078 -6.338 15.936 1.00 91.56 295 GLN A CA 1
ATOM 2283 C C . GLN A 1 295 ? -1.448 -6.735 15.379 1.00 91.56 295 GLN A C 1
ATOM 2285 O O . GLN A 1 295 ? -2.452 -6.119 15.730 1.00 91.56 295 GLN A O 1
ATOM 2290 N N . ALA A 1 296 ? -1.507 -7.822 14.600 1.00 93.06 296 ALA A N 1
ATOM 2291 C CA . ALA A 1 296 ? -2.742 -8.328 13.982 1.00 93.06 296 ALA A CA 1
ATOM 2292 C C . ALA A 1 296 ? -3.927 -8.441 14.962 1.00 93.06 296 ALA A C 1
ATOM 2294 O O . ALA A 1 296 ? -5.035 -8.013 14.652 1.00 93.06 296 ALA A O 1
ATOM 2295 N N . ARG A 1 297 ? -3.675 -8.919 16.189 1.00 94.69 297 ARG A N 1
ATOM 2296 C CA . ARG A 1 297 ? -4.698 -9.071 17.241 1.00 94.69 297 ARG A CA 1
ATOM 2297 C C . ARG A 1 297 ? -5.403 -7.768 17.638 1.00 94.69 297 ARG A C 1
ATOM 2299 O O . ARG A 1 297 ? -6.503 -7.816 18.171 1.00 94.69 297 ARG A O 1
ATOM 2306 N N . LEU A 1 298 ? -4.756 -6.621 17.423 1.00 94.62 298 LEU A N 1
ATOM 2307 C CA . LEU A 1 298 ? -5.286 -5.296 17.750 1.00 94.62 298 LEU A CA 1
ATOM 2308 C C . LEU A 1 298 ? -5.929 -4.603 16.541 1.00 94.62 298 LEU A C 1
ATOM 2310 O O . LEU A 1 298 ? -6.510 -3.531 16.704 1.00 94.62 298 LEU A O 1
ATOM 2314 N N . ILE A 1 299 ? -5.837 -5.189 15.343 1.00 95.56 299 ILE A N 1
ATOM 2315 C CA . ILE A 1 299 ? -6.518 -4.665 14.160 1.00 95.56 299 ILE A CA 1
ATOM 2316 C C . ILE A 1 299 ? -8.016 -4.951 14.281 1.00 95.56 299 ILE A C 1
ATOM 2318 O O . ILE A 1 299 ? -8.439 -6.067 14.589 1.00 95.56 299 ILE A O 1
ATOM 2322 N N . CYS A 1 300 ? -8.818 -3.923 14.023 1.00 96.25 300 CYS A N 1
ATOM 2323 C CA . CYS A 1 300 ? -10.271 -3.980 14.008 1.00 96.25 300 CYS A CA 1
ATOM 2324 C C . CYS A 1 300 ? -10.766 -3.616 12.608 1.00 96.25 300 CYS A C 1
ATOM 2326 O O . CYS A 1 300 ? -10.517 -2.509 12.137 1.00 96.25 300 CYS A O 1
ATOM 2328 N N . LEU A 1 301 ? -11.469 -4.538 11.952 1.00 96.81 301 LEU A N 1
ATOM 2329 C CA . LEU A 1 301 ? -12.133 -4.297 10.673 1.00 96.81 301 LEU A CA 1
ATOM 2330 C C . LEU A 1 301 ? -13.618 -4.033 10.906 1.00 96.81 301 LEU A C 1
ATOM 2332 O O . LEU A 1 301 ? -14.280 -4.786 11.623 1.00 96.81 301 LEU A O 1
ATOM 2336 N N . VAL A 1 302 ? -14.136 -2.981 10.280 1.00 95.38 302 VAL A N 1
ATOM 2337 C CA . VAL A 1 302 ? -15.527 -2.529 10.386 1.00 95.38 302 VAL A CA 1
ATOM 2338 C C . VAL A 1 302 ? -16.214 -2.691 9.040 1.00 95.38 302 VAL A C 1
ATOM 2340 O O . VAL A 1 302 ? -15.718 -2.183 8.043 1.00 95.38 302 VAL A O 1
ATOM 2343 N N . ASP A 1 303 ? -17.378 -3.330 9.004 1.00 93.50 303 ASP A N 1
ATOM 2344 C CA . ASP A 1 303 ? -18.168 -3.451 7.778 1.00 93.50 303 ASP A CA 1
ATOM 2345 C C . ASP A 1 303 ? -19.665 -3.314 8.070 1.00 93.50 303 ASP A C 1
ATOM 2347 O O . ASP A 1 303 ? -20.180 -3.819 9.074 1.00 93.50 303 ASP A O 1
ATOM 2351 N N . GLY A 1 304 ? -20.361 -2.608 7.182 1.00 89.56 304 GLY A N 1
ATOM 2352 C CA . GLY A 1 304 ? -21.797 -2.385 7.271 1.00 89.56 304 GLY A CA 1
ATOM 2353 C C . GLY A 1 304 ? -22.238 -1.010 6.762 1.00 89.56 304 GLY A C 1
ATOM 2354 O O . GLY A 1 304 ? -21.436 -0.072 6.688 1.00 89.56 304 GLY A O 1
ATOM 2355 N N . PRO A 1 305 ? -23.523 -0.873 6.396 1.00 88.19 305 PRO A N 1
ATOM 2356 C CA . PRO A 1 305 ? -24.090 0.406 5.995 1.00 88.19 305 PRO A CA 1
ATOM 2357 C C . PRO A 1 305 ? -24.199 1.351 7.197 1.00 88.19 305 PRO A C 1
ATOM 2359 O O . PRO A 1 305 ? -24.498 0.919 8.309 1.00 88.19 305 PRO A O 1
ATOM 2362 N N . ILE A 1 306 ? -23.982 2.644 6.956 1.00 88.50 306 ILE A N 1
ATOM 2363 C CA . ILE A 1 306 ? -24.176 3.710 7.943 1.00 88.50 306 ILE A CA 1
ATOM 2364 C C . ILE A 1 306 ? -25.026 4.791 7.279 1.00 88.50 306 ILE A C 1
ATOM 2366 O O . ILE A 1 306 ? -24.600 5.417 6.306 1.00 88.50 306 ILE A O 1
ATOM 2370 N N . SER A 1 307 ? -26.240 4.980 7.782 1.00 86.06 307 SER A N 1
ATOM 2371 C CA . SER A 1 307 ? -27.184 5.984 7.312 1.00 86.06 307 SER A CA 1
ATOM 2372 C C . SER A 1 307 ? -26.871 7.353 7.907 1.00 86.06 307 SER A C 1
ATOM 2374 O O . SER A 1 307 ? -26.476 7.477 9.067 1.00 86.06 307 SER A O 1
ATOM 2376 N N . ALA A 1 308 ? -27.107 8.403 7.121 1.00 85.81 308 ALA A N 1
ATOM 2377 C CA . ALA A 1 308 ? -26.976 9.784 7.577 1.00 85.81 308 ALA A CA 1
ATOM 2378 C C . ALA A 1 308 ? -27.989 10.147 8.678 1.00 85.81 308 ALA A C 1
ATOM 2380 O O . ALA A 1 308 ? -27.699 11.002 9.511 1.00 85.81 308 ALA A O 1
ATOM 2381 N N . ASP A 1 309 ? -29.142 9.475 8.710 1.00 85.69 309 ASP A N 1
ATOM 2382 C CA . ASP A 1 309 ? -30.232 9.785 9.643 1.00 85.69 309 ASP A CA 1
ATOM 2383 C C . ASP A 1 309 ? -30.021 9.171 11.038 1.00 85.69 309 ASP A C 1
ATOM 2385 O O . ASP A 1 309 ? -30.617 9.618 12.018 1.00 85.69 309 ASP A O 1
ATOM 2389 N N . SER A 1 310 ? -29.170 8.145 11.150 1.00 88.12 310 SER A N 1
ATOM 2390 C CA . SER A 1 310 ? -28.996 7.344 12.370 1.00 88.12 310 SER A CA 1
ATOM 2391 C C . SER A 1 310 ? -27.534 7.030 12.698 1.00 88.12 310 SER A C 1
ATOM 2393 O O . SER A 1 310 ? -27.259 6.043 13.378 1.00 88.12 310 SER A O 1
ATOM 2395 N N . VAL A 1 311 ? -26.598 7.901 12.293 1.00 88.56 311 VAL A N 1
ATOM 2396 C CA . VAL A 1 311 ? -25.137 7.682 12.376 1.00 88.56 311 VAL A CA 1
ATOM 2397 C C . VAL A 1 311 ? -24.674 7.094 13.714 1.00 88.56 311 VAL A C 1
ATOM 2399 O O . VAL A 1 311 ? -23.964 6.094 13.714 1.00 88.56 311 VAL A O 1
ATOM 2402 N N . GLU A 1 312 ? -25.062 7.668 14.861 1.00 87.56 312 GLU A N 1
ATOM 2403 C CA . GLU A 1 312 ? -24.623 7.170 16.181 1.00 87.56 312 GLU A CA 1
ATOM 2404 C C . GLU A 1 312 ? -25.151 5.756 16.478 1.00 87.56 312 GLU A C 1
ATOM 2406 O O . GLU A 1 312 ? -24.434 4.925 17.039 1.00 87.56 312 GLU A O 1
ATOM 2411 N N . THR A 1 313 ? -26.398 5.471 16.094 1.00 90.31 313 THR A N 1
ATOM 2412 C CA . THR A 1 313 ? -27.040 4.167 16.326 1.00 90.31 313 THR A CA 1
ATOM 2413 C C . THR A 1 313 ? -26.437 3.100 15.420 1.00 90.31 313 THR A C 1
ATOM 2415 O O . THR A 1 313 ? -26.107 2.004 15.885 1.00 90.31 313 THR A O 1
ATOM 2418 N N . ASP A 1 314 ? -26.229 3.439 14.152 1.00 91.44 314 ASP A N 1
ATOM 2419 C CA . ASP A 1 314 ? -25.612 2.560 13.164 1.00 91.44 314 ASP A CA 1
ATOM 2420 C C . ASP A 1 314 ? -24.161 2.276 13.559 1.00 91.44 314 ASP A C 1
ATOM 2422 O O . ASP A 1 314 ? -23.758 1.120 13.650 1.00 91.44 314 ASP A O 1
ATOM 2426 N N . LEU A 1 315 ? -23.396 3.306 13.937 1.00 91.62 315 LEU A N 1
ATOM 2427 C CA . LEU A 1 315 ? -22.020 3.153 14.408 1.00 91.62 315 LEU A CA 1
ATOM 2428 C C . LEU A 1 315 ? -21.931 2.319 15.692 1.00 91.62 315 LEU A C 1
ATOM 2430 O O . LEU A 1 315 ? -20.993 1.548 15.860 1.00 91.62 315 LEU A O 1
ATOM 2434 N N . ALA A 1 316 ? -22.890 2.440 16.610 1.00 91.94 316 ALA A N 1
ATOM 2435 C CA . ALA A 1 316 ? -22.901 1.635 17.829 1.00 91.94 316 ALA A CA 1
ATOM 2436 C C . ALA A 1 316 ? -23.175 0.145 17.560 1.00 91.94 316 ALA A C 1
ATOM 2438 O O . ALA A 1 316 ? -22.709 -0.693 18.336 1.00 91.94 316 ALA A O 1
ATOM 2439 N N . SER A 1 317 ? -23.923 -0.170 16.498 1.00 92.06 317 SER A N 1
ATOM 2440 C CA . SER A 1 317 ? -24.391 -1.521 16.160 1.00 92.06 317 SER A CA 1
ATOM 2441 C C . SER A 1 317 ? -23.660 -2.175 14.983 1.00 92.06 317 SER A C 1
ATOM 2443 O O . SER A 1 317 ? -23.881 -3.362 14.728 1.00 92.06 317 SER A O 1
ATOM 2445 N N . ILE A 1 318 ? -22.769 -1.443 14.305 1.00 92.06 318 ILE A N 1
ATOM 2446 C CA . ILE A 1 318 ? -22.002 -1.941 13.162 1.00 92.06 318 ILE A CA 1
ATOM 2447 C C . ILE A 1 318 ? -21.135 -3.142 13.543 1.00 92.06 318 ILE A C 1
ATOM 2449 O O . ILE A 1 318 ? -20.584 -3.228 14.648 1.00 92.06 318 ILE A O 1
ATOM 2453 N N . ASN A 1 319 ? -21.021 -4.080 12.606 1.00 90.56 319 ASN A N 1
ATOM 2454 C CA . ASN A 1 319 ? -20.261 -5.301 12.803 1.00 90.56 319 ASN A CA 1
ATOM 2455 C C . ASN A 1 319 ? -18.763 -5.008 12.780 1.00 90.56 319 ASN A C 1
ATOM 2457 O O . ASN A 1 319 ? -18.260 -4.299 11.906 1.00 90.56 319 ASN A O 1
ATOM 2461 N N . THR A 1 320 ? -18.047 -5.631 13.710 1.00 93.81 320 THR A N 1
ATOM 2462 C CA . THR A 1 320 ? -16.588 -5.597 13.762 1.00 93.81 320 THR A CA 1
ATOM 2463 C C . THR A 1 320 ? -16.004 -7.004 13.784 1.00 93.81 320 THR A C 1
ATOM 2465 O O . THR A 1 320 ? -16.567 -7.915 14.400 1.00 93.81 320 THR A O 1
ATOM 2468 N N . ARG A 1 321 ? -14.865 -7.178 13.106 1.00 94.31 321 ARG A N 1
ATOM 2469 C CA . ARG A 1 321 ? -13.993 -8.355 13.208 1.00 94.31 321 ARG A CA 1
ATOM 2470 C C . ARG A 1 321 ? -12.660 -7.921 13.813 1.00 94.31 321 ARG A C 1
ATOM 2472 O O . ARG A 1 321 ? -12.089 -6.920 13.387 1.00 94.31 321 ARG A O 1
ATOM 2479 N N . ARG A 1 322 ? -12.187 -8.658 14.812 1.00 93.12 322 ARG A N 1
ATOM 2480 C CA . ARG A 1 322 ? -10.972 -8.366 15.585 1.00 93.12 322 ARG A CA 1
ATOM 2481 C C . ARG A 1 322 ? -10.332 -9.666 16.077 1.00 93.12 322 ARG A C 1
ATOM 2483 O O . ARG A 1 322 ? -10.840 -10.741 15.764 1.00 93.12 322 ARG A O 1
ATOM 2490 N N . ASP A 1 323 ? -9.272 -9.548 16.878 1.00 92.19 323 ASP A N 1
ATOM 2491 C CA . ASP A 1 323 ? -8.578 -10.673 17.519 1.00 92.19 323 ASP A CA 1
ATOM 2492 C C . ASP A 1 323 ? -7.938 -11.644 16.501 1.00 92.19 323 ASP A C 1
ATOM 2494 O O . ASP A 1 323 ? -7.900 -12.858 16.701 1.00 92.19 323 ASP A O 1
ATOM 2498 N N . PHE A 1 324 ? -7.419 -11.104 15.392 1.00 94.25 324 PHE A N 1
ATOM 2499 C CA . PHE A 1 324 ? -6.736 -11.875 14.348 1.00 94.25 324 PHE A CA 1
ATOM 2500 C C . PHE A 1 324 ? -5.417 -12.479 14.854 1.00 94.25 324 PHE A C 1
ATOM 2502 O O . PHE A 1 324 ? -4.635 -11.804 15.531 1.00 94.25 324 PHE A O 1
ATOM 2509 N N . ALA A 1 325 ? -5.138 -13.737 14.498 1.00 92.75 325 ALA A N 1
ATOM 2510 C CA . ALA A 1 325 ? -3.909 -14.411 14.915 1.00 92.75 325 ALA A CA 1
ATOM 2511 C C . ALA A 1 325 ? -2.692 -13.924 14.111 1.00 92.75 325 ALA A C 1
ATOM 2513 O O . ALA A 1 325 ? -1.617 -13.713 14.674 1.00 92.75 325 ALA A O 1
ATOM 2514 N N . THR A 1 326 ? -2.869 -13.703 12.808 1.00 92.62 326 THR A N 1
ATOM 2515 C CA . THR A 1 326 ? -1.814 -13.290 11.878 1.00 92.62 326 THR A CA 1
ATOM 2516 C C . THR A 1 326 ? -2.269 -12.148 10.969 1.00 92.62 326 THR A C 1
ATOM 2518 O O . THR A 1 326 ? -3.461 -11.901 10.797 1.00 92.62 326 THR A O 1
ATOM 2521 N N . MET A 1 327 ? -1.315 -11.454 10.341 1.00 90.94 327 MET A N 1
ATOM 2522 C CA . MET A 1 327 ? -1.629 -10.441 9.321 1.00 90.94 327 MET A CA 1
ATOM 2523 C C . MET A 1 327 ? -2.295 -11.051 8.081 1.00 90.94 327 MET A C 1
ATOM 2525 O O . MET A 1 327 ? -3.080 -10.373 7.425 1.00 90.94 327 MET A O 1
ATOM 2529 N N . GLN A 1 328 ? -2.037 -12.332 7.799 1.00 91.56 328 GLN A N 1
ATOM 2530 C CA . GLN A 1 328 ? -2.719 -13.053 6.727 1.00 91.56 328 GLN A CA 1
ATOM 2531 C C . GLN A 1 328 ? -4.209 -13.227 7.034 1.00 91.56 328 GLN A C 1
ATOM 2533 O O . GLN A 1 328 ? -5.035 -13.103 6.138 1.00 91.56 328 GLN A O 1
ATOM 2538 N N . ASP A 1 329 ? -4.576 -13.449 8.299 1.00 94.00 329 ASP A N 1
ATOM 2539 C CA . ASP A 1 329 ? -5.986 -13.549 8.698 1.00 94.00 329 ASP A CA 1
ATOM 2540 C C . ASP A 1 329 ? -6.724 -12.217 8.511 1.00 94.00 329 ASP A C 1
ATOM 2542 O O . ASP A 1 329 ? -7.898 -12.207 8.142 1.00 94.00 329 ASP A O 1
ATOM 2546 N N . VAL A 1 330 ? -6.030 -11.093 8.726 1.00 94.06 330 VAL A N 1
ATOM 2547 C CA . VAL A 1 330 ? -6.560 -9.747 8.455 1.00 94.06 330 VAL A CA 1
ATOM 2548 C C . VAL A 1 330 ? -6.797 -9.564 6.956 1.00 94.06 330 VAL A C 1
ATOM 2550 O O . VAL A 1 330 ? -7.871 -9.116 6.562 1.00 94.06 330 VAL A O 1
ATOM 2553 N N . GLU A 1 331 ? -5.827 -9.939 6.118 1.00 94.62 331 GLU A N 1
ATOM 2554 C CA . GLU A 1 331 ? -5.953 -9.870 4.657 1.00 94.62 331 GLU A CA 1
ATOM 2555 C C . GLU A 1 331 ? -7.100 -10.754 4.148 1.00 94.62 331 GLU A C 1
ATOM 2557 O O . GLU A 1 331 ? -7.943 -10.295 3.378 1.00 94.62 331 GLU A O 1
ATOM 2562 N N . ASN A 1 332 ? -7.201 -11.990 4.645 1.00 93.50 332 ASN A N 1
ATOM 2563 C CA . ASN A 1 332 ? -8.287 -12.911 4.314 1.00 93.50 332 ASN A CA 1
ATOM 2564 C C . ASN A 1 332 ? -9.655 -12.337 4.713 1.00 93.50 332 ASN A C 1
ATOM 2566 O O . ASN A 1 332 ? -10.608 -12.411 3.944 1.00 93.50 332 ASN A O 1
ATOM 2570 N N . ALA A 1 333 ? -9.764 -11.713 5.889 1.00 94.56 333 ALA A N 1
ATOM 2571 C CA . ALA A 1 333 ? -10.998 -11.049 6.296 1.00 94.56 333 ALA A CA 1
ATOM 2572 C C . ALA A 1 333 ? -11.312 -9.813 5.439 1.00 94.56 333 ALA A C 1
ATOM 2574 O O . ALA A 1 333 ? -12.480 -9.534 5.179 1.00 94.56 333 ALA A O 1
ATOM 2575 N N . LEU A 1 334 ? -10.296 -9.085 4.973 1.00 94.31 334 LEU A N 1
ATOM 2576 C CA . LEU A 1 334 ? -10.474 -7.955 4.065 1.00 94.31 334 LEU A CA 1
ATOM 2577 C C . LEU A 1 334 ? -10.966 -8.405 2.682 1.00 94.31 334 LEU A C 1
ATOM 2579 O O . LEU A 1 334 ? -11.789 -7.712 2.085 1.00 94.31 334 LEU A O 1
ATOM 2583 N N . HIS A 1 335 ? -10.532 -9.572 2.194 1.00 94.31 335 HIS A N 1
ATOM 2584 C CA . HIS A 1 335 ? -11.059 -10.171 0.963 1.00 94.31 335 HIS A CA 1
ATOM 2585 C C . HIS A 1 335 ? -12.585 -10.354 0.996 1.00 94.31 335 HIS A C 1
ATOM 2587 O O . HIS A 1 335 ? -13.222 -10.176 -0.044 1.00 94.31 335 HIS A O 1
ATOM 2593 N N . ASP A 1 336 ? -13.170 -10.635 2.165 1.00 92.94 336 ASP A N 1
ATOM 2594 C CA . ASP A 1 336 ? -14.625 -10.759 2.331 1.00 92.94 336 ASP A CA 1
ATOM 2595 C C . ASP A 1 336 ? -15.359 -9.409 2.230 1.00 92.94 336 ASP A C 1
ATOM 2597 O O . ASP A 1 336 ? -16.521 -9.362 1.828 1.00 92.94 336 ASP A O 1
ATOM 2601 N N . PHE A 1 337 ? -14.707 -8.308 2.620 1.00 92.38 337 PHE A N 1
ATOM 2602 C CA . PHE A 1 337 ? -15.315 -6.971 2.700 1.00 92.38 337 PHE A CA 1
ATOM 2603 C C . PHE A 1 337 ? -15.050 -6.103 1.475 1.00 92.38 337 PHE A C 1
ATOM 2605 O O . PHE A 1 337 ? -15.769 -5.147 1.206 1.00 92.38 337 PHE A O 1
ATOM 2612 N N . ILE A 1 338 ? -14.005 -6.402 0.712 1.00 94.94 338 ILE A N 1
ATOM 2613 C CA . ILE A 1 338 ? -13.539 -5.493 -0.332 1.00 94.94 338 ILE A CA 1
ATOM 2614 C C . ILE A 1 338 ? -14.605 -5.211 -1.402 1.00 94.94 338 ILE A C 1
ATOM 2616 O O . ILE A 1 338 ? -14.717 -4.080 -1.869 1.00 94.94 338 ILE A O 1
ATOM 2620 N N . ASP A 1 339 ? -15.448 -6.192 -1.736 1.00 95.12 339 ASP A N 1
ATOM 2621 C CA . ASP A 1 339 ? -16.516 -6.011 -2.724 1.00 95.12 339 ASP A CA 1
ATOM 2622 C C . ASP A 1 339 ? -17.630 -5.079 -2.216 1.00 95.12 339 ASP A C 1
ATOM 2624 O O . ASP A 1 339 ? -18.216 -4.342 -3.017 1.00 95.12 339 ASP A O 1
ATOM 2628 N N . SER A 1 340 ? -17.909 -5.063 -0.902 1.00 94.06 340 SER A N 1
ATOM 2629 C CA . SER A 1 340 ? -18.833 -4.094 -0.292 1.00 94.06 340 SER A CA 1
ATOM 2630 C C . SER A 1 340 ? -18.193 -2.704 -0.232 1.00 94.06 340 SER A C 1
ATOM 2632 O O . SER A 1 340 ? -18.843 -1.704 -0.544 1.00 94.06 340 SER A O 1
ATOM 2634 N N . TRP A 1 341 ? -16.896 -2.627 0.076 1.00 96.06 341 TRP A N 1
ATOM 2635 C CA . TRP A 1 341 ? -16.171 -1.360 0.179 1.00 96.06 341 TRP A CA 1
ATOM 2636 C C . TRP A 1 341 ? -15.936 -0.680 -1.174 1.00 96.06 341 TRP A C 1
ATOM 2638 O O . TRP A 1 341 ? -15.851 0.548 -1.231 1.00 96.06 341 TRP A O 1
ATOM 2648 N N . MET A 1 342 ? -15.870 -1.443 -2.265 1.00 96.44 342 MET A N 1
ATOM 2649 C CA . MET A 1 342 ? -15.753 -0.924 -3.633 1.00 96.44 342 MET A CA 1
ATOM 2650 C C . MET A 1 342 ? -17.084 -0.414 -4.212 1.00 96.44 342 MET A C 1
ATOM 2652 O O . MET A 1 342 ? -17.089 0.186 -5.289 1.00 96.44 342 MET A O 1
ATOM 2656 N N . GLN A 1 343 ? -18.220 -0.616 -3.528 1.00 94.56 343 GLN A N 1
ATOM 2657 C CA . GLN A 1 343 ? -19.513 -0.143 -4.026 1.00 94.56 343 GLN A CA 1
ATOM 2658 C C . GLN A 1 343 ? -19.516 1.386 -4.153 1.00 94.56 343 GLN A C 1
ATOM 2660 O O . GLN A 1 343 ? -19.300 2.075 -3.156 1.00 94.56 343 GLN A O 1
ATOM 2665 N N . PRO A 1 344 ? -19.818 1.966 -5.331 1.00 91.88 344 PRO A N 1
ATOM 2666 C CA . PRO A 1 344 ? -19.590 3.394 -5.544 1.00 91.88 344 PRO A CA 1
ATOM 2667 C C . PRO A 1 344 ? -20.377 4.346 -4.632 1.00 91.88 344 PRO A C 1
ATOM 2669 O O . PRO A 1 344 ? -19.912 5.452 -4.381 1.00 91.88 344 PRO A O 1
ATOM 2672 N N . ASN A 1 345 ? -21.539 3.923 -4.128 1.00 90.00 345 ASN A N 1
ATOM 2673 C CA . ASN A 1 345 ? -22.351 4.663 -3.150 1.00 90.00 345 ASN A CA 1
ATOM 2674 C C . ASN A 1 345 ? -22.367 3.983 -1.768 1.00 90.00 345 ASN A C 1
ATOM 2676 O O . ASN A 1 345 ? -23.263 4.243 -0.968 1.00 90.00 345 ASN A O 1
ATOM 2680 N N . GLY A 1 346 ? -21.445 3.052 -1.524 1.00 90.94 346 GLY A N 1
ATOM 2681 C CA . GLY A 1 346 ? -21.316 2.364 -0.246 1.00 90.94 346 GLY A CA 1
ATOM 2682 C C . GLY A 1 346 ? -20.598 3.212 0.802 1.00 90.94 346 GLY A C 1
ATOM 2683 O O . GLY A 1 346 ? -20.171 4.331 0.536 1.00 90.94 346 GLY A O 1
ATOM 2684 N N . SER A 1 347 ? -20.418 2.633 1.985 1.00 92.62 347 SER A N 1
ATOM 2685 C CA . SER A 1 347 ? -19.720 3.229 3.129 1.00 92.62 347 SER A CA 1
ATOM 2686 C C . SER A 1 347 ? -18.232 2.862 3.192 1.00 92.62 347 SER A C 1
ATOM 2688 O O . SER A 1 347 ? -17.590 3.114 4.207 1.00 92.62 347 SER A O 1
ATOM 2690 N N . GLY A 1 348 ? -17.658 2.275 2.133 1.00 95.44 348 GLY A N 1
ATOM 2691 C CA . GLY A 1 348 ? -16.327 1.654 2.156 1.00 95.44 348 GLY A CA 1
ATOM 2692 C C . GLY A 1 348 ? -15.194 2.550 2.660 1.00 95.44 348 GLY A C 1
ATOM 2693 O O . GLY A 1 348 ? -14.387 2.110 3.477 1.00 95.44 348 GLY A O 1
ATOM 2694 N N . VAL A 1 349 ? -15.155 3.821 2.245 1.00 96.50 349 VAL A N 1
ATOM 2695 C CA . VAL A 1 349 ? -14.132 4.772 2.715 1.00 96.50 349 VAL A CA 1
ATOM 2696 C C . VAL A 1 349 ? -14.300 5.074 4.203 1.00 96.50 349 VAL A C 1
ATOM 2698 O O . VAL A 1 349 ? -13.312 5.145 4.934 1.00 96.50 349 VAL A O 1
ATOM 2701 N N . PHE A 1 350 ? -15.539 5.206 4.679 1.00 95.69 350 PHE A N 1
ATOM 2702 C CA . PHE A 1 350 ? -15.808 5.450 6.093 1.00 95.69 350 PHE A CA 1
ATOM 2703 C C . PHE A 1 350 ? -15.575 4.199 6.952 1.00 95.69 350 PHE A C 1
ATOM 2705 O O . PHE A 1 350 ? -14.964 4.295 8.010 1.00 95.69 350 PHE A O 1
ATOM 2712 N N . CYS A 1 351 ? -15.961 3.013 6.478 1.00 95.94 351 CYS A N 1
ATOM 2713 C CA . CYS A 1 351 ? -15.647 1.729 7.106 1.00 95.94 351 CYS A CA 1
ATOM 2714 C C . CYS A 1 351 ? -14.133 1.524 7.257 1.00 95.94 351 CYS A C 1
ATOM 2716 O O . CYS A 1 351 ? -13.663 1.156 8.337 1.00 95.94 351 CYS A O 1
ATOM 2718 N N . PHE A 1 352 ? -13.353 1.838 6.220 1.00 97.31 352 PHE A N 1
ATOM 2719 C CA . PHE A 1 352 ? -11.892 1.842 6.292 1.00 97.31 352 PHE A CA 1
ATOM 2720 C C . PHE A 1 352 ? -11.364 2.843 7.325 1.00 97.31 352 PHE A C 1
ATOM 2722 O O . PHE A 1 352 ? -10.537 2.475 8.160 1.00 97.31 352 PHE A O 1
ATOM 2729 N N . LEU A 1 353 ? -11.867 4.082 7.314 1.00 97.06 353 LEU A N 1
ATOM 2730 C CA . LEU A 1 353 ? -11.479 5.103 8.287 1.00 97.06 353 LEU A CA 1
ATOM 2731 C C . LEU A 1 353 ? -11.731 4.624 9.724 1.00 97.06 353 LEU A C 1
ATOM 2733 O O . LEU A 1 353 ? -10.836 4.686 10.563 1.00 97.06 353 LEU A O 1
ATOM 2737 N N . LEU A 1 354 ? -12.921 4.090 10.005 1.00 96.25 354 LEU A N 1
ATOM 2738 C CA . LEU A 1 354 ? -13.255 3.529 11.313 1.00 96.25 354 LEU A CA 1
ATOM 2739 C C . LEU A 1 354 ? -12.334 2.364 11.684 1.00 96.25 354 LEU A C 1
ATOM 2741 O O . LEU A 1 354 ? -11.872 2.297 12.822 1.00 96.25 354 LEU A O 1
ATOM 2745 N N . SER A 1 355 ? -12.031 1.484 10.727 1.00 97.12 355 SER A N 1
ATOM 2746 C CA . SER A 1 355 ? -11.109 0.361 10.926 1.00 97.12 355 SER A CA 1
ATOM 2747 C C . SER A 1 355 ? -9.718 0.851 11.343 1.00 97.12 355 SER A C 1
ATOM 2749 O O . SER A 1 355 ? -9.153 0.368 12.325 1.00 97.12 355 SER A O 1
ATOM 2751 N N . ALA A 1 356 ? -9.188 1.874 10.666 1.00 96.81 356 ALA A N 1
ATOM 2752 C CA . ALA A 1 356 ? -7.906 2.481 11.010 1.00 96.81 356 ALA A CA 1
ATOM 2753 C C . ALA A 1 356 ? -7.938 3.150 12.398 1.00 96.81 356 ALA A C 1
ATOM 2755 O O . ALA A 1 356 ? -7.095 2.856 13.244 1.00 96.81 356 ALA A O 1
ATOM 2756 N N . LEU A 1 357 ? -8.941 3.987 12.685 1.00 96.31 357 LEU A N 1
ATOM 2757 C CA . LEU A 1 357 ? -9.044 4.699 13.967 1.00 96.31 357 LEU A CA 1
ATOM 2758 C C . LEU A 1 357 ? -9.219 3.751 15.162 1.00 96.31 357 LEU A C 1
ATOM 2760 O O . LEU A 1 357 ? -8.619 3.960 16.218 1.00 96.31 357 LEU A O 1
ATOM 2764 N N . LEU A 1 358 ? -10.013 2.690 15.006 1.00 95.94 358 LEU A N 1
ATOM 2765 C CA . LEU A 1 358 ? -10.185 1.668 16.039 1.00 95.94 358 LEU A CA 1
ATOM 2766 C C . LEU A 1 358 ? -8.907 0.854 16.256 1.00 95.94 358 LEU A C 1
ATOM 2768 O O . LEU A 1 358 ? -8.582 0.563 17.405 1.00 95.94 358 LEU A O 1
ATOM 2772 N N . SER A 1 359 ? -8.172 0.540 15.185 1.00 95.94 359 SER A N 1
ATOM 2773 C CA . SER A 1 359 ? -6.893 -0.186 15.257 1.00 95.94 359 SER A CA 1
ATOM 2774 C C . SER A 1 359 ? -5.785 0.644 15.920 1.00 95.94 359 SER A C 1
ATOM 2776 O O . SER A 1 359 ? -4.953 0.104 16.654 1.00 95.94 359 SER A O 1
ATOM 2778 N N . HIS A 1 360 ? -5.798 1.966 15.714 1.00 93.62 360 HIS A N 1
ATOM 2779 C CA . HIS A 1 360 ? -4.931 2.909 16.427 1.00 93.62 360 HIS A CA 1
ATOM 2780 C C . HIS A 1 360 ? -5.344 3.056 17.904 1.00 93.62 360 HIS A C 1
ATOM 2782 O O . HIS A 1 360 ? -4.511 3.278 18.786 1.00 93.62 360 HIS A O 1
ATOM 2788 N N . GLY A 1 361 ? -6.648 2.952 18.170 1.00 92.88 361 GLY A N 1
ATOM 2789 C CA . GLY A 1 361 ? -7.275 3.157 19.467 1.00 92.88 361 GLY A CA 1
ATOM 2790 C C . GLY A 1 361 ? -7.639 4.623 19.712 1.00 92.88 361 GLY A C 1
ATOM 2791 O O . GLY A 1 361 ? -6.789 5.511 19.655 1.00 92.88 361 GLY A O 1
ATOM 2792 N N . VAL A 1 362 ? -8.901 4.872 20.083 1.00 92.62 362 VAL A N 1
ATOM 2793 C CA . VAL A 1 362 ? -9.474 6.227 20.232 1.00 92.62 362 VAL A CA 1
ATOM 2794 C C . VAL A 1 362 ? -8.619 7.137 21.120 1.00 92.62 362 VAL A C 1
ATOM 2796 O O . VAL A 1 362 ? -8.365 8.277 20.760 1.00 92.62 362 VAL A O 1
ATOM 2799 N N . LYS A 1 363 ? -8.095 6.622 22.241 1.00 92.81 363 LYS A N 1
ATOM 2800 C CA . LYS A 1 363 ? -7.233 7.402 23.148 1.00 92.81 363 LYS A CA 1
ATOM 2801 C C . LYS A 1 363 ? -5.953 7.893 22.471 1.00 92.81 363 LYS A C 1
ATOM 2803 O O . LYS A 1 363 ? -5.568 9.038 22.669 1.00 92.81 363 LYS A O 1
ATOM 2808 N N . ALA A 1 364 ? -5.299 7.033 21.694 1.00 91.88 364 ALA A N 1
ATOM 2809 C CA . ALA A 1 364 ? -4.058 7.378 21.012 1.00 91.88 364 ALA A CA 1
ATOM 2810 C C . ALA A 1 364 ? -4.310 8.393 19.887 1.00 91.88 364 ALA A C 1
ATOM 2812 O O . ALA A 1 364 ? -3.526 9.325 19.722 1.00 91.88 364 ALA A O 1
ATOM 2813 N N . VAL A 1 365 ? -5.446 8.272 19.192 1.00 92.88 365 VAL A N 1
ATOM 2814 C CA . VAL A 1 365 ? -5.906 9.267 18.212 1.00 92.88 365 VAL A CA 1
ATOM 2815 C C . VAL A 1 365 ? -6.150 10.626 18.882 1.00 92.88 365 VAL A C 1
ATOM 2817 O O . VAL A 1 365 ? -5.645 11.640 18.407 1.00 92.88 365 VAL A O 1
ATOM 2820 N N . THR A 1 366 ? -6.851 10.662 20.021 1.00 91.94 366 THR A N 1
ATOM 2821 C CA . THR A 1 366 ? -7.067 11.901 20.790 1.00 91.94 366 THR A CA 1
ATOM 2822 C C . THR A 1 366 ? -5.744 12.530 21.239 1.00 91.94 366 THR A C 1
ATOM 2824 O O . THR A 1 366 ? -5.580 13.745 21.156 1.00 91.94 366 THR A O 1
ATOM 2827 N N . SER A 1 367 ? -4.775 11.723 21.684 1.00 90.19 367 SER A N 1
ATOM 2828 C CA . SER A 1 367 ? -3.444 12.219 22.055 1.00 90.19 367 SER A CA 1
ATOM 2829 C C . SER A 1 367 ? -2.682 12.817 20.870 1.00 90.19 367 SER A C 1
ATOM 2831 O O . SER A 1 367 ? -2.055 13.861 21.036 1.00 90.19 367 SER A O 1
ATOM 2833 N N . ALA A 1 368 ? -2.761 12.206 19.682 1.00 86.94 368 ALA A N 1
ATOM 2834 C CA . ALA A 1 368 ? -2.125 12.729 18.471 1.00 86.94 368 ALA A CA 1
ATOM 2835 C C . ALA A 1 368 ? -2.708 14.092 18.052 1.00 86.94 368 ALA A C 1
ATOM 2837 O O . ALA A 1 368 ? -1.970 15.019 17.711 1.00 86.94 368 ALA A O 1
ATOM 2838 N N . LEU A 1 369 ? -4.030 14.241 18.159 1.00 87.25 369 LEU A N 1
ATOM 2839 C CA . LEU A 1 369 ? -4.730 15.498 17.893 1.00 87.25 369 LEU A CA 1
ATOM 2840 C C . LEU A 1 369 ? -4.314 16.609 18.875 1.00 87.25 369 LEU A C 1
ATOM 2842 O O . LEU A 1 369 ? -4.025 17.740 18.474 1.00 87.25 369 LEU A O 1
ATOM 2846 N N . ALA A 1 370 ? -4.182 16.266 20.160 1.00 85.44 370 ALA A N 1
ATOM 2847 C CA . ALA A 1 370 ? -3.713 17.191 21.188 1.00 85.44 370 ALA A CA 1
ATOM 2848 C C . ALA A 1 370 ? -2.246 17.619 20.980 1.00 85.44 370 ALA A C 1
ATOM 2850 O O . ALA A 1 370 ? -1.921 18.786 21.188 1.00 85.44 370 ALA A O 1
ATOM 2851 N N . SER A 1 371 ? -1.360 16.719 20.532 1.00 79.38 371 SER A N 1
ATOM 2852 C CA . SER A 1 371 ? 0.047 17.064 20.261 1.00 79.38 371 SER A CA 1
ATOM 2853 C C . SER A 1 371 ? 0.240 17.979 19.049 1.00 79.38 371 SER A C 1
ATOM 2855 O O . SER A 1 371 ? 1.159 18.797 19.036 1.00 79.38 371 SER A O 1
ATOM 2857 N N . ASN A 1 372 ? -0.633 17.887 18.043 1.00 67.56 372 ASN A N 1
ATOM 2858 C CA . ASN A 1 372 ? -0.581 18.782 16.883 1.00 67.56 372 ASN A CA 1
ATOM 2859 C C . ASN A 1 372 ? -1.140 20.175 17.204 1.00 67.56 372 ASN A C 1
ATOM 2861 O O . ASN A 1 372 ? -0.673 21.169 16.652 1.00 67.56 372 ASN A O 1
ATOM 2865 N N . THR A 1 373 ? -2.047 20.267 18.181 1.00 56.59 373 THR A N 1
ATOM 2866 C CA . THR A 1 373 ? -2.563 21.546 18.698 1.00 56.59 373 THR A CA 1
ATOM 2867 C C . THR A 1 373 ? -1.469 22.399 19.359 1.00 56.59 373 THR A C 1
ATOM 2869 O O . THR A 1 373 ? -1.577 23.622 19.389 1.00 56.59 373 THR A O 1
ATOM 2872 N N . THR A 1 374 ? -0.401 21.784 19.880 1.00 47.44 374 THR A N 1
ATOM 2873 C CA . THR A 1 374 ? 0.678 22.499 20.583 1.00 47.44 374 THR A CA 1
ATOM 2874 C C . THR A 1 374 ? 1.898 22.807 19.713 1.00 47.44 374 THR A C 1
ATOM 2876 O O . THR A 1 374 ? 2.753 23.579 20.144 1.00 47.44 374 THR A O 1
ATOM 2879 N N . SER A 1 375 ? 1.998 22.237 18.506 1.00 47.62 375 SER A N 1
ATOM 2880 C CA . SER A 1 375 ? 3.223 22.261 17.686 1.00 47.62 375 SER A CA 1
ATOM 2881 C C . SER A 1 375 ? 3.071 22.869 16.285 1.00 47.62 375 SER A C 1
ATOM 2883 O O . SER A 1 375 ? 4.074 23.035 15.595 1.00 47.62 375 SER A O 1
ATOM 2885 N N . SER A 1 376 ? 1.866 23.276 15.870 1.00 38.97 376 SER A N 1
ATOM 2886 C CA . SER A 1 376 ? 1.629 23.871 14.549 1.00 38.97 376 SER A CA 1
ATOM 2887 C C . SER A 1 376 ? 0.753 25.122 14.637 1.00 38.97 376 SER A C 1
ATOM 2889 O O . SER A 1 376 ? -0.306 25.106 15.253 1.00 38.97 376 SER A O 1
ATOM 2891 N N . ALA A 1 377 ? 1.183 26.215 13.998 1.00 41.50 377 ALA A N 1
ATOM 2892 C CA . ALA A 1 377 ? 0.441 27.478 13.901 1.00 41.50 377 ALA A CA 1
ATOM 2893 C C . ALA A 1 377 ? -0.737 27.432 12.896 1.00 41.50 377 ALA A C 1
ATOM 2895 O O . ALA A 1 377 ? -1.308 28.469 12.556 1.00 41.50 377 ALA A O 1
ATOM 2896 N N . VAL A 1 378 ? -1.099 26.244 12.397 1.00 47.28 378 VAL A N 1
ATOM 2897 C CA . VAL A 1 378 ? -2.384 26.017 11.726 1.00 47.28 378 VAL A CA 1
ATOM 2898 C C . VAL A 1 378 ? -3.442 26.115 12.820 1.00 47.28 378 VAL A C 1
ATOM 2900 O O . VAL A 1 378 ? -3.269 25.493 13.865 1.00 47.28 378 VAL A O 1
ATOM 2903 N N . ALA A 1 379 ? -4.490 26.925 12.625 1.00 47.44 379 ALA A N 1
ATOM 2904 C CA . ALA A 1 379 ? -5.583 27.074 13.588 1.00 47.44 379 ALA A CA 1
ATOM 2905 C C . ALA A 1 379 ? -5.940 25.703 14.172 1.00 47.44 379 ALA A C 1
ATOM 2907 O O . ALA A 1 379 ? -6.331 24.827 13.407 1.00 47.44 379 ALA A O 1
ATOM 2908 N N . ALA A 1 380 ? -5.703 25.529 15.480 1.00 54.72 380 ALA A N 1
ATOM 2909 C CA . ALA A 1 380 ? -5.732 24.246 16.173 1.00 54.72 380 ALA A CA 1
ATOM 2910 C C . ALA A 1 380 ? -6.884 23.377 15.665 1.00 54.72 380 ALA A C 1
ATOM 2912 O O . ALA A 1 380 ? -8.047 23.629 15.992 1.00 54.72 380 ALA A O 1
ATOM 2913 N N . GLU A 1 381 ? -6.568 22.394 14.821 1.00 66.12 381 GLU A N 1
ATOM 2914 C CA . GLU A 1 381 ? -7.562 21.456 14.325 1.00 66.12 381 GLU A CA 1
ATOM 2915 C C . GLU A 1 381 ? -7.984 20.612 15.527 1.00 66.12 381 GLU A C 1
ATOM 2917 O O . GLU A 1 381 ? -7.271 19.719 15.970 1.00 66.12 381 GLU A O 1
ATOM 2922 N N . GLN A 1 382 ? -9.132 20.952 16.108 1.00 77.31 382 GLN A N 1
ATOM 2923 C CA . GLN A 1 382 ? -9.662 20.273 17.292 1.00 77.31 382 GLN A CA 1
ATOM 2924 C C . GLN A 1 382 ? -10.287 18.914 16.955 1.00 77.31 382 GLN A C 1
ATOM 2926 O O . GLN A 1 382 ? -10.623 18.161 17.864 1.00 77.31 382 GLN A O 1
ATOM 2931 N N . HIS A 1 383 ? -10.452 18.611 15.662 1.00 90.06 383 HIS A N 1
ATOM 2932 C CA . HIS A 1 383 ? -11.176 17.454 15.141 1.00 90.06 383 HIS A CA 1
ATOM 2933 C C . HIS A 1 383 ? -10.499 16.929 13.865 1.00 90.06 383 HIS A C 1
ATOM 2935 O O . HIS A 1 383 ? -9.805 17.672 13.168 1.00 90.06 383 HIS A O 1
ATOM 2941 N N . LEU A 1 384 ? -10.709 15.650 13.544 1.00 93.31 384 LEU A N 1
ATOM 2942 C CA . LEU A 1 384 ? -10.146 15.014 12.340 1.00 93.31 384 LEU A CA 1
ATOM 2943 C C . LEU A 1 384 ? -10.864 15.404 11.039 1.00 93.31 384 LEU A C 1
ATOM 2945 O O . LEU A 1 384 ? -10.308 15.260 9.948 1.00 93.31 384 LEU A O 1
ATOM 2949 N N . ILE A 1 385 ? -12.103 15.870 11.153 1.00 93.31 385 ILE A N 1
ATOM 2950 C CA . ILE A 1 385 ? -12.884 16.458 10.076 1.00 93.31 385 ILE A CA 1
ATOM 2951 C C . ILE A 1 385 ? -13.102 17.923 10.438 1.00 93.31 385 ILE A C 1
ATOM 2953 O O . ILE A 1 385 ? -13.610 18.256 11.510 1.00 93.31 385 ILE A O 1
ATOM 2957 N N . THR A 1 386 ? -12.680 18.809 9.546 1.00 88.75 386 THR A N 1
ATOM 2958 C CA . THR A 1 386 ? -12.777 20.255 9.734 1.00 88.75 386 THR A CA 1
ATOM 2959 C C . THR A 1 386 ? -14.238 20.713 9.735 1.00 88.75 386 THR A C 1
ATOM 2961 O O . THR A 1 386 ? -15.138 20.014 9.266 1.00 88.75 386 THR A O 1
ATOM 2964 N N . ALA A 1 387 ? -14.499 21.926 10.231 1.00 85.81 387 ALA A N 1
ATOM 2965 C CA . ALA A 1 387 ? -15.856 22.478 10.293 1.00 85.81 387 ALA A CA 1
ATOM 2966 C C . ALA A 1 387 ? -16.531 22.620 8.910 1.00 85.81 387 ALA A C 1
ATOM 2968 O O . ALA A 1 387 ? -17.756 22.608 8.819 1.00 85.81 387 ALA A O 1
ATOM 2969 N N . ASP A 1 388 ? -15.749 22.728 7.832 1.00 86.38 388 ASP A N 1
ATOM 2970 C CA . ASP A 1 388 ? -16.237 22.736 6.448 1.00 86.38 388 ASP A CA 1
ATOM 2971 C C . ASP A 1 388 ? -16.341 21.329 5.823 1.00 86.38 388 ASP A C 1
ATOM 2973 O O . ASP A 1 388 ? -16.626 21.193 4.632 1.00 86.38 388 ASP A O 1
ATOM 2977 N N . GLY A 1 389 ? -16.155 20.278 6.626 1.00 89.06 389 GLY A N 1
ATOM 2978 C CA . GLY A 1 389 ? -16.392 18.887 6.254 1.00 89.06 389 GLY A CA 1
ATOM 2979 C C . GLY A 1 389 ? -15.268 18.230 5.453 1.00 89.06 389 GLY A C 1
ATOM 2980 O O . GLY A 1 389 ? -15.549 17.275 4.725 1.00 89.06 389 GLY A O 1
ATOM 2981 N N . ARG A 1 390 ? -14.026 18.725 5.553 1.00 89.69 390 ARG A N 1
ATOM 2982 C CA . ARG A 1 390 ? -12.841 18.163 4.881 1.00 89.69 390 ARG A CA 1
ATOM 2983 C C . ARG A 1 390 ? -11.974 17.354 5.833 1.00 89.69 390 ARG A C 1
ATOM 2985 O O . ARG A 1 390 ? -12.054 17.508 7.049 1.00 89.69 390 ARG A O 1
ATOM 2992 N N . CYS A 1 391 ? -11.136 16.488 5.274 1.00 91.38 391 CYS A N 1
ATOM 2993 C CA . CYS A 1 391 ? -10.080 15.842 6.038 1.00 91.38 391 CYS A CA 1
ATOM 2994 C C . CYS A 1 391 ? -9.114 16.885 6.600 1.00 91.38 391 CYS A C 1
ATOM 2996 O O . CYS A 1 391 ? -8.631 17.754 5.877 1.00 91.38 391 CYS A O 1
ATOM 2998 N N . SER A 1 392 ? -8.810 16.756 7.885 1.00 90.50 392 SER A N 1
ATOM 2999 C CA . SER A 1 392 ? -7.745 17.516 8.517 1.00 90.50 392 SER A CA 1
ATOM 3000 C C . SER A 1 392 ? -6.369 16.985 8.081 1.00 90.50 392 SER A C 1
ATOM 3002 O O . SER A 1 392 ? -6.227 15.825 7.654 1.00 90.50 392 SER A O 1
ATOM 3004 N N . VAL A 1 393 ? -5.325 17.809 8.194 1.00 89.19 393 VAL A N 1
ATOM 3005 C CA . VAL A 1 393 ? -3.954 17.355 7.889 1.00 89.19 393 VAL A CA 1
ATOM 3006 C C . VAL A 1 393 ? -3.552 16.249 8.865 1.00 89.19 393 VAL A C 1
ATOM 3008 O O . VAL A 1 393 ? -2.996 15.232 8.448 1.00 89.19 393 VAL A O 1
ATOM 3011 N N . VAL A 1 394 ? -3.948 16.390 10.135 1.00 90.06 394 VAL A N 1
ATOM 3012 C CA . VAL A 1 394 ? -3.718 15.387 11.187 1.00 90.06 394 VAL A CA 1
ATOM 3013 C C . VAL A 1 394 ? -4.336 14.037 10.824 1.00 90.06 394 VAL A C 1
ATOM 3015 O O . VAL A 1 394 ? -3.697 13.002 11.002 1.00 90.06 394 VAL A O 1
ATOM 3018 N N . LEU A 1 395 ? -5.558 14.027 10.281 1.00 93.56 395 LEU A N 1
ATOM 3019 C CA . LEU A 1 395 ? -6.201 12.794 9.832 1.00 93.56 395 LEU A CA 1
ATOM 3020 C C . LEU A 1 395 ? -5.394 12.106 8.726 1.00 93.56 395 LEU A C 1
ATOM 3022 O O . LEU A 1 395 ? -5.244 10.886 8.738 1.00 93.56 395 LEU A O 1
ATOM 3026 N N . THR A 1 396 ? -4.854 12.882 7.789 1.00 93.50 396 THR A N 1
ATOM 3027 C CA . THR A 1 396 ? -4.023 12.336 6.708 1.00 93.50 396 THR A CA 1
ATOM 3028 C C . THR A 1 396 ? -2.747 11.723 7.278 1.00 93.50 396 THR A C 1
ATOM 3030 O O . THR A 1 396 ? -2.441 10.569 6.996 1.00 93.50 396 THR A O 1
ATOM 3033 N N . GLU A 1 397 ? -2.036 12.453 8.138 1.00 91.50 397 GLU A N 1
ATOM 3034 C CA . GLU A 1 397 ? -0.795 11.989 8.769 1.00 91.50 397 GLU A CA 1
ATOM 3035 C C . GLU A 1 397 ? -0.983 10.745 9.646 1.00 91.50 397 GLU A C 1
ATOM 3037 O O . GLU A 1 397 ? -0.089 9.903 9.709 1.00 91.50 397 GLU A O 1
ATOM 3042 N N . LEU A 1 398 ? -2.140 10.595 10.299 1.00 92.62 398 LEU A N 1
ATOM 3043 C CA . LEU A 1 398 ? -2.477 9.403 11.085 1.00 92.62 398 LEU A CA 1
ATOM 3044 C C . LEU A 1 398 ? -2.600 8.134 10.234 1.00 92.62 398 LEU A C 1
ATOM 3046 O O . LEU A 1 398 ? -2.347 7.042 10.736 1.00 92.62 398 LEU A O 1
ATOM 3050 N N . LEU A 1 399 ? -2.994 8.267 8.966 1.00 94.50 399 LEU A N 1
ATOM 3051 C CA . LEU A 1 399 ? -3.126 7.150 8.026 1.00 94.50 399 LEU A CA 1
ATOM 3052 C C . LEU A 1 399 ? -1.827 6.861 7.260 1.00 94.50 399 LEU A C 1
ATOM 3054 O O . LEU A 1 399 ? -1.732 5.858 6.554 1.00 94.50 399 LEU A O 1
ATOM 3058 N N . MET A 1 400 ? -0.827 7.733 7.366 1.00 91.44 400 MET A N 1
ATOM 3059 C CA . MET A 1 400 ? 0.436 7.600 6.652 1.00 91.44 400 MET A CA 1
ATOM 3060 C C . MET A 1 400 ? 1.395 6.666 7.400 1.00 91.44 400 MET A C 1
ATOM 3062 O O . MET A 1 400 ? 1.706 6.916 8.568 1.00 91.44 400 MET A O 1
ATOM 3066 N N . PRO A 1 401 ? 1.961 5.642 6.734 1.00 87.12 401 PRO A N 1
ATOM 3067 C CA . PRO A 1 401 ? 3.037 4.858 7.316 1.00 87.12 401 PRO A CA 1
ATOM 3068 C C . PRO A 1 401 ? 4.242 5.736 7.654 1.00 87.12 401 PRO A C 1
ATOM 3070 O O . PRO A 1 401 ? 4.800 6.414 6.787 1.00 87.12 401 PRO A O 1
ATOM 3073 N N . LYS A 1 402 ? 4.663 5.714 8.919 1.00 79.75 402 LYS A N 1
ATOM 3074 C CA . LYS 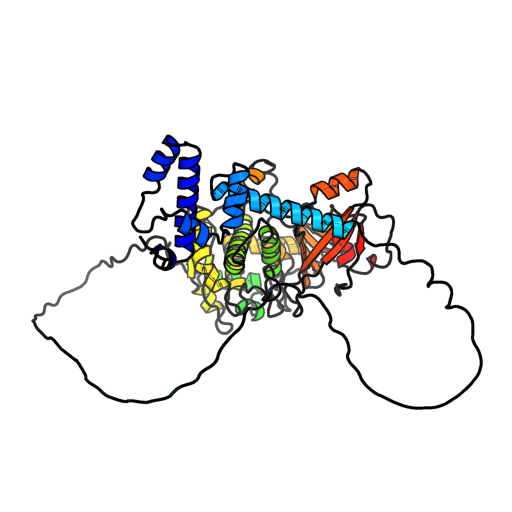A 1 402 ? 5.865 6.419 9.376 1.00 79.75 402 LYS A CA 1
ATOM 3075 C C . LYS A 1 402 ? 7.103 5.574 9.102 1.00 79.75 402 LYS A C 1
ATOM 3077 O O . LYS A 1 402 ? 7.069 4.350 9.225 1.00 79.75 402 LYS A O 1
ATOM 3082 N N . GLU A 1 403 ? 8.205 6.224 8.748 1.00 65.88 403 GLU A N 1
ATOM 3083 C CA . GLU A 1 403 ? 9.490 5.550 8.588 1.00 65.88 403 GLU A CA 1
ATOM 3084 C C . GLU A 1 403 ? 9.968 4.995 9.943 1.00 65.88 403 GLU A C 1
ATOM 3086 O O . GLU A 1 403 ? 10.398 5.729 10.831 1.00 65.88 403 GLU A O 1
ATOM 3091 N N . SER A 1 404 ? 9.853 3.679 10.139 1.00 53.16 404 SER A N 1
ATOM 3092 C CA . SER A 1 404 ? 10.443 3.005 11.295 1.00 53.16 404 SER A CA 1
ATOM 3093 C C . SER A 1 404 ? 11.937 2.803 11.049 1.00 53.16 404 SER A C 1
ATOM 3095 O O . SER A 1 404 ? 12.309 2.165 10.062 1.00 53.16 404 SER A O 1
ATOM 3097 N N . ALA A 1 405 ? 12.782 3.264 11.971 1.00 37.31 405 ALA A N 1
ATOM 3098 C CA . ALA A 1 405 ? 14.245 3.217 11.880 1.00 37.31 405 ALA A CA 1
ATOM 3099 C C . ALA A 1 405 ? 14.876 1.803 11.756 1.00 37.31 405 ALA A C 1
ATOM 3101 O O . ALA A 1 405 ? 16.097 1.689 11.713 1.00 37.31 405 ALA A O 1
ATOM 3102 N N . SER A 1 406 ? 14.095 0.714 11.718 1.00 33.97 406 SER A N 1
ATOM 3103 C CA . SER A 1 406 ? 14.575 -0.655 11.966 1.00 33.97 406 SER A CA 1
ATOM 3104 C C . SER A 1 406 ? 14.422 -1.676 10.827 1.00 33.97 406 SER A C 1
ATOM 3106 O O . SER A 1 406 ? 14.555 -2.868 11.081 1.00 33.97 406 SER A O 1
ATOM 3108 N N . THR A 1 407 ? 14.199 -1.282 9.568 1.00 35.75 407 THR A N 1
ATOM 3109 C CA . THR A 1 407 ? 14.207 -2.248 8.438 1.00 35.75 407 THR A CA 1
ATOM 3110 C C . THR A 1 407 ? 15.081 -1.796 7.268 1.00 35.75 407 THR A C 1
ATOM 3112 O O . THR A 1 407 ? 14.621 -1.701 6.138 1.00 35.75 407 THR A O 1
ATOM 3115 N N . ALA A 1 408 ? 16.362 -1.525 7.520 1.00 32.25 408 ALA A N 1
ATOM 3116 C CA . ALA A 1 408 ? 17.380 -1.298 6.484 1.00 32.25 408 ALA A CA 1
ATOM 3117 C C . ALA A 1 408 ? 17.932 -2.621 5.894 1.00 32.25 408 ALA A C 1
ATOM 3119 O O . ALA A 1 408 ? 19.134 -2.769 5.697 1.00 32.25 408 ALA A O 1
ATOM 3120 N N . GLY A 1 409 ? 17.060 -3.607 5.665 1.00 33.28 409 GLY A N 1
ATOM 3121 C CA . GLY A 1 409 ? 17.403 -4.850 4.974 1.00 33.28 409 GLY A CA 1
ATOM 3122 C C . GLY A 1 409 ? 16.953 -4.768 3.521 1.00 33.28 409 GLY A C 1
ATOM 3123 O O . GLY A 1 409 ? 15.799 -5.064 3.226 1.00 33.28 409 GLY A O 1
ATOM 3124 N N . ASP A 1 410 ? 17.851 -4.348 2.631 1.00 39.62 410 ASP A N 1
ATOM 3125 C CA . ASP A 1 410 ? 17.618 -4.197 1.181 1.00 39.62 410 ASP A CA 1
ATOM 3126 C C . ASP A 1 410 ? 17.302 -5.539 0.468 1.00 39.62 410 ASP A C 1
ATOM 3128 O O . ASP A 1 410 ? 16.843 -5.548 -0.676 1.00 39.62 410 ASP A O 1
ATOM 3132 N N . ASP A 1 411 ? 17.491 -6.677 1.147 1.00 37.31 411 ASP A N 1
ATOM 3133 C CA . ASP A 1 411 ? 17.421 -8.014 0.542 1.00 37.31 411 ASP A CA 1
ATOM 3134 C C . ASP A 1 411 ? 16.018 -8.645 0.513 1.00 37.31 411 ASP A C 1
ATOM 3136 O O . ASP A 1 411 ? 15.745 -9.480 -0.352 1.00 37.31 411 ASP A O 1
ATOM 3140 N N . ASP A 1 412 ? 15.084 -8.221 1.370 1.00 39.66 412 ASP A N 1
ATOM 3141 C CA . ASP A 1 412 ? 13.729 -8.805 1.376 1.00 39.66 412 ASP A CA 1
ATOM 3142 C C . ASP A 1 412 ? 12.884 -8.293 0.186 1.00 39.66 412 ASP A C 1
ATOM 3144 O O . ASP A 1 412 ? 11.987 -8.967 -0.322 1.00 39.66 412 ASP A O 1
ATOM 3148 N N . PHE A 1 413 ? 13.234 -7.115 -0.349 1.00 37.81 413 PHE A N 1
ATOM 3149 C CA . PHE A 1 413 ? 12.533 -6.464 -1.461 1.00 37.81 413 PHE A CA 1
ATOM 3150 C C . PHE A 1 413 ? 12.698 -7.199 -2.801 1.00 37.81 413 PHE A C 1
ATOM 3152 O O . PHE A 1 413 ? 11.812 -7.142 -3.655 1.00 37.81 413 PHE A O 1
ATOM 3159 N N . VAL A 1 414 ? 13.822 -7.888 -3.019 1.00 35.72 414 VAL A N 1
ATOM 3160 C CA . VAL A 1 414 ? 14.100 -8.560 -4.300 1.00 35.72 414 VAL A CA 1
ATOM 3161 C C . VAL A 1 414 ? 13.371 -9.901 -4.390 1.00 35.72 414 VAL A C 1
ATOM 3163 O O . VAL A 1 414 ? 12.789 -10.196 -5.436 1.00 35.72 414 VAL A O 1
ATOM 3166 N N . LEU A 1 415 ? 13.325 -10.680 -3.301 1.00 32.88 415 LEU A N 1
ATOM 3167 C CA . LEU A 1 415 ? 12.615 -11.963 -3.282 1.00 32.88 415 LEU A CA 1
ATOM 3168 C C . LEU A 1 415 ? 11.096 -11.782 -3.294 1.00 32.88 415 LEU A C 1
ATOM 3170 O O . LEU A 1 415 ? 10.391 -12.492 -4.012 1.00 32.88 415 LEU A O 1
ATOM 3174 N N . GLY A 1 416 ? 10.571 -10.799 -2.566 1.00 35.50 416 GLY A N 1
ATOM 3175 C CA . GLY A 1 416 ? 9.131 -10.587 -2.541 1.00 35.50 416 GLY A CA 1
ATOM 3176 C C . GLY A 1 416 ? 8.572 -9.716 -3.679 1.00 35.50 416 GLY A C 1
ATOM 3177 O O . GLY A 1 416 ? 7.361 -9.646 -3.862 1.00 35.50 416 GLY A O 1
ATOM 3178 N N . ASN A 1 417 ? 9.415 -9.140 -4.540 1.00 38.56 417 ASN A N 1
ATOM 3179 C CA . ASN A 1 417 ? 8.955 -8.630 -5.839 1.00 38.56 417 ASN A CA 1
ATOM 3180 C C . ASN A 1 417 ? 8.604 -9.752 -6.839 1.00 38.56 417 ASN A C 1
ATOM 3182 O O . ASN A 1 417 ? 7.941 -9.478 -7.840 1.00 38.56 417 ASN A O 1
ATOM 3186 N N . LEU A 1 418 ? 9.037 -10.996 -6.597 1.00 36.78 418 LEU A N 1
ATOM 3187 C CA . LEU A 1 418 ? 8.743 -12.149 -7.460 1.00 36.78 418 LEU A CA 1
ATOM 3188 C C . LEU A 1 418 ? 7.484 -12.915 -7.034 1.00 36.78 418 LEU A C 1
ATOM 3190 O O . LEU A 1 418 ? 6.842 -13.544 -7.873 1.00 36.78 418 LEU A O 1
ATOM 3194 N N . ALA A 1 419 ? 7.100 -12.832 -5.761 1.00 31.70 419 ALA A N 1
ATOM 3195 C CA . ALA A 1 419 ? 5.845 -13.373 -5.267 1.00 31.70 419 ALA A CA 1
ATOM 3196 C C . ALA A 1 419 ? 4.788 -12.262 -5.221 1.00 31.70 419 ALA A C 1
ATOM 3198 O O . ALA A 1 419 ? 4.994 -11.219 -4.606 1.00 31.70 419 ALA A O 1
ATOM 3199 N N . LEU A 1 420 ? 3.597 -12.511 -5.763 1.00 40.38 420 LEU A N 1
ATOM 3200 C CA . LEU A 1 420 ? 2.408 -11.675 -5.532 1.00 40.38 420 LEU A CA 1
ATOM 3201 C C . LEU A 1 420 ? 2.026 -11.539 -4.031 1.00 40.38 420 LEU A C 1
ATOM 3203 O O . LEU A 1 420 ? 1.050 -10.866 -3.727 1.00 40.38 420 LEU A O 1
ATOM 3207 N N . GLY A 1 421 ? 2.790 -12.132 -3.101 1.00 33.69 421 GLY A N 1
ATOM 3208 C CA . GLY A 1 421 ? 2.514 -12.229 -1.663 1.00 33.69 421 GLY A CA 1
ATOM 3209 C C . GLY A 1 421 ? 3.547 -11.584 -0.730 1.00 33.69 421 GLY A C 1
ATOM 3210 O O . GLY A 1 421 ? 3.716 -12.050 0.391 1.00 33.69 421 GLY A O 1
ATOM 3211 N N . MET A 1 422 ? 4.269 -10.539 -1.145 1.00 36.25 422 MET A N 1
ATOM 3212 C CA . MET A 1 422 ? 5.147 -9.822 -0.212 1.00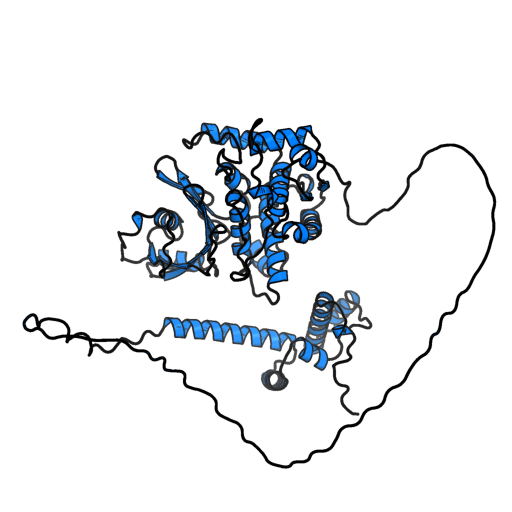 36.25 422 MET A CA 1
ATOM 3213 C C . MET A 1 422 ? 4.382 -8.770 0.598 1.00 36.25 422 MET A C 1
ATOM 3215 O O . MET A 1 422 ? 3.817 -7.824 0.033 1.00 36.25 422 MET A O 1
ATOM 3219 N N . GLY A 1 423 ? 4.386 -8.964 1.919 1.00 39.12 423 GLY A N 1
ATOM 3220 C CA . GLY A 1 423 ? 3.586 -8.234 2.894 1.00 39.12 423 GLY A CA 1
ATOM 3221 C C . GLY A 1 423 ? 3.680 -6.715 2.779 1.00 39.12 423 GLY A C 1
ATOM 3222 O O . GLY A 1 423 ? 4.699 -6.136 2.412 1.00 39.12 423 GLY A O 1
ATOM 3223 N N . ALA A 1 424 ? 2.589 -6.061 3.155 1.00 48.34 424 ALA A N 1
ATOM 3224 C CA . ALA A 1 424 ? 2.401 -4.615 3.194 1.00 48.34 424 ALA A CA 1
ATOM 3225 C C . ALA A 1 424 ? 3.397 -3.855 4.113 1.00 48.34 424 ALA A C 1
ATOM 3227 O O . ALA A 1 424 ? 3.323 -2.631 4.236 1.00 48.34 424 ALA A O 1
ATOM 3228 N N . ALA A 1 425 ? 4.314 -4.575 4.767 1.00 51.09 425 ALA A N 1
ATOM 3229 C CA . ALA A 1 425 ? 5.232 -4.090 5.780 1.00 51.09 425 ALA A CA 1
ATOM 3230 C C . ALA A 1 425 ? 6.364 -3.243 5.174 1.00 51.09 425 ALA A C 1
ATOM 3232 O O . ALA A 1 425 ? 7.152 -3.699 4.349 1.00 51.09 425 ALA A O 1
ATOM 3233 N N . GLY A 1 426 ? 6.455 -1.987 5.615 1.00 70.00 426 GLY A N 1
ATOM 3234 C CA . GLY A 1 426 ? 7.557 -1.074 5.298 1.00 70.00 426 GLY A CA 1
ATOM 3235 C C . GLY A 1 426 ? 7.365 -0.205 4.054 1.00 70.00 426 GLY A C 1
ATOM 3236 O O . GLY A 1 426 ? 8.218 0.636 3.782 1.00 70.00 426 GLY A O 1
ATOM 3237 N N . ALA A 1 427 ? 6.271 -0.350 3.303 1.00 84.81 427 ALA A N 1
ATOM 3238 C CA . ALA A 1 427 ? 5.952 0.589 2.231 1.00 84.81 427 ALA A CA 1
ATOM 3239 C C . ALA A 1 427 ? 5.609 1.969 2.822 1.00 84.81 427 ALA A C 1
ATOM 3241 O O . ALA A 1 427 ? 4.671 2.101 3.601 1.00 84.81 427 ALA A O 1
ATOM 3242 N N . THR A 1 428 ? 6.361 2.998 2.433 1.00 92.00 428 THR A N 1
ATOM 3243 C CA . THR A 1 428 ? 6.103 4.396 2.805 1.00 92.00 428 THR A CA 1
ATOM 3244 C C . THR A 1 428 ? 5.859 5.237 1.556 1.00 92.00 428 THR A C 1
ATOM 3246 O O . THR A 1 428 ? 6.351 4.907 0.471 1.00 92.00 428 THR A O 1
ATOM 3249 N N . CYS A 1 429 ? 5.100 6.317 1.718 1.00 93.19 429 CYS A N 1
ATOM 3250 C CA . CYS A 1 429 ? 4.890 7.371 0.731 1.00 93.19 429 CYS A CA 1
ATOM 3251 C C . CYS A 1 429 ? 5.260 8.728 1.344 1.00 93.19 429 CYS A C 1
ATOM 3253 O O . CYS A 1 429 ? 5.260 8.879 2.571 1.00 93.19 429 CYS A O 1
ATOM 3255 N N . GLY A 1 430 ? 5.639 9.683 0.496 1.00 93.38 430 GLY A N 1
ATOM 3256 C CA . GLY A 1 430 ? 5.962 11.039 0.929 1.00 93.38 430 GLY A CA 1
ATOM 3257 C C . GLY A 1 430 ? 4.694 11.856 1.141 1.00 93.38 430 GLY A C 1
ATOM 3258 O O . GLY A 1 430 ? 3.680 11.608 0.489 1.00 93.38 430 GLY A O 1
ATOM 3259 N N . PHE A 1 431 ? 4.744 12.844 2.024 1.00 94.25 431 PHE A N 1
ATOM 3260 C CA . PHE A 1 431 ? 3.656 13.797 2.212 1.00 94.25 431 PHE A CA 1
ATOM 3261 C C . PHE A 1 431 ? 4.210 15.212 2.236 1.00 94.25 431 PHE A C 1
ATOM 3263 O O . PHE A 1 431 ? 5.086 15.516 3.037 1.00 94.25 431 PHE A O 1
ATOM 3270 N N . VAL A 1 432 ? 3.714 16.054 1.337 1.00 92.69 432 VAL A N 1
ATOM 3271 C CA . VAL A 1 432 ? 4.144 17.433 1.138 1.00 92.69 432 VAL A CA 1
ATOM 3272 C C . VAL A 1 432 ? 2.963 18.343 1.446 1.00 92.69 432 VAL A C 1
ATOM 3274 O O . VAL A 1 432 ? 1.912 18.239 0.818 1.00 92.69 432 VAL A O 1
ATOM 3277 N N . THR A 1 433 ? 3.128 19.238 2.409 1.00 90.75 433 THR A N 1
ATOM 3278 C CA . THR A 1 433 ? 2.087 20.174 2.848 1.00 90.75 433 THR A CA 1
ATOM 3279 C C . THR A 1 433 ? 2.659 21.579 2.996 1.00 90.75 433 THR A C 1
ATOM 3281 O O . THR A 1 433 ? 3.875 21.779 2.980 1.00 90.75 433 THR A O 1
ATOM 3284 N N . ARG A 1 434 ? 1.782 22.572 3.125 1.00 85.06 434 ARG A N 1
ATOM 3285 C CA . ARG A 1 434 ? 2.157 23.964 3.370 1.00 85.06 434 ARG A CA 1
ATOM 3286 C C . ARG A 1 434 ? 2.102 24.271 4.862 1.00 85.06 434 ARG A C 1
ATOM 3288 O O . ARG A 1 434 ? 1.084 24.032 5.507 1.00 85.06 434 ARG A O 1
ATOM 3295 N N . ASN A 1 435 ? 3.168 24.849 5.391 1.00 76.69 435 ASN A N 1
ATOM 3296 C CA . ASN A 1 435 ? 3.177 25.426 6.724 1.00 76.69 435 ASN A CA 1
ATOM 3297 C C . ASN A 1 435 ? 2.416 26.763 6.771 1.00 76.69 435 ASN A C 1
ATOM 3299 O O . ASN A 1 435 ? 2.295 27.453 5.755 1.00 76.69 435 ASN A O 1
ATOM 3303 N N . PRO A 1 436 ? 1.987 27.196 7.968 1.00 70.44 436 PRO A N 1
ATOM 3304 C CA . PRO A 1 436 ? 1.391 28.517 8.193 1.00 70.44 436 PRO A CA 1
ATOM 3305 C C . PRO A 1 436 ? 2.268 29.694 7.750 1.00 70.44 436 PRO A C 1
ATOM 3307 O O . PRO A 1 436 ? 1.749 30.722 7.327 1.00 70.44 436 PRO A O 1
ATOM 3310 N N . ASP A 1 437 ? 3.593 29.542 7.821 1.00 72.31 437 ASP A N 1
ATOM 3311 C CA . ASP A 1 437 ? 4.577 30.535 7.364 1.00 72.31 437 ASP A CA 1
ATOM 3312 C C . ASP A 1 437 ? 4.690 30.611 5.826 1.00 72.31 437 ASP A C 1
ATOM 3314 O O . ASP A 1 437 ? 5.393 31.460 5.285 1.00 72.31 437 ASP A O 1
ATOM 3318 N N . GLY A 1 438 ? 3.975 29.738 5.110 1.00 75.38 438 GLY A N 1
ATOM 3319 C CA . GLY A 1 438 ? 3.971 29.646 3.659 1.00 75.38 438 GLY A CA 1
ATOM 3320 C C . GLY A 1 438 ? 5.048 28.737 3.068 1.00 75.38 438 GLY A C 1
ATOM 3321 O O . GLY A 1 438 ? 5.043 28.555 1.844 1.00 75.38 438 GLY A O 1
ATOM 3322 N N . ASN A 1 439 ? 5.919 28.158 3.899 1.00 81.12 439 ASN A N 1
ATOM 3323 C CA . ASN A 1 439 ? 6.945 27.210 3.478 1.00 81.12 439 ASN A CA 1
ATOM 3324 C C . ASN A 1 439 ? 6.359 25.819 3.228 1.00 81.12 439 ASN A C 1
ATOM 3326 O O . ASN A 1 439 ? 5.260 25.486 3.669 1.00 81.12 439 ASN A O 1
ATOM 3330 N N . VAL A 1 440 ? 7.101 25.000 2.491 1.00 85.50 440 VAL A N 1
ATOM 3331 C CA . VAL A 1 440 ? 6.747 23.602 2.246 1.00 85.50 440 VAL A CA 1
ATOM 3332 C C . VAL A 1 440 ? 7.361 22.732 3.340 1.00 85.50 440 VAL A C 1
ATOM 3334 O O . VAL A 1 440 ? 8.550 22.851 3.625 1.00 85.50 440 VAL A O 1
ATOM 3337 N N . THR A 1 441 ? 6.564 21.832 3.906 1.00 87.00 441 THR A N 1
ATOM 3338 C CA . THR A 1 441 ? 7.016 20.795 4.839 1.00 87.00 441 THR A CA 1
ATOM 3339 C C . THR A 1 441 ? 6.813 19.436 4.217 1.00 87.00 441 THR A C 1
ATOM 3341 O O . THR A 1 441 ? 5.816 19.201 3.531 1.00 87.00 441 THR A O 1
ATOM 3344 N N . MET A 1 442 ? 7.759 18.536 4.467 1.00 86.88 442 MET A N 1
ATOM 3345 C CA . MET A 1 442 ? 7.736 17.199 3.905 1.00 86.88 442 MET A CA 1
ATOM 3346 C C . MET A 1 442 ? 7.965 16.143 4.981 1.00 86.88 442 MET A C 1
ATOM 3348 O O . MET A 1 442 ? 8.984 16.148 5.671 1.00 86.88 442 MET A O 1
ATOM 3352 N N . THR A 1 443 ? 7.033 15.203 5.061 1.00 85.88 443 THR A N 1
ATOM 3353 C CA . THR A 1 443 ? 7.120 13.986 5.867 1.00 85.88 443 THR A CA 1
ATOM 3354 C C . THR A 1 443 ? 7.497 12.827 4.947 1.00 85.88 443 THR A C 1
ATOM 3356 O O . THR A 1 443 ? 6.974 12.728 3.837 1.00 85.88 443 THR A O 1
ATOM 3359 N N . ASN A 1 444 ? 8.408 11.949 5.385 1.00 83.56 444 ASN A N 1
ATOM 3360 C CA . ASN A 1 444 ? 8.961 10.849 4.580 1.00 83.56 444 ASN A CA 1
ATOM 3361 C C . ASN A 1 444 ? 9.524 11.325 3.221 1.00 83.56 444 ASN A C 1
ATOM 3363 O O . ASN A 1 444 ? 9.061 10.896 2.166 1.00 83.56 444 ASN A O 1
ATOM 3367 N N . GLY A 1 445 ? 10.514 12.227 3.227 1.00 80.88 445 GLY A N 1
ATOM 3368 C CA . GLY A 1 445 ? 11.031 12.841 1.992 1.00 80.88 445 GLY A CA 1
ATOM 3369 C C . GLY A 1 445 ? 11.609 11.856 0.967 1.00 80.88 445 GLY A C 1
ATOM 3370 O O . GLY A 1 445 ? 11.478 12.079 -0.236 1.00 80.88 445 GLY A O 1
ATOM 3371 N N . ASN A 1 446 ? 12.171 10.738 1.434 1.00 84.00 446 ASN A N 1
ATOM 3372 C CA . ASN A 1 446 ? 12.663 9.639 0.601 1.00 84.00 446 ASN A CA 1
ATOM 3373 C C . ASN A 1 446 ? 11.812 8.380 0.829 1.00 84.00 446 ASN A C 1
ATOM 3375 O O . ASN A 1 446 ? 12.264 7.434 1.475 1.00 84.00 446 ASN A O 1
ATOM 3379 N N . PRO A 1 447 ? 10.562 8.353 0.339 1.00 89.94 447 PRO A N 1
ATOM 3380 C CA . PRO A 1 447 ? 9.671 7.231 0.590 1.00 89.94 447 PRO A CA 1
ATOM 3381 C C . PRO A 1 447 ? 10.179 5.952 -0.075 1.00 89.94 447 PRO A C 1
ATOM 3383 O O . PRO A 1 447 ? 10.863 6.001 -1.094 1.00 89.94 447 PRO A O 1
ATOM 3386 N N . ARG A 1 448 ? 9.819 4.773 0.439 1.00 88.12 448 ARG A N 1
ATOM 3387 C CA . ARG A 1 448 ? 10.201 3.505 -0.206 1.00 88.12 448 ARG A CA 1
ATOM 3388 C C . ARG A 1 448 ? 9.487 3.297 -1.530 1.00 88.12 448 ARG A C 1
ATOM 3390 O O . ARG A 1 448 ? 10.083 2.758 -2.458 1.00 88.12 448 ARG A O 1
ATOM 3397 N N . CYS A 1 449 ? 8.238 3.734 -1.633 1.00 90.56 449 CYS A N 1
ATOM 3398 C CA . CYS A 1 449 ? 7.500 3.728 -2.888 1.00 90.56 449 CYS A CA 1
ATOM 3399 C C . CYS A 1 449 ? 7.677 5.078 -3.602 1.00 90.56 449 CYS A C 1
ATOM 3401 O O . CYS A 1 449 ? 7.747 6.101 -2.926 1.00 90.56 449 CYS A O 1
ATOM 3403 N N . PRO A 1 450 ? 7.727 5.124 -4.946 1.00 92.88 450 PRO A N 1
ATOM 3404 C CA . PRO A 1 450 ? 7.917 6.363 -5.702 1.00 92.88 450 PRO A CA 1
ATOM 3405 C C . PRO A 1 450 ? 6.605 7.161 -5.808 1.00 92.88 450 PRO A C 1
ATOM 3407 O O . PRO A 1 450 ? 6.110 7.419 -6.907 1.00 92.88 450 PRO A O 1
ATOM 3410 N N . VAL A 1 451 ? 6.008 7.475 -4.659 1.00 94.81 451 VAL A N 1
ATOM 3411 C CA . VAL A 1 451 ? 4.704 8.129 -4.531 1.00 94.81 451 VAL A CA 1
ATOM 3412 C C . VAL A 1 451 ? 4.752 9.208 -3.445 1.00 94.81 451 VAL A C 1
ATOM 3414 O O . VAL A 1 451 ? 5.340 9.009 -2.377 1.00 94.81 451 VAL A O 1
ATOM 3417 N N . TRP A 1 452 ? 4.114 10.344 -3.711 1.00 95.00 452 TRP A N 1
ATOM 3418 C CA . TRP A 1 452 ? 4.019 11.486 -2.805 1.00 95.00 452 TRP A CA 1
ATOM 3419 C C . TRP A 1 452 ? 2.604 12.051 -2.833 1.00 95.00 452 TRP A C 1
ATOM 3421 O O . TRP A 1 452 ? 2.011 12.204 -3.895 1.00 95.00 452 TRP A O 1
ATOM 3431 N N . ILE A 1 453 ? 2.068 12.389 -1.671 1.00 95.06 453 ILE A N 1
ATOM 3432 C CA . ILE A 1 453 ? 0.800 13.099 -1.536 1.00 95.06 453 ILE A CA 1
ATOM 3433 C C . ILE A 1 453 ? 1.126 14.573 -1.326 1.00 95.06 453 ILE A C 1
ATOM 3435 O O . ILE A 1 453 ? 1.913 14.910 -0.447 1.00 95.06 453 ILE A O 1
ATOM 3439 N N . VAL A 1 454 ? 0.526 15.449 -2.118 1.00 93.62 454 VAL A N 1
ATOM 3440 C CA . VAL A 1 454 ? 0.653 16.900 -2.007 1.00 93.62 454 VAL A CA 1
ATOM 3441 C C . VAL A 1 454 ? -0.675 17.456 -1.520 1.00 93.62 454 VAL A C 1
ATOM 3443 O O . VAL A 1 454 ? -1.707 17.218 -2.145 1.00 93.62 454 VAL A O 1
ATOM 3446 N N . HIS A 1 455 ? -0.646 18.200 -0.420 1.00 91.75 455 HIS A N 1
ATOM 3447 C CA . HIS A 1 455 ? -1.805 18.878 0.144 1.00 91.75 455 HIS A CA 1
ATOM 3448 C C . HIS A 1 455 ? -1.622 20.401 0.104 1.00 91.75 455 HIS A C 1
ATOM 3450 O O . HIS A 1 455 ? -0.627 20.933 0.602 1.00 91.75 455 HIS A O 1
ATOM 3456 N N . HIS A 1 456 ? -2.603 21.106 -0.465 1.00 88.00 456 HIS A N 1
ATOM 3457 C CA . HIS A 1 456 ? -2.660 22.569 -0.493 1.00 88.00 456 HIS A CA 1
ATOM 3458 C C . HIS A 1 456 ? -4.110 23.048 -0.414 1.00 88.00 456 HIS A C 1
ATOM 3460 O O . HIS A 1 456 ? -4.938 22.621 -1.213 1.00 88.00 456 HIS A O 1
ATOM 3466 N N . GLU A 1 457 ? -4.420 23.931 0.540 1.00 83.62 457 GLU A N 1
ATOM 3467 C CA . GLU A 1 457 ? -5.728 24.607 0.655 1.00 83.62 457 GLU A CA 1
ATOM 3468 C C . GLU A 1 457 ? -6.947 23.652 0.616 1.00 83.62 457 GLU A C 1
ATOM 3470 O O . GLU A 1 457 ? -8.005 23.952 0.051 1.00 83.62 457 GLU A O 1
ATOM 3475 N N . GLY A 1 458 ? -6.805 22.477 1.244 1.00 81.25 458 GLY A N 1
ATOM 3476 C CA . GLY A 1 458 ? -7.842 21.447 1.300 1.00 81.25 458 GLY A CA 1
ATOM 3477 C C . GLY A 1 458 ? -8.077 20.744 -0.037 1.00 81.25 458 GLY A C 1
ATOM 3478 O O . GLY A 1 458 ? -9.201 20.330 -0.311 1.00 81.25 458 GLY A O 1
ATOM 3479 N N . ARG A 1 459 ? -7.047 20.673 -0.884 1.00 87.31 459 ARG A N 1
ATOM 3480 C CA . ARG A 1 459 ? -6.970 19.818 -2.071 1.00 87.31 459 ARG A CA 1
ATOM 3481 C C . ARG A 1 459 ? -5.808 18.852 -1.921 1.00 87.31 459 ARG A C 1
ATOM 3483 O O . ARG A 1 459 ? -4.758 19.223 -1.395 1.00 87.31 459 ARG A O 1
ATOM 3490 N N . TYR A 1 460 ? -5.992 17.646 -2.442 1.00 92.44 460 TYR A N 1
ATOM 3491 C CA . TYR A 1 460 ? -4.996 16.584 -2.412 1.00 92.44 460 TYR A CA 1
ATOM 3492 C C . TYR A 1 460 ? -4.673 16.100 -3.822 1.00 92.44 460 TYR A C 1
ATOM 3494 O O . TYR A 1 460 ? -5.571 15.835 -4.620 1.00 92.44 460 TYR A O 1
ATOM 3502 N N . VAL A 1 461 ? -3.383 15.942 -4.100 1.00 92.75 461 VAL A N 1
ATOM 3503 C CA . VAL A 1 461 ? -2.858 15.382 -5.349 1.00 92.75 461 VAL A CA 1
ATOM 3504 C C . VAL A 1 461 ? -1.889 14.269 -5.018 1.00 92.75 461 VAL A C 1
ATOM 3506 O O . VAL A 1 461 ? -1.069 14.403 -4.115 1.00 92.75 461 VAL A O 1
ATOM 3509 N N . VAL A 1 462 ? -1.943 13.182 -5.774 1.00 94.81 462 VAL A N 1
ATOM 3510 C CA . VAL A 1 462 ? -0.964 12.101 -5.683 1.00 94.81 462 VAL A CA 1
ATOM 3511 C C . VAL A 1 462 ? 0.013 12.226 -6.842 1.00 94.81 462 VAL A C 1
ATOM 3513 O O . VAL A 1 462 ? -0.379 12.050 -7.991 1.00 94.81 462 VAL A O 1
ATOM 3516 N N . LEU A 1 463 ? 1.278 12.510 -6.536 1.00 94.75 463 LEU A N 1
ATOM 3517 C CA . LEU A 1 463 ? 2.409 12.448 -7.460 1.00 94.75 463 LEU A CA 1
ATOM 3518 C C . LEU A 1 463 ? 3.020 11.048 -7.444 1.00 94.75 463 LEU A C 1
ATOM 3520 O O . LEU A 1 463 ? 3.212 10.472 -6.372 1.00 94.75 463 LEU A O 1
ATOM 3524 N N . PHE A 1 464 ? 3.372 10.495 -8.603 1.00 95.00 464 PHE A N 1
ATOM 3525 C CA . PHE A 1 464 ? 3.981 9.168 -8.669 1.00 95.00 464 PHE A CA 1
ATOM 3526 C C . PHE A 1 464 ? 4.781 8.910 -9.947 1.00 95.00 464 PHE A C 1
ATOM 3528 O O . PHE A 1 464 ? 4.605 9.567 -10.973 1.00 95.00 464 PHE A O 1
ATOM 3535 N N . LEU A 1 465 ? 5.644 7.893 -9.894 1.00 93.50 465 LEU A N 1
ATOM 3536 C CA . LEU A 1 465 ? 6.348 7.363 -11.060 1.00 93.50 465 LEU A CA 1
ATOM 3537 C C . LEU A 1 465 ? 5.745 6.017 -11.475 1.00 93.50 465 LEU A C 1
ATOM 3539 O O . LEU A 1 465 ? 5.778 5.061 -10.702 1.00 93.50 465 LEU A O 1
ATOM 3543 N N . LYS A 1 466 ? 5.278 5.897 -12.727 1.00 91.50 466 LYS A N 1
ATOM 3544 C CA . LYS A 1 466 ? 4.864 4.595 -13.296 1.00 91.50 466 LYS A CA 1
ATOM 3545 C C . LYS A 1 466 ? 6.034 3.606 -13.390 1.00 91.50 466 LYS A C 1
ATOM 3547 O O . LYS A 1 466 ? 5.838 2.396 -13.340 1.00 91.50 466 LYS A O 1
ATOM 3552 N N . ARG A 1 467 ? 7.264 4.112 -13.530 1.00 88.44 467 ARG A N 1
ATOM 3553 C CA . ARG A 1 467 ? 8.505 3.330 -13.506 1.00 88.44 467 ARG A CA 1
ATOM 3554 C C . ARG A 1 467 ? 9.444 3.915 -12.463 1.00 88.44 467 ARG A C 1
ATOM 3556 O O . ARG A 1 467 ? 9.869 5.055 -12.610 1.00 88.44 467 ARG A O 1
ATOM 3563 N N . ASP A 1 468 ? 9.827 3.118 -11.469 1.00 88.25 468 ASP A N 1
ATOM 3564 C CA . ASP A 1 468 ? 10.811 3.542 -10.473 1.00 88.25 468 ASP A CA 1
ATOM 3565 C C . ASP A 1 468 ? 12.215 3.618 -11.100 1.00 88.25 468 ASP A C 1
ATOM 3567 O O . ASP A 1 468 ? 12.900 2.613 -11.297 1.00 88.25 468 ASP A O 1
ATOM 3571 N N . ASN A 1 469 ? 12.618 4.827 -11.479 1.00 87.81 469 ASN A N 1
ATOM 3572 C CA . ASN A 1 469 ? 13.928 5.157 -12.036 1.00 87.81 469 ASN A CA 1
ATOM 3573 C C . ASN A 1 469 ? 14.754 6.028 -11.072 1.00 87.81 469 ASN A C 1
ATOM 3575 O O . ASN A 1 469 ? 15.747 6.622 -11.491 1.00 87.81 469 ASN A O 1
ATOM 3579 N N . ARG A 1 470 ? 14.389 6.091 -9.782 1.00 89.25 470 ARG A N 1
ATOM 3580 C CA . ARG A 1 470 ? 15.015 7.000 -8.805 1.00 89.25 470 ARG A CA 1
ATOM 3581 C C . ARG A 1 470 ? 16.518 6.777 -8.667 1.00 89.25 470 ARG A C 1
ATOM 3583 O O . ARG A 1 470 ? 17.273 7.737 -8.741 1.00 89.25 470 ARG A O 1
ATOM 3590 N N . ARG A 1 471 ? 16.968 5.514 -8.630 1.00 87.00 471 ARG A N 1
ATOM 3591 C CA . ARG A 1 471 ? 18.406 5.165 -8.627 1.00 87.00 471 ARG A CA 1
ATOM 3592 C C . ARG A 1 471 ? 19.153 5.721 -9.850 1.00 87.00 471 ARG A C 1
ATOM 3594 O O . ARG A 1 471 ? 20.289 6.166 -9.734 1.00 87.00 471 ARG A O 1
ATOM 3601 N N . GLN A 1 472 ? 18.519 5.709 -11.026 1.00 86.88 472 GLN A N 1
ATOM 3602 C CA . GLN A 1 472 ? 19.112 6.251 -12.257 1.00 86.88 472 GLN A CA 1
ATOM 3603 C C . GLN A 1 472 ? 19.171 7.781 -12.208 1.00 86.88 472 GLN A C 1
ATOM 3605 O O . GLN A 1 472 ? 20.186 8.359 -12.587 1.00 86.88 472 GLN A O 1
ATOM 3610 N N . LEU A 1 473 ? 18.114 8.426 -11.705 1.00 86.19 473 LEU A N 1
ATOM 3611 C CA . LEU A 1 473 ? 18.063 9.877 -11.510 1.00 86.19 473 LEU A CA 1
ATOM 3612 C C . LEU A 1 473 ? 19.123 10.352 -10.511 1.00 86.19 473 LEU A C 1
ATOM 3614 O O . LEU A 1 473 ? 19.844 11.300 -10.803 1.00 86.19 473 LEU A O 1
ATOM 3618 N N . GLU A 1 474 ? 19.280 9.668 -9.376 1.00 86.88 474 GLU A N 1
ATOM 3619 C CA . GLU A 1 474 ? 20.315 9.964 -8.378 1.00 86.88 474 GLU A CA 1
ATOM 3620 C C . GLU A 1 474 ? 21.725 9.816 -8.956 1.00 86.88 474 GLU A C 1
ATOM 3622 O O . GLU A 1 474 ? 22.566 10.697 -8.774 1.00 86.88 474 GLU A O 1
ATOM 3627 N N . GLN A 1 475 ? 21.981 8.741 -9.710 1.00 85.94 475 GLN A N 1
ATOM 3628 C CA . GLN A 1 475 ? 23.260 8.541 -10.389 1.00 85.94 475 GLN A CA 1
ATOM 3629 C C . GLN A 1 475 ? 23.539 9.666 -11.394 1.00 85.94 475 GLN A C 1
ATOM 3631 O O . GLN A 1 475 ? 24.632 10.234 -11.403 1.00 85.94 475 GLN A O 1
ATOM 3636 N N . ARG A 1 476 ? 22.550 10.018 -12.224 1.00 84.56 476 ARG A N 1
ATOM 3637 C CA . ARG A 1 476 ? 22.679 11.084 -13.227 1.00 84.56 476 ARG A CA 1
ATOM 3638 C C . ARG A 1 476 ? 22.910 12.442 -12.581 1.00 84.56 476 ARG A C 1
ATOM 3640 O O . ARG A 1 476 ? 23.813 13.155 -13.020 1.00 84.56 476 ARG A O 1
ATOM 3647 N N . ARG A 1 477 ? 22.209 12.728 -11.480 1.00 82.81 477 ARG A N 1
ATOM 3648 C CA . ARG A 1 477 ? 22.416 13.917 -10.649 1.00 82.81 477 ARG A CA 1
ATOM 3649 C C . ARG A 1 477 ? 23.869 14.037 -10.199 1.00 82.81 477 ARG A C 1
ATOM 3651 O O . ARG A 1 477 ? 24.489 15.060 -10.455 1.00 82.81 477 ARG A O 1
ATOM 3658 N N . THR A 1 478 ? 24.430 12.975 -9.623 1.00 84.06 478 THR A N 1
ATOM 3659 C CA . THR A 1 478 ? 25.828 12.956 -9.155 1.00 84.06 478 THR A CA 1
ATOM 3660 C C . THR A 1 478 ? 26.836 13.122 -10.296 1.00 84.06 478 THR A C 1
ATOM 3662 O O . THR A 1 478 ? 27.876 13.742 -10.109 1.00 84.06 478 THR A O 1
ATOM 3665 N N . THR A 1 479 ? 26.536 12.611 -11.495 1.00 87.31 479 THR A N 1
ATOM 3666 C CA . THR A 1 479 ? 27.409 12.771 -12.677 1.00 87.31 479 THR A CA 1
ATOM 3667 C C . THR A 1 479 ? 27.266 14.116 -13.400 1.00 87.31 479 THR A C 1
ATOM 3669 O O . THR A 1 479 ? 27.991 14.352 -14.362 1.00 87.31 479 THR A O 1
ATOM 3672 N N . GLY A 1 480 ? 26.313 14.969 -13.007 1.00 83.06 480 GLY A N 1
ATOM 3673 C CA . GLY A 1 480 ? 25.986 16.212 -13.720 1.00 83.06 480 GLY A CA 1
ATOM 3674 C C . GLY A 1 480 ? 25.281 16.012 -15.069 1.00 83.06 480 GLY A C 1
ATOM 3675 O O . GLY A 1 480 ? 24.986 16.979 -15.760 1.00 83.06 480 GLY A O 1
ATOM 3676 N N . ALA A 1 481 ? 24.978 14.770 -15.459 1.00 85.19 481 ALA A N 1
ATOM 3677 C CA . ALA A 1 481 ? 24.286 14.478 -16.706 1.00 85.19 481 ALA A CA 1
ATOM 3678 C C . ALA A 1 481 ? 22.796 14.822 -16.593 1.00 85.19 481 ALA A C 1
ATOM 3680 O O . ALA A 1 481 ? 22.136 14.443 -15.622 1.00 85.19 481 ALA A O 1
ATOM 3681 N N . THR A 1 482 ? 22.263 15.498 -17.605 1.00 86.44 482 THR A N 1
ATOM 3682 C CA . THR A 1 482 ? 20.837 15.814 -17.698 1.00 86.44 482 THR A CA 1
ATOM 3683 C C . THR A 1 482 ? 20.017 14.538 -17.893 1.00 86.44 482 THR A C 1
ATOM 3685 O O . THR A 1 482 ? 20.360 13.675 -18.705 1.00 86.44 482 THR A O 1
ATOM 3688 N N . MET A 1 483 ? 18.926 14.401 -17.139 1.00 88.50 483 MET A N 1
ATOM 3689 C CA . MET A 1 483 ? 17.973 13.299 -17.279 1.00 88.50 483 MET A CA 1
ATOM 3690 C C . MET A 1 483 ? 16.558 13.814 -17.050 1.00 88.50 483 MET A C 1
ATOM 3692 O O . MET A 1 483 ? 16.306 14.516 -16.069 1.00 88.50 483 MET A O 1
ATOM 3696 N N . SER A 1 484 ? 15.645 13.434 -17.942 1.00 89.75 484 SER A N 1
ATOM 3697 C CA . SER A 1 484 ? 14.220 13.691 -17.793 1.00 89.75 484 SER A CA 1
ATOM 3698 C C . SER A 1 484 ? 13.480 12.470 -17.246 1.00 89.75 484 SER A C 1
ATOM 3700 O O . SER A 1 484 ? 13.854 11.318 -17.484 1.00 89.75 484 SER A O 1
ATOM 3702 N N . THR A 1 485 ? 12.421 12.727 -16.488 1.00 92.19 485 THR A N 1
ATOM 3703 C CA . THR A 1 485 ? 11.470 11.717 -16.035 1.00 92.19 485 THR A CA 1
ATOM 3704 C C . THR A 1 485 ? 10.063 12.288 -16.049 1.00 92.19 485 THR A C 1
ATOM 3706 O O . THR A 1 485 ? 9.863 13.457 -15.726 1.00 92.19 485 THR A O 1
ATOM 3709 N N . ASP A 1 486 ? 9.086 11.446 -16.366 1.00 93.56 486 ASP A N 1
ATOM 3710 C CA . ASP A 1 486 ? 7.679 11.816 -16.270 1.00 93.56 486 ASP A CA 1
ATOM 3711 C C . ASP A 1 486 ? 7.163 11.504 -14.865 1.00 93.56 486 ASP A C 1
ATOM 3713 O O . ASP A 1 486 ? 7.274 10.372 -14.381 1.00 93.56 486 ASP A O 1
ATOM 3717 N N . VAL A 1 487 ? 6.611 12.523 -14.213 1.00 93.56 487 VAL A N 1
ATOM 3718 C CA . VAL A 1 487 ? 5.929 12.426 -12.925 1.00 93.56 487 VAL A CA 1
ATOM 3719 C C . VAL A 1 487 ? 4.447 12.590 -13.174 1.00 93.56 487 VAL A C 1
ATOM 3721 O O . VAL A 1 487 ? 3.979 13.643 -13.601 1.00 93.56 487 VAL A O 1
ATOM 3724 N N . PHE A 1 488 ? 3.707 11.526 -12.913 1.00 93.12 488 PHE A N 1
ATOM 3725 C CA . PHE A 1 488 ? 2.265 11.521 -13.062 1.00 93.12 488 PHE A CA 1
ATOM 3726 C C . PHE A 1 488 ? 1.642 12.170 -11.842 1.00 93.12 488 PHE A C 1
ATOM 3728 O O . PHE A 1 488 ? 2.149 12.018 -10.727 1.00 93.12 488 PHE A O 1
ATOM 3735 N N . PHE A 1 489 ? 0.540 12.878 -12.051 1.00 91.00 489 PHE A N 1
ATOM 3736 C CA . PHE A 1 489 ? -0.239 13.428 -10.959 1.00 91.00 489 PHE A CA 1
ATOM 3737 C C . PHE A 1 489 ? -1.715 13.108 -11.147 1.00 91.00 489 PHE A C 1
ATOM 3739 O O . PHE A 1 489 ? -2.257 13.201 -12.248 1.00 91.00 489 PHE A O 1
ATOM 3746 N N . TYR A 1 490 ? -2.358 12.704 -10.057 1.00 92.06 490 TYR A N 1
ATOM 3747 C CA . TYR A 1 490 ? -3.760 12.317 -10.045 1.00 92.06 490 TYR A CA 1
ATOM 3748 C C . TYR A 1 490 ? -4.476 12.993 -8.877 1.00 92.06 490 TYR A C 1
ATOM 3750 O O . TYR A 1 490 ? -4.038 12.895 -7.730 1.00 92.06 490 TYR A O 1
ATOM 3758 N N . GLU A 1 491 ? -5.577 13.682 -9.173 1.00 91.94 491 GLU A N 1
ATOM 3759 C CA . GLU A 1 491 ? -6.434 14.332 -8.182 1.00 91.94 491 GLU A CA 1
ATOM 3760 C C . GLU A 1 491 ? -7.765 13.572 -8.092 1.00 91.94 491 GLU A C 1
ATOM 3762 O O . GLU A 1 491 ? -8.593 13.677 -9.002 1.00 91.94 491 GLU A O 1
ATOM 3767 N N . PRO A 1 492 ? -8.027 12.841 -6.991 1.00 90.62 492 PRO A N 1
ATOM 3768 C CA . PRO A 1 492 ? -9.243 12.054 -6.853 1.00 90.62 492 PRO A CA 1
ATOM 3769 C C . PRO A 1 492 ? -10.542 12.855 -6.883 1.00 90.62 492 PRO A C 1
ATOM 3771 O O . PRO A 1 492 ? -11.584 12.215 -6.925 1.00 90.62 492 PRO A O 1
ATOM 3774 N N . SER A 1 493 ? -10.527 14.191 -6.845 1.00 87.44 493 SER A N 1
ATOM 3775 C CA . SER A 1 493 ? -11.720 15.047 -6.753 1.00 87.44 493 SER A CA 1
ATOM 3776 C C . SER A 1 493 ? -12.176 15.670 -8.087 1.00 87.44 493 SER A C 1
ATOM 3778 O O . SER A 1 493 ? -13.314 16.131 -8.185 1.00 87.44 493 SER A O 1
ATOM 3780 N N . VAL A 1 494 ? -11.328 15.670 -9.122 1.00 85.31 494 VAL A N 1
ATOM 3781 C CA . VAL A 1 494 ? -11.599 16.315 -10.426 1.00 85.31 494 VAL A CA 1
ATOM 3782 C C . VAL A 1 494 ? -12.501 15.432 -11.286 1.00 85.31 494 VAL A C 1
ATOM 3784 O O . VAL A 1 494 ? -12.452 14.223 -11.160 1.00 85.31 494 VAL A O 1
ATOM 3787 N N . SER A 1 495 ? -13.377 15.977 -12.132 1.00 73.12 495 SER A N 1
ATOM 3788 C CA . SER A 1 495 ? -14.263 15.144 -12.973 1.00 73.12 495 SER A CA 1
ATOM 3789 C C . SER A 1 495 ? -13.615 14.676 -14.277 1.00 73.12 495 SER A C 1
ATOM 3791 O O . SER A 1 495 ? -13.903 13.570 -14.712 1.00 73.12 495 SER A O 1
ATOM 3793 N N . ASP A 1 496 ? -12.752 15.497 -14.877 1.00 71.62 496 ASP A N 1
ATOM 3794 C CA . ASP A 1 496 ? -12.008 15.167 -16.098 1.00 71.62 496 ASP A CA 1
ATOM 3795 C C . ASP A 1 496 ? -10.650 14.570 -15.716 1.00 71.62 496 ASP A C 1
ATOM 3797 O O . ASP A 1 496 ? -9.680 15.286 -15.448 1.00 71.62 496 ASP A O 1
ATOM 3801 N N . ARG A 1 497 ? -10.630 13.249 -15.543 1.00 70.62 497 ARG A N 1
ATOM 3802 C CA . ARG A 1 497 ? -9.474 12.511 -15.030 1.00 70.62 497 ARG A CA 1
ATOM 3803 C C . ARG A 1 497 ? -8.739 11.902 -16.208 1.00 70.62 497 ARG A C 1
ATOM 3805 O O . ARG A 1 497 ? -9.093 10.838 -16.696 1.00 70.62 497 ARG A O 1
ATOM 3812 N N . GLY A 1 498 ? -7.718 12.609 -16.670 1.00 74.50 498 GLY A N 1
ATOM 3813 C CA . GLY A 1 498 ? -6.790 12.103 -17.670 1.00 74.50 498 GLY A CA 1
ATOM 3814 C C . GLY A 1 498 ? -5.532 11.503 -17.050 1.00 74.50 498 GLY A C 1
ATOM 3815 O O . GLY A 1 498 ? -5.220 11.687 -15.872 1.00 74.50 498 GLY A O 1
ATOM 3816 N N . ASP A 1 499 ? -4.762 10.830 -17.899 1.00 79.38 499 ASP A N 1
ATOM 3817 C CA . ASP A 1 499 ? -3.408 10.360 -17.612 1.00 79.38 499 ASP A CA 1
ATOM 3818 C C . ASP A 1 499 ? -2.431 11.564 -17.653 1.00 79.38 499 ASP A C 1
ATOM 3820 O O . ASP A 1 499 ? -1.634 11.732 -18.577 1.00 79.38 499 ASP A O 1
ATOM 3824 N N . THR A 1 500 ? -2.549 12.476 -16.684 1.00 87.19 500 THR A N 1
ATOM 3825 C CA . THR A 1 500 ? -1.761 13.718 -16.617 1.00 87.19 500 THR A CA 1
ATOM 3826 C C . THR A 1 500 ? -0.371 13.501 -16.030 1.00 87.19 500 THR A C 1
ATOM 3828 O O . THR A 1 500 ? -0.196 12.821 -15.015 1.00 87.19 500 THR A O 1
ATOM 3831 N N . PHE A 1 501 ? 0.633 14.131 -16.641 1.00 91.31 501 PHE A N 1
ATOM 3832 C CA . PHE A 1 501 ? 2.014 14.068 -16.179 1.00 91.31 501 PHE A CA 1
ATOM 3833 C C . PHE A 1 501 ? 2.775 15.356 -16.466 1.00 91.31 501 PHE A C 1
ATOM 3835 O O . PHE A 1 501 ? 2.535 16.045 -17.458 1.00 91.31 501 PHE A O 1
ATOM 3842 N N . VAL A 1 502 ? 3.745 15.638 -15.608 1.00 91.06 502 VAL A N 1
ATOM 3843 C CA . VAL A 1 502 ? 4.747 16.683 -15.803 1.00 91.06 502 VAL A CA 1
ATOM 3844 C C . VAL A 1 502 ? 6.080 16.031 -16.117 1.00 91.06 502 VAL A C 1
ATOM 3846 O O . VAL A 1 502 ? 6.427 15.000 -15.541 1.00 91.06 502 VAL A O 1
ATOM 3849 N N . THR A 1 503 ? 6.847 16.631 -17.015 1.00 91.94 503 THR A N 1
ATOM 3850 C CA . THR A 1 503 ? 8.200 16.166 -17.307 1.00 91.94 503 THR A CA 1
ATOM 3851 C C . THR A 1 503 ? 9.177 16.988 -16.483 1.00 91.94 503 THR A C 1
ATOM 3853 O O . THR A 1 503 ? 9.221 18.215 -16.578 1.00 91.94 503 THR A O 1
ATOM 3856 N N . ILE A 1 504 ? 9.943 16.296 -15.645 1.00 91.06 504 ILE A N 1
ATOM 3857 C CA . ILE A 1 504 ? 10.963 16.876 -14.780 1.00 91.06 504 ILE A CA 1
ATOM 3858 C C . ILE A 1 504 ? 12.325 16.585 -15.383 1.00 91.06 504 ILE A C 1
ATOM 3860 O O . ILE A 1 504 ? 12.669 15.421 -15.578 1.00 91.06 504 ILE A O 1
ATOM 3864 N N . THR A 1 505 ? 13.120 17.627 -15.602 1.00 90.19 505 THR A N 1
ATOM 3865 C CA . THR A 1 505 ? 14.497 17.509 -16.085 1.00 90.19 505 THR A CA 1
ATOM 3866 C C . THR A 1 505 ? 15.465 17.946 -14.992 1.00 90.19 505 THR A C 1
ATOM 3868 O O . THR A 1 505 ? 15.489 19.112 -14.598 1.00 90.19 505 THR A O 1
ATOM 3871 N N . VAL A 1 506 ? 16.261 17.002 -14.489 1.00 87.81 506 VAL A N 1
ATOM 3872 C CA . VAL A 1 506 ? 17.312 17.251 -13.486 1.00 87.81 506 VAL A CA 1
ATOM 3873 C C . VAL A 1 506 ? 18.593 17.695 -14.196 1.00 87.81 506 VAL A C 1
ATOM 3875 O O . VAL A 1 506 ? 18.873 17.204 -15.290 1.00 87.81 506 VAL A O 1
ATOM 3878 N N . ASN A 1 507 ? 19.377 18.583 -13.569 1.00 81.06 507 ASN A N 1
ATOM 3879 C CA . ASN A 1 507 ? 20.591 19.185 -14.145 1.00 81.06 507 ASN A CA 1
ATOM 3880 C C . ASN A 1 507 ? 20.303 19.948 -15.451 1.00 81.06 507 ASN A C 1
ATOM 3882 O O . ASN A 1 507 ? 20.991 19.764 -16.456 1.00 81.06 507 ASN A O 1
ATOM 3886 N N . SER A 1 508 ? 19.236 20.748 -15.451 1.00 76.12 508 SER A N 1
ATOM 3887 C CA . SER A 1 508 ? 18.939 21.690 -16.530 1.00 76.12 508 SER A CA 1
ATOM 3888 C C . SER A 1 508 ? 19.364 23.091 -16.104 1.00 76.12 508 SER A C 1
ATOM 3890 O O . SER A 1 508 ? 19.074 23.487 -14.977 1.00 76.12 508 SER A O 1
ATOM 3892 N N . GLU A 1 509 ? 20.016 23.836 -16.996 1.00 65.25 509 GLU A N 1
ATOM 3893 C CA . GLU A 1 509 ? 20.369 25.251 -16.785 1.00 65.25 509 GLU A CA 1
ATOM 3894 C C . GLU A 1 509 ? 19.177 26.197 -17.033 1.00 65.25 509 GLU A C 1
ATOM 3896 O O . GLU A 1 509 ? 19.259 27.391 -16.752 1.00 65.25 509 GLU A O 1
ATOM 3901 N N . ASP A 1 510 ? 18.049 25.668 -17.521 1.00 58.66 510 ASP A N 1
ATOM 3902 C CA . ASP A 1 510 ? 16.817 26.433 -17.713 1.00 58.66 510 ASP A CA 1
ATOM 3903 C C . ASP A 1 510 ? 16.127 26.709 -16.365 1.00 58.66 510 ASP A C 1
ATOM 3905 O O . ASP A 1 510 ? 15.215 25.990 -15.938 1.00 58.66 510 ASP A O 1
ATOM 3909 N N . GLU A 1 511 ? 16.537 27.792 -15.700 1.00 54.50 511 GLU A N 1
ATOM 3910 C CA . GLU A 1 511 ? 15.744 28.446 -14.657 1.00 54.50 511 GLU A CA 1
ATOM 3911 C C . GLU A 1 511 ? 14.472 29.036 -15.283 1.00 54.50 511 GLU A C 1
ATOM 3913 O O . GLU A 1 511 ? 14.392 30.214 -15.636 1.00 54.50 511 GLU A O 1
ATOM 3918 N N . ASN A 1 512 ? 13.440 28.208 -15.444 1.00 53.16 512 ASN A N 1
ATOM 3919 C CA . ASN A 1 512 ? 12.115 28.672 -15.841 1.00 53.16 512 ASN A CA 1
ATOM 3920 C C . ASN A 1 512 ? 11.472 29.425 -14.651 1.00 53.16 512 ASN A C 1
ATOM 3922 O O . ASN A 1 512 ? 10.664 28.877 -13.889 1.00 53.16 512 ASN A O 1
ATOM 3926 N N . SER A 1 513 ? 11.881 30.686 -14.486 1.00 50.59 513 SER A N 1
ATOM 3927 C CA . SER A 1 513 ? 11.594 31.604 -13.369 1.00 50.59 513 SER A CA 1
ATOM 3928 C C . SER A 1 513 ? 10.114 31.955 -13.165 1.00 50.59 513 SER A C 1
ATOM 3930 O O . SER A 1 513 ? 9.758 32.602 -12.184 1.00 50.59 513 SER A O 1
ATOM 3932 N N . SER A 1 514 ? 9.212 31.508 -14.042 1.00 50.62 514 SER A N 1
ATOM 3933 C CA . SER A 1 514 ? 7.766 31.713 -13.886 1.00 50.62 514 SER A CA 1
ATOM 3934 C C . SER A 1 514 ? 7.082 30.681 -12.979 1.00 50.62 514 SER A C 1
ATOM 3936 O O . SER A 1 514 ? 6.002 30.950 -12.454 1.00 50.62 514 SER A O 1
ATOM 3938 N N . SER A 1 515 ? 7.697 29.511 -12.778 1.00 54.25 515 SER A N 1
ATOM 3939 C CA . SER A 1 515 ? 7.078 28.369 -12.081 1.00 54.25 515 SER A CA 1
ATOM 3940 C C . SER A 1 515 ? 7.108 28.450 -10.549 1.00 54.25 515 SER A C 1
ATOM 3942 O O . SER A 1 515 ? 6.391 27.697 -9.891 1.00 54.25 515 SER A O 1
ATOM 3944 N N . ASP A 1 516 ? 7.883 29.369 -9.966 1.00 56.12 516 ASP A N 1
ATOM 3945 C CA . ASP A 1 516 ? 7.964 29.546 -8.505 1.00 56.12 516 ASP A CA 1
ATOM 3946 C C . ASP A 1 516 ? 6.703 30.173 -7.891 1.00 56.12 516 ASP A C 1
ATOM 3948 O O . ASP A 1 516 ? 6.502 30.113 -6.676 1.00 56.12 516 ASP A O 1
ATOM 3952 N N . ASN A 1 517 ? 5.812 30.717 -8.725 1.00 62.75 517 ASN A N 1
ATOM 3953 C CA . ASN A 1 517 ? 4.548 31.289 -8.269 1.00 62.75 517 ASN A CA 1
ATOM 3954 C C . ASN A 1 517 ? 3.523 30.224 -7.846 1.00 62.75 517 ASN A C 1
ATOM 3956 O O . ASN A 1 517 ? 2.641 30.522 -7.041 1.00 62.75 517 ASN A O 1
ATOM 3960 N N . PHE A 1 518 ? 3.641 28.985 -8.336 1.00 78.94 518 PHE A N 1
ATOM 3961 C CA . PHE A 1 518 ? 2.679 27.917 -8.054 1.00 78.94 518 PHE A CA 1
ATOM 3962 C C . PHE A 1 518 ? 3.144 27.026 -6.904 1.00 78.94 518 PHE A C 1
ATOM 3964 O O . PHE A 1 518 ? 4.320 26.661 -6.801 1.00 78.94 518 PHE A O 1
ATOM 3971 N N . PHE A 1 519 ? 2.216 26.644 -6.021 1.00 85.56 519 PHE A N 1
ATOM 3972 C CA . PHE A 1 519 ? 2.556 25.808 -4.868 1.00 85.56 519 PHE A CA 1
ATOM 3973 C C . PHE A 1 519 ? 3.065 24.435 -5.309 1.00 85.56 519 PHE A C 1
ATOM 3975 O O . PHE A 1 519 ? 4.049 23.943 -4.762 1.00 85.56 519 PHE A O 1
ATOM 3982 N N . LEU A 1 520 ? 2.452 23.841 -6.338 1.00 86.25 520 LEU A N 1
ATOM 3983 C CA . LEU A 1 520 ? 2.836 22.514 -6.814 1.00 86.25 520 LEU A CA 1
ATOM 3984 C C . LEU A 1 520 ? 4.271 22.474 -7.364 1.00 86.25 520 LEU A C 1
ATOM 3986 O O . LEU A 1 520 ? 4.985 21.507 -7.116 1.00 86.25 520 LEU A O 1
ATOM 3990 N N . GLY A 1 521 ? 4.729 23.532 -8.043 1.00 87.56 521 GLY A N 1
ATOM 3991 C CA . GLY A 1 521 ? 6.122 23.645 -8.493 1.00 87.56 521 GLY A CA 1
ATOM 3992 C C . GLY A 1 521 ? 7.104 23.653 -7.317 1.00 87.56 521 GLY A C 1
ATOM 3993 O O . GLY A 1 521 ? 8.081 22.901 -7.313 1.00 87.56 521 GLY A O 1
ATOM 3994 N N . ARG A 1 522 ? 6.792 24.425 -6.267 1.00 87.19 522 ARG A N 1
ATOM 3995 C CA . ARG A 1 522 ? 7.565 24.442 -5.012 1.00 87.19 522 ARG A CA 1
ATOM 3996 C C . ARG A 1 522 ? 7.519 23.096 -4.284 1.00 87.19 522 ARG A C 1
ATOM 3998 O O . ARG A 1 522 ? 8.545 22.640 -3.788 1.00 87.19 522 ARG A O 1
ATOM 4005 N N . ALA A 1 523 ? 6.366 22.429 -4.265 1.00 89.06 523 ALA A N 1
ATOM 4006 C CA . ALA A 1 523 ? 6.207 21.095 -3.694 1.00 89.06 523 ALA A CA 1
ATOM 4007 C C . ALA A 1 523 ? 7.072 20.058 -4.430 1.00 89.06 523 ALA A C 1
ATOM 4009 O O . ALA A 1 523 ? 7.805 19.312 -3.786 1.00 89.06 523 ALA A O 1
ATOM 4010 N N . ILE A 1 524 ? 7.068 20.060 -5.767 1.00 90.12 524 ILE A N 1
ATOM 4011 C CA . ILE A 1 524 ? 7.912 19.182 -6.592 1.00 90.12 524 ILE A CA 1
ATOM 4012 C C . ILE A 1 524 ? 9.399 19.419 -6.302 1.00 90.12 524 ILE A C 1
ATOM 4014 O O . ILE A 1 524 ? 10.134 18.460 -6.078 1.00 90.12 524 ILE A O 1
ATOM 4018 N N . ARG A 1 525 ? 9.837 20.682 -6.246 1.00 89.81 525 ARG A N 1
ATOM 4019 C CA . ARG A 1 525 ? 11.231 21.041 -5.927 1.00 89.81 525 ARG A CA 1
ATOM 4020 C C . ARG A 1 525 ? 11.623 20.747 -4.481 1.00 89.81 525 ARG A C 1
ATOM 4022 O O . ARG A 1 525 ? 12.803 20.615 -4.187 1.00 89.81 525 ARG A O 1
ATOM 4029 N N . SER A 1 526 ? 10.666 20.611 -3.566 1.00 88.31 526 SER A N 1
ATOM 4030 C CA . SER A 1 526 ? 10.973 20.190 -2.195 1.00 88.31 526 SER A CA 1
ATOM 4031 C C . SER A 1 526 ? 11.350 18.707 -2.105 1.00 88.31 526 SER A C 1
ATOM 4033 O O . SER A 1 526 ? 12.040 18.316 -1.166 1.00 88.31 526 SER A O 1
ATOM 4035 N N . ILE A 1 527 ? 10.948 17.882 -3.082 1.00 89.62 527 ILE A N 1
ATOM 4036 C CA . ILE A 1 527 ? 11.242 16.446 -3.094 1.00 89.62 527 ILE A CA 1
ATOM 4037 C C . ILE A 1 527 ? 12.753 16.253 -3.300 1.00 89.62 527 ILE A C 1
ATOM 4039 O O . ILE A 1 527 ? 13.300 16.775 -4.276 1.00 89.62 527 ILE A O 1
ATOM 4043 N N . PRO A 1 528 ? 13.458 15.462 -2.460 1.00 86.38 528 PRO A N 1
ATOM 4044 C CA . PRO A 1 528 ? 14.926 15.432 -2.446 1.00 86.38 528 PRO A CA 1
ATOM 4045 C C . PRO A 1 528 ? 15.540 14.898 -3.741 1.00 86.38 528 PRO A C 1
ATOM 4047 O O . PRO A 1 528 ? 16.730 15.086 -3.995 1.00 86.38 528 PRO A O 1
ATOM 4050 N N . LEU A 1 529 ? 14.733 14.230 -4.564 1.00 84.38 529 LEU A N 1
ATOM 4051 C CA . LEU A 1 529 ? 15.105 13.728 -5.877 1.00 84.38 529 LEU A CA 1
ATOM 4052 C C . LEU A 1 529 ? 15.198 14.838 -6.941 1.00 84.38 529 LEU A C 1
ATOM 4054 O O . LEU A 1 529 ? 15.980 14.701 -7.882 1.00 84.38 529 LEU A O 1
ATOM 4058 N N . TRP A 1 530 ? 14.447 15.936 -6.789 1.00 87.44 530 TRP A N 1
ATOM 4059 C CA . TRP A 1 530 ? 14.280 16.986 -7.805 1.00 87.44 530 TRP A CA 1
ATOM 4060 C C . TRP A 1 530 ? 14.497 18.435 -7.301 1.00 87.44 530 TRP A C 1
ATOM 4062 O O . TRP A 1 530 ? 13.772 19.329 -7.742 1.00 87.44 530 TRP A O 1
ATOM 4072 N N . PRO A 1 531 ? 15.495 18.734 -6.440 1.00 82.62 531 PRO A N 1
ATOM 4073 C CA . PRO A 1 531 ? 15.648 20.066 -5.840 1.00 82.62 531 PRO A CA 1
ATOM 4074 C C . PRO A 1 531 ? 15.935 21.185 -6.852 1.00 82.62 531 PRO A C 1
ATOM 4076 O O . PRO A 1 531 ? 15.478 22.311 -6.684 1.00 82.62 531 PRO A O 1
ATOM 4079 N N . SER A 1 532 ? 16.660 20.867 -7.927 1.00 82.44 532 SER A N 1
ATOM 4080 C CA . SER A 1 532 ? 17.081 21.812 -8.970 1.00 82.44 532 SER A CA 1
ATOM 4081 C C . SER A 1 532 ? 16.660 21.288 -10.340 1.00 82.44 532 SER A C 1
ATOM 4083 O O . SER A 1 532 ? 17.487 20.876 -11.155 1.00 82.44 532 SER A O 1
ATOM 4085 N N . CYS A 1 533 ? 15.347 21.197 -10.552 1.00 86.31 533 CYS A N 1
ATOM 4086 C CA . CYS A 1 533 ? 14.773 20.687 -11.790 1.00 86.31 533 CYS A CA 1
ATOM 4087 C C . CYS A 1 533 ? 14.037 21.760 -12.604 1.00 86.31 533 CYS A C 1
ATOM 4089 O O . CYS A 1 533 ? 13.393 22.668 -12.062 1.00 86.31 533 CYS A O 1
ATOM 4091 N N . ALA A 1 534 ? 14.084 21.592 -13.926 1.00 88.50 534 ALA A N 1
ATOM 4092 C CA . ALA A 1 534 ? 13.170 22.254 -14.843 1.00 88.50 534 ALA A CA 1
ATOM 4093 C C . ALA A 1 534 ? 11.870 21.442 -14.925 1.00 88.50 534 ALA A C 1
ATOM 4095 O O . ALA A 1 534 ? 11.904 20.220 -15.089 1.00 88.50 534 ALA A O 1
ATOM 4096 N N . ILE A 1 535 ? 10.732 22.126 -14.802 1.00 89.38 535 ILE A N 1
ATOM 4097 C CA . ILE A 1 535 ? 9.396 21.522 -14.832 1.00 89.38 535 ILE A CA 1
ATOM 4098 C C . ILE A 1 535 ? 8.724 21.921 -16.144 1.00 89.38 535 ILE A C 1
ATOM 4100 O O . ILE A 1 535 ? 8.579 23.109 -16.436 1.00 89.38 535 ILE A O 1
ATOM 4104 N N . HIS A 1 536 ? 8.294 20.928 -16.917 1.00 88.75 536 HIS A N 1
ATOM 4105 C CA . HIS A 1 536 ? 7.478 21.117 -18.109 1.00 88.75 536 HIS A CA 1
ATOM 4106 C C . HIS A 1 536 ? 6.088 20.507 -17.883 1.00 88.75 536 HIS A C 1
ATOM 4108 O O . HIS A 1 536 ? 5.938 19.292 -17.763 1.00 88.75 536 HIS A O 1
ATOM 4114 N N . TRP A 1 537 ? 5.059 21.358 -17.830 1.00 87.12 537 TRP A N 1
ATOM 4115 C CA . TRP A 1 537 ? 3.684 20.974 -17.473 1.00 87.12 537 TRP A CA 1
ATOM 4116 C C . TRP A 1 537 ? 2.920 20.201 -18.557 1.00 87.12 537 TRP A C 1
ATOM 4118 O O . TRP A 1 537 ? 1.770 19.832 -18.344 1.00 87.12 537 TRP A O 1
ATOM 4128 N N . ASN A 1 538 ? 3.514 19.990 -19.737 1.00 85.62 538 ASN A N 1
ATOM 4129 C CA . ASN A 1 538 ? 2.910 19.236 -20.846 1.00 85.62 538 ASN A CA 1
ATOM 4130 C C . ASN A 1 538 ? 1.492 19.705 -21.243 1.00 85.62 538 ASN A C 1
ATOM 4132 O O . ASN A 1 538 ? 0.670 18.916 -21.698 1.00 85.62 538 ASN A O 1
ATOM 4136 N N . GLY A 1 539 ? 1.199 21.001 -21.084 1.00 76.88 539 GLY A N 1
ATOM 4137 C CA . GLY A 1 539 ? -0.101 21.593 -21.423 1.00 76.88 539 GLY A CA 1
ATOM 4138 C C . GLY A 1 539 ? -1.203 21.400 -20.376 1.00 76.88 539 GLY A C 1
ATOM 4139 O O . GLY A 1 539 ? -2.309 21.888 -20.589 1.00 76.88 539 GLY A O 1
ATOM 4140 N N . ALA A 1 540 ? -0.910 20.750 -19.249 1.00 70.31 540 ALA A N 1
ATOM 4141 C CA . ALA A 1 540 ? -1.848 20.512 -18.159 1.00 70.31 540 ALA A CA 1
ATOM 4142 C C . ALA A 1 540 ? -1.307 21.095 -16.847 1.00 70.31 540 ALA A C 1
ATOM 4144 O O . ALA A 1 540 ? -1.042 20.367 -15.896 1.00 70.31 540 ALA A O 1
ATOM 4145 N N . GLU A 1 541 ? -1.104 22.414 -16.808 1.00 72.81 541 GLU A N 1
ATOM 4146 C CA . GLU A 1 541 ? -0.743 23.116 -15.574 1.00 72.81 541 GLU A CA 1
ATOM 4147 C C . GLU A 1 541 ? -1.964 23.142 -14.643 1.00 72.81 541 GLU A C 1
ATOM 4149 O O . GLU A 1 541 ? -2.967 23.793 -14.961 1.00 72.81 541 GLU A O 1
ATOM 4154 N N . PRO A 1 542 ? -1.949 22.394 -13.528 1.00 69.50 542 PRO A N 1
ATOM 4155 C CA . PRO A 1 542 ? -3.114 22.313 -12.676 1.00 69.50 542 PRO A CA 1
ATOM 4156 C C . PRO A 1 542 ? -3.175 23.585 -11.808 1.00 69.50 542 PRO A C 1
ATOM 4158 O O . PRO A 1 542 ? -2.138 24.072 -11.355 1.00 69.50 542 PRO A O 1
ATOM 4161 N N . PRO A 1 543 ? -4.371 24.147 -11.560 1.00 65.44 543 PRO A N 1
ATOM 4162 C CA . PRO A 1 543 ? -4.521 25.422 -10.858 1.00 65.44 543 PRO A CA 1
ATOM 4163 C C . PRO A 1 543 ? -4.298 25.247 -9.343 1.00 65.44 543 PRO A C 1
ATOM 4165 O O . PRO A 1 543 ? -5.272 25.248 -8.591 1.00 65.44 543 PRO A O 1
ATOM 4168 N N . PHE A 1 544 ? -3.053 25.007 -8.909 1.00 62.47 544 PHE A N 1
ATOM 4169 C CA . PHE A 1 544 ? -2.665 24.668 -7.528 1.00 62.47 544 PHE A CA 1
ATOM 4170 C C . PHE A 1 544 ? -1.879 25.738 -6.777 1.00 62.47 544 PHE A C 1
ATOM 4172 O O . PHE A 1 544 ? -0.861 26.240 -7.314 1.00 62.47 544 PHE A O 1
#

Secondary structure (DSSP, 8-state):
-----GGG-GGGGS-HHHHHHHHHHHHHHHHHHHTT-HHHHHHHHHHS---TT----HHHHHHHTT--HHHHHHHHHTT--SHHHHHHHHHHHHHHHHHHHHHHHHH--PPPPGGGSSS-S---------------------------------------------------------------------------TT----EE--HHHHHHHHHHHH-TTPPPPHHHHT---PBPSS-TTPBPP-SSSTHHHHHHHHHHHHHHHTSS--S-HHHHHHHHHHHHHHHHHHHH-S-GGG--EEES---TTSHHHHHHH-EEE---SSHHHHHHHHHHHHHHHT-TTSSHHHHHHHHHHHHH-HHHHHHHHHHHHTT--S----SSB-TTSPBPHHHHHHHSPP--TT---TTHHHHHTTSTT--STT---EEEEE-TTS-EEEESSS-SSSEEEEEETTEEEEEE-SS--HHHHHHHHHHT--EEEEEEEE-TT-SS----EEEEEES-----TTGGGSHHHHHHHHSTT-TTEEEE-TT-----

Radius of gyration: 31.92 Å; chains: 1; bounding box: 76×91×89 Å

Organism: Trypanosoma brucei brucei (strain 927/4 GUTat10.1) (NCBI:txid185431)

InterPro domains:
  IPR025257 Deubiquitinating enzyme MINDY-3/4, conserved domain [PF13898] (227-539)
  IPR025257 Deubiquitinating enzyme MINDY-3/4, conserved domain [SM01174] (214-539)
  IPR039785 Deubiquitinating enzyme MINDY-3/4 [PTHR12473] (27-543)
  IPR059022 MINDY4, N-terminal dimerisation domain [PF26038] (20-89)

Foldseek 3Di:
DPDDDPVPQPLVVDDPVVNVVLLVLQLVLQVCVVVVVVVVNVVSCVVPPDDSNRDPDPVNSCVVVVPDPVLQVVVVVVVQPGPVSSVVVVVVVVVVVVVVVVVVVVPDDPPDPPPPPPPPDDDDDDDDDDDDDDDDDDDDDDDDDDDDDDDDDDDDDDDDDDDDDDDDDDDDDDDDDDDDDDDDDDDDDDDDDDDDPQADPWDFCALVNLQLQCCQAARNPGQADLQLQFAFQAADPADLLFGARPDAFLQLLNQQLSLQSLLQLLLDDDDDSVVSNLLSSLLSLLLLQCLLAVQQQLQKQWDDHADSVQNSVCNRGTTIGHGDPDSVSVSVVCVVHSVQRNPGRHNNSVRSLCRSCSSNPSVNSQVLLVVCQVPAPPPRQNHQARPVNHGDPSSSVSSFRAQDPPPPPPPLVVVCSVPSDDHSPQFGEKEWEAGPVRAIDIGPLPTPGQWYWYDDPRFIKIKGASDPCLVVLVVCLVVLHKDKGWIFIATNHDPPTDRFTKIKIHNDPPPPVVQVVDPVSNRQLSRPSRVPIDIGRVPCDDRD